Protein AF-0000000080312266 (afdb_homodimer)

Secondary structure (DSSP, 8-state):
-HHHHHHHSTT-HHHHHHHHSTTTHHHHHHHHHHHHHHHHTPPPTTSHHHHHHHHHHHHHHHHHHHHHHHHHHHHHHHHH-SSHHHHHHHHHHHHHH-TTGGGGGGS-HHHHHHHHHHHHHH--HHHHHHHHH-B-TTS-BHHHHHHHHHHHHHHHHHHHHHHHHTGGGGHHHHHHHHHHHHHHHHHHHHHHHHHHTT--SHHHHHHHHHHHHHHHHHHHHT--TT------------/-HHHHHHHSTT-HHHHHHHHSTTTHHHHHHHHHHHHHHHHTPPPTTSHHHHHHHHHHHHHHHHHHHHHHHHHHHHHHHHH-SSHHHHHHHHHHHHHH-TTGGGGGGS-HHHHHHHHHHHHHH--HHHHHHHHH-B-TTS-BHHHHHHHHHHHHHHHHHHHHHHHHTGGGGHHHHHHHHHHHHHHHHHHHHHHHHHHTT--SHHHHHHHHHHHHHHHHHHHHT--TT------------

Solvent-accessible surface area (backbone atoms only — not comparable to full-atom values): 25048 Å² total; per-residue (Å²): 109,67,60,54,48,48,42,66,29,88,86,22,70,29,34,48,55,43,67,66,37,87,82,29,63,60,55,48,52,50,48,51,51,30,48,51,42,38,59,71,25,53,61,62,78,94,33,77,62,30,51,48,41,52,51,49,49,22,36,48,43,50,30,41,31,33,50,48,24,52,48,24,40,47,52,18,47,40,59,63,41,88,42,69,65,55,26,48,53,47,48,50,48,47,42,44,70,32,76,67,49,77,58,56,69,73,50,52,53,63,54,38,18,52,48,33,56,52,28,60,71,57,55,45,74,69,51,44,54,53,26,51,65,39,57,47,89,89,69,47,29,38,40,56,41,48,50,49,31,42,51,26,19,48,49,37,32,53,48,49,52,56,33,58,74,48,49,78,66,23,50,42,47,54,43,32,51,51,21,46,52,46,33,53,51,46,55,51,51,44,46,51,51,30,51,75,71,69,39,77,47,57,78,55,43,39,60,49,54,49,48,52,50,46,53,48,47,56,36,58,59,69,64,64,80,67,77,64,76,71,77,78,74,77,71,77,82,128,109,67,58,53,47,49,41,66,31,87,87,24,70,31,34,49,54,43,67,64,38,88,81,30,64,60,55,49,53,51,49,51,51,30,48,51,41,38,60,70,26,53,60,63,78,95,34,74,61,31,50,48,41,51,50,50,52,22,38,49,45,49,30,41,30,34,50,48,25,53,48,24,40,48,51,19,46,40,59,63,41,90,41,70,66,56,25,51,53,47,47,51,46,47,41,43,71,32,76,68,50,78,56,56,69,74,50,53,51,63,54,38,19,51,46,34,57,53,30,60,71,59,56,46,74,70,52,46,54,53,26,51,64,40,56,47,88,90,68,47,27,37,39,56,41,48,50,48,30,41,50,27,18,48,48,37,33,53,48,48,53,55,31,58,71,49,49,78,64,24,49,43,45,55,41,32,52,50,22,47,52,45,33,53,51,46,53,50,50,43,46,52,49,31,50,76,70,70,40,76,48,56,78,53,43,37,60,48,53,49,47,51,50,47,52,49,46,56,36,58,60,69,64,65,80,68,77,62,76,73,76,80,73,79,72,76,80,126

Organism: NCBI:txid927083

Radius of gyration: 25.83 Å; Cα contacts (8 Å, |Δi|>4): 490; chains: 2; bounding box: 51×96×81 Å

pLDDT: mean 80.02, std 17.1, range [32.22, 98.25]

Structure (mmCIF, N/CA/C/O backbone):
data_AF-0000000080312266-model_v1
#
loop_
_entity.id
_entity.type
_entity.pdbx_description
1 polymer 'Uncharacterized protein'
#
loop_
_atom_site.group_PDB
_atom_site.id
_atom_site.type_symbol
_atom_site.label_atom_id
_atom_site.label_alt_id
_atom_site.label_comp_id
_atom_site.label_asym_id
_atom_site.label_entity_id
_atom_site.label_seq_id
_atom_site.pdbx_PDB_ins_code
_atom_site.Cartn_x
_atom_site.Cartn_y
_atom_site.Cartn_z
_atom_site.occupancy
_atom_site.B_iso_or_equiv
_atom_site.auth_seq_id
_atom_site.auth_comp_id
_atom_site.auth_asym_id
_atom_site.auth_atom_id
_atom_site.pdbx_PDB_model_num
ATOM 1 N N . MET A 1 1 ? -14.375 18.578 12.055 1 47.62 1 MET A N 1
ATOM 2 C CA . MET A 1 1 ? -14.578 18.359 13.484 1 47.62 1 MET A CA 1
ATOM 3 C C . MET A 1 1 ? -16.047 18.062 13.781 1 47.62 1 MET A C 1
ATOM 5 O O . MET A 1 1 ? -16.359 17.219 14.617 1 47.62 1 MET A O 1
ATOM 9 N N . GLU A 1 2 ? -16.766 18.703 12.914 1 47.88 2 GLU A N 1
ATOM 10 C CA . GLU A 1 2 ? -18.203 18.594 13.172 1 47.88 2 GLU A CA 1
ATOM 11 C C . GLU A 1 2 ? -18.703 17.172 12.914 1 47.88 2 GLU A C 1
ATOM 13 O O . GLU A 1 2 ? -19.453 16.625 13.711 1 47.88 2 GLU A O 1
ATOM 18 N N . LEU A 1 3 ? -18.125 16.703 11.938 1 50.78 3 LEU A N 1
ATOM 19 C CA . LEU A 1 3 ? -18.672 15.406 11.539 1 50.78 3 LEU A CA 1
ATOM 20 C C . LEU A 1 3 ? -18.234 14.312 12.508 1 50.78 3 LEU A C 1
ATOM 22 O O . LEU A 1 3 ? -18.984 13.375 12.773 1 50.78 3 LEU A O 1
ATOM 26 N N . THR A 1 4 ? -17.109 14.5 13.133 1 58.81 4 THR A N 1
ATOM 27 C CA . THR A 1 4 ? -16.656 13.531 14.117 1 58.81 4 THR A CA 1
ATOM 28 C C . THR A 1 4 ? -17.484 13.625 15.391 1 58.81 4 THR A C 1
ATOM 30 O O . THR A 1 4 ? -17.766 12.602 16.031 1 58.81 4 THR A O 1
ATOM 33 N N . ALA A 1 5 ? -18 14.781 15.5 1 59.53 5 ALA A N 1
ATOM 34 C CA . ALA A 1 5 ? -18.828 14.992 16.688 1 59.53 5 ALA A CA 1
ATOM 35 C C . ALA A 1 5 ? -20.141 14.234 16.562 1 59.53 5 ALA A C 1
ATOM 37 O O . ALA A 1 5 ? -20.625 13.664 17.547 1 59.53 5 ALA A O 1
ATOM 38 N N . GLU A 1 6 ? -20.531 14.164 15.336 1 61.53 6 GLU A N 1
ATOM 39 C CA . GLU A 1 6 ? -21.797 13.477 15.125 1 61.53 6 GLU A CA 1
ATOM 40 C C . GLU A 1 6 ? -21.641 11.969 15.297 1 61.53 6 GLU A C 1
ATOM 42 O O . GLU A 1 6 ? -22.547 11.297 15.812 1 61.53 6 GLU A O 1
ATOM 47 N N . LEU A 1 7 ? -20.578 11.469 14.875 1 61.91 7 LEU A N 1
ATOM 48 C CA . LEU A 1 7 ? -20.297 10.047 15.031 1 61.91 7 LEU A CA 1
ATOM 49 C C . LEU A 1 7 ? -20.297 9.648 16.5 1 61.91 7 LEU A C 1
ATOM 51 O O . LEU A 1 7 ? -20.734 8.547 16.859 1 61.91 7 LEU A O 1
ATOM 55 N N . LEU A 1 8 ? -19.938 10.656 17.344 1 67.12 8 LEU A N 1
ATOM 56 C CA . LEU A 1 8 ? -19.703 10.266 18.734 1 67.12 8 LEU A CA 1
ATOM 57 C C . LEU A 1 8 ? -20.812 10.797 19.641 1 67.12 8 LEU A C 1
ATOM 59 O O . LEU A 1 8 ? -20.781 10.578 20.859 1 67.12 8 LEU A O 1
ATOM 63 N N . ALA A 1 9 ? -21.703 11.422 18.797 1 70.81 9 ALA A N 1
ATOM 64 C CA . ALA A 1 9 ? -22.812 11.93 19.594 1 70.81 9 ALA A CA 1
ATOM 65 C C . ALA A 1 9 ? -23.594 10.781 20.219 1 70.81 9 ALA A C 1
ATOM 67 O O . ALA A 1 9 ? -23.891 9.789 19.547 1 70.81 9 ALA A O 1
ATOM 68 N N . PRO A 1 10 ? -23.859 11.008 21.5 1 67.5 10 PRO A N 1
ATOM 69 C CA . PRO A 1 10 ? -24.688 9.984 22.141 1 67.5 10 PRO A CA 1
ATOM 70 C C . PRO A 1 10 ? -26.016 9.781 21.422 1 67.5 10 PRO A C 1
ATOM 72 O O . PRO A 1 10 ? -26.719 10.75 21.094 1 67.5 10 PRO A O 1
ATOM 75 N N . GLY A 1 11 ? -26.359 8.523 20.984 1 68.12 11 GLY A N 1
ATOM 76 C CA . GLY A 1 11 ? -27.609 8.195 20.328 1 68.12 11 GLY A CA 1
ATOM 77 C C . GLY A 1 11 ? -27.547 8.281 18.812 1 68.12 11 GLY A C 1
ATOM 78 O O . GLY A 1 11 ? -28.531 8 18.125 1 68.12 11 GLY A O 1
ATOM 79 N N . GLY A 1 12 ? -26.422 8.742 18.375 1 74.25 12 GLY A N 1
ATOM 80 C CA . GLY A 1 12 ? -26.281 8.844 16.938 1 74.25 12 GLY A CA 1
ATOM 81 C C . GLY A 1 12 ? -26.281 7.492 16.234 1 74.25 12 GLY A C 1
ATOM 82 O O . GLY A 1 12 ? -25.953 6.473 16.844 1 74.25 12 GLY A O 1
ATOM 83 N N . LYS A 1 13 ? -26.75 7.508 15.07 1 76.69 13 LYS A N 1
ATOM 84 C CA . LYS A 1 13 ? -26.891 6.277 14.289 1 76.69 13 LYS A CA 1
ATOM 85 C C . LYS A 1 13 ? -25.562 5.539 14.18 1 76.69 13 LYS A C 1
ATOM 87 O O . LYS A 1 13 ? -25.516 4.312 14.32 1 76.69 13 LYS A O 1
ATOM 92 N N . ARG A 1 14 ? -24.547 6.227 14.008 1 77.56 14 ARG A N 1
ATOM 93 C CA . ARG A 1 14 ? -23.25 5.598 13.797 1 77.56 14 ARG A CA 1
ATOM 94 C C . ARG A 1 14 ? -22.703 5.027 15.102 1 77.56 14 ARG A C 1
ATOM 96 O O . ARG A 1 14 ? -22.125 3.941 15.109 1 77.56 14 ARG A O 1
ATOM 103 N N . ARG A 1 15 ? -22.953 5.789 16.125 1 78.62 15 ARG A N 1
ATOM 104 C CA . ARG A 1 15 ? -22.547 5.285 17.422 1 78.62 15 ARG A CA 1
ATOM 105 C C . ARG A 1 15 ? -23.312 4.012 17.781 1 78.62 15 ARG A C 1
ATOM 107 O O . ARG A 1 15 ? -22.719 3.043 18.266 1 78.62 15 ARG A O 1
ATOM 114 N N . LYS A 1 16 ? -24.516 3.984 17.469 1 79.25 16 LYS A N 1
ATOM 115 C CA . LYS A 1 16 ? -25.344 2.814 17.75 1 79.25 16 LYS A CA 1
ATOM 116 C C . LYS A 1 16 ? -24.875 1.603 16.953 1 79.25 16 LYS A C 1
ATOM 118 O O . LYS A 1 16 ? -24.875 0.48 17.453 1 79.25 16 LYS A O 1
ATOM 123 N N . ALA A 1 17 ? -24.531 1.924 15.797 1 80.19 17 ALA A N 1
ATOM 124 C CA . ALA A 1 17 ? -24.031 0.838 14.961 1 80.19 17 ALA A CA 1
ATOM 125 C C . ALA A 1 17 ? -22.766 0.226 15.547 1 80.19 17 ALA A C 1
ATOM 127 O O . ALA A 1 17 ? -22.594 -0.995 15.531 1 80.19 17 ALA A O 1
ATOM 128 N N . LEU A 1 18 ? -21.953 1.016 16.016 1 80.5 18 LEU A N 1
ATOM 129 C CA . LEU A 1 18 ? -20.719 0.518 16.609 1 80.5 18 LEU A CA 1
ATOM 130 C C . LEU A 1 18 ? -21 -0.178 17.938 1 80.5 18 LEU A C 1
ATOM 132 O O . LEU A 1 18 ? -20.406 -1.217 18.234 1 80.5 18 LEU A O 1
ATOM 136 N N . GLU A 1 19 ? -21.969 0.377 18.641 1 81.69 19 GLU A N 1
ATOM 137 C CA . GLU A 1 19 ? -22.328 -0.192 19.938 1 81.69 19 GLU A CA 1
ATOM 138 C C . GLU A 1 19 ? -22.953 -1.578 19.781 1 81.69 19 GLU A C 1
ATOM 140 O O . GLU A 1 19 ? -22.859 -2.408 20.688 1 81.69 19 GLU A O 1
ATOM 145 N N . ALA A 1 20 ? -23.438 -1.798 18.562 1 80.06 20 ALA A N 1
ATOM 146 C CA . ALA A 1 20 ? -24.094 -3.074 18.297 1 80.06 20 ALA A CA 1
ATOM 147 C C . ALA A 1 20 ? -23.078 -4.164 17.984 1 80.06 20 ALA A C 1
ATOM 149 O O . ALA A 1 20 ? -23.391 -5.352 18.016 1 80.06 20 ALA A O 1
ATOM 150 N N . VAL A 1 21 ? -21.984 -3.693 17.672 1 75.31 21 VAL A N 1
ATOM 151 C CA . VAL A 1 21 ? -20.938 -4.672 17.359 1 75.31 21 VAL A CA 1
ATOM 152 C C . VAL A 1 21 ? -20.422 -5.293 18.656 1 75.31 21 VAL A C 1
ATOM 154 O O . VAL A 1 21 ? -20.062 -4.582 19.594 1 75.31 21 VAL A O 1
ATOM 157 N N . ARG A 1 22 ? -20.406 -6.656 18.656 1 75.56 22 ARG A N 1
ATOM 158 C CA . ARG A 1 22 ? -19.938 -7.379 19.828 1 75.56 22 ARG A CA 1
ATOM 159 C C . ARG A 1 22 ? -18.484 -7.023 20.141 1 75.56 22 ARG A C 1
ATOM 161 O O . ARG A 1 22 ? -17.625 -7.09 19.266 1 75.56 22 ARG A O 1
ATOM 168 N N . GLY A 1 23 ? -18.25 -6.551 21.391 1 71.19 23 GLY A N 1
ATOM 169 C CA . GLY A 1 23 ? -16.875 -6.293 21.828 1 71.19 23 GLY A CA 1
ATOM 170 C C . GLY A 1 23 ? -16.359 -4.93 21.406 1 71.19 23 GLY A C 1
ATOM 171 O O . GLY A 1 23 ? -15.18 -4.641 21.562 1 71.19 23 GLY A O 1
ATOM 172 N N . ALA A 1 24 ? -17.312 -4.047 20.906 1 74.88 24 ALA A N 1
ATOM 173 C CA . ALA A 1 24 ? -16.844 -2.771 20.359 1 74.88 24 ALA A CA 1
ATOM 174 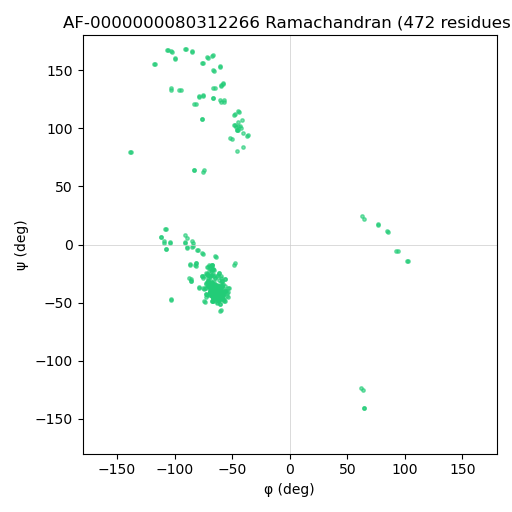C C . ALA A 1 24 ? -16.812 -1.695 21.438 1 74.88 24 ALA A C 1
ATOM 176 O O . ALA A 1 24 ? -16.516 -0.532 21.141 1 74.88 24 ALA A O 1
ATOM 177 N N . GLU A 1 25 ? -17.031 -2.062 22.672 1 77.56 25 GLU A N 1
ATOM 178 C CA . GLU A 1 25 ? -16.984 -1.093 23.766 1 77.56 25 GLU A CA 1
ATOM 179 C C . GLU A 1 25 ? -15.602 -0.47 23.891 1 77.56 25 GLU A C 1
ATOM 181 O O . GLU A 1 25 ? -15.477 0.742 24.078 1 77.56 25 GLU A O 1
ATOM 186 N N . GLY A 1 26 ? -14.609 -1.335 23.812 1 73.12 26 GLY A N 1
ATOM 187 C CA . GLY A 1 26 ? -13.25 -0.841 23.859 1 73.12 26 GLY A CA 1
ATOM 188 C C . GLY A 1 26 ? -12.914 0.126 22.75 1 73.12 26 GLY A C 1
ATOM 189 O O . GLY A 1 26 ? -12.586 1.288 23 1 73.12 26 GLY A O 1
ATOM 190 N N . PRO A 1 27 ? -13.117 -0.376 21.484 1 75 27 PRO A N 1
ATOM 191 C CA . PRO A 1 27 ? -12.891 0.511 20.344 1 75 27 PRO A CA 1
ATOM 192 C C . PRO A 1 27 ? -13.664 1.822 20.453 1 75 27 PRO A C 1
ATOM 194 O O . PRO A 1 27 ? -13.133 2.887 20.125 1 75 27 PRO A O 1
ATOM 197 N N . LEU A 1 28 ? -14.828 1.837 20.938 1 77.12 28 LEU A N 1
ATOM 198 C CA . LEU A 1 28 ? -15.641 3.039 21.094 1 77.12 28 LEU A CA 1
ATOM 199 C C . LEU A 1 28 ? -15.023 3.967 22.141 1 77.12 28 LEU A C 1
ATOM 201 O O . LEU A 1 28 ? -14.945 5.18 21.922 1 77.12 28 LEU A O 1
ATOM 205 N N . GLY A 1 29 ? -14.68 3.467 23.234 1 78.94 29 GLY A N 1
ATOM 206 C CA . GLY A 1 29 ? -14.023 4.27 24.25 1 78.94 29 GLY A CA 1
ATOM 207 C C . GLY A 1 29 ? -12.758 4.938 23.766 1 78.94 29 GLY A C 1
ATOM 208 O O . GLY A 1 29 ? -12.492 6.098 24.094 1 78.94 29 GLY A O 1
ATOM 209 N N . GLN A 1 30 ? -12 4.184 22.969 1 78 30 GLN A N 1
ATOM 210 C CA . GLN A 1 30 ? -10.789 4.754 22.406 1 78 30 GLN A CA 1
ATOM 211 C C . GLN A 1 30 ? -11.109 5.91 21.453 1 78 30 GLN A C 1
ATOM 213 O O . GLN A 1 30 ? -10.43 6.938 21.469 1 78 30 GLN A O 1
ATOM 218 N N . LEU A 1 31 ? -12.133 5.75 20.688 1 81.38 31 LEU A N 1
ATOM 219 C CA . LEU A 1 31 ? -12.547 6.781 19.734 1 81.38 31 LEU A CA 1
ATOM 220 C C . LEU A 1 31 ? -12.977 8.047 20.469 1 81.38 31 LEU A C 1
ATOM 222 O O . LEU A 1 31 ? -12.594 9.156 20.078 1 81.38 31 LEU A O 1
ATOM 226 N N . GLU A 1 32 ? -13.711 7.852 21.562 1 82 32 GLU A N 1
ATOM 227 C CA . GLU A 1 32 ? -14.18 8.984 22.344 1 82 32 GLU A CA 1
ATOM 228 C C . GLU A 1 32 ? -13.023 9.734 22.984 1 82 32 GLU A C 1
ATOM 230 O O . GLU A 1 32 ? -12.969 10.969 22.938 1 82 32 GLU A O 1
ATOM 235 N N . ARG A 1 33 ? -12.133 8.992 23.484 1 83.06 33 ARG A N 1
ATOM 236 C CA . ARG A 1 33 ? -10.984 9.617 24.125 1 83.06 33 ARG A CA 1
ATOM 237 C C . ARG A 1 33 ? -10.133 10.367 23.109 1 83.06 33 ARG A C 1
ATOM 239 O O . ARG A 1 33 ? -9.664 11.477 23.375 1 83.06 33 ARG A O 1
ATOM 246 N N . ALA A 1 34 ? -9.922 9.727 22 1 82.62 34 ALA A N 1
ATOM 247 C CA . ALA A 1 34 ? -9.133 10.383 20.953 1 82.62 34 ALA A CA 1
ATOM 248 C C . ALA A 1 34 ? -9.82 11.656 20.484 1 82.62 34 ALA A C 1
ATOM 250 O O . ALA A 1 34 ? -9.156 12.664 20.219 1 82.62 34 ALA A O 1
ATOM 251 N N . TYR A 1 35 ? -11.094 11.625 20.422 1 82 35 TYR A N 1
ATOM 252 C CA . TYR A 1 35 ? -11.859 12.797 19.984 1 82 35 TYR A CA 1
ATOM 253 C C . TYR A 1 35 ? -11.742 13.922 21 1 82 35 TYR A C 1
ATOM 255 O O . TYR A 1 35 ? -11.484 15.07 20.641 1 82 35 TYR A O 1
ATOM 263 N N . ASP A 1 36 ? -11.953 13.57 22.234 1 83.38 36 ASP A N 1
ATOM 264 C CA . ASP A 1 36 ? -11.828 14.555 23.297 1 83.38 36 ASP A CA 1
ATOM 265 C C . ASP A 1 36 ? -10.445 15.188 23.312 1 83.38 36 ASP A C 1
ATOM 267 O O . ASP A 1 36 ? -10.305 16.391 23.516 1 83.38 36 ASP A O 1
ATOM 271 N N . GLY A 1 37 ? -9.523 14.328 23.109 1 83.62 37 GLY A N 1
ATOM 272 C CA . GLY A 1 37 ? -8.164 14.836 23 1 83.62 37 GLY A CA 1
ATOM 273 C C . GLY A 1 37 ? -7.973 15.82 21.875 1 83.62 37 GLY A C 1
ATOM 274 O O . GLY A 1 37 ? -7.293 16.844 22.031 1 83.62 37 GLY A O 1
ATOM 275 N N . MET A 1 38 ? -8.578 15.547 20.734 1 82.25 38 MET A N 1
ATOM 276 C CA . MET A 1 38 ? -8.508 16.438 19.578 1 82.25 38 MET A CA 1
ATOM 277 C C . MET A 1 38 ? -9.164 17.781 19.891 1 82.25 38 MET A C 1
ATOM 279 O O . MET A 1 38 ? -8.617 18.828 19.562 1 82.25 38 MET A O 1
ATOM 283 N N . ILE A 1 39 ? -10.25 17.75 20.531 1 80.94 39 ILE A N 1
ATOM 284 C CA . ILE A 1 39 ? -10.969 18.969 20.875 1 80.94 39 ILE A CA 1
ATOM 285 C C . ILE A 1 39 ? -10.164 19.781 21.875 1 80.94 39 ILE A C 1
ATOM 287 O O . ILE A 1 39 ? -10.016 21 21.719 1 80.94 39 ILE A O 1
ATOM 291 N N . ALA A 1 40 ? -9.641 19.109 22.844 1 84 40 ALA A N 1
ATOM 292 C CA . ALA A 1 40 ? -8.906 19.781 23.906 1 84 40 ALA A CA 1
ATOM 293 C C . ALA A 1 40 ? -7.625 20.406 23.375 1 84 40 ALA A C 1
ATOM 295 O O . ALA A 1 40 ? -7.133 21.391 23.938 1 84 40 ALA A O 1
ATOM 296 N N . ALA A 1 41 ? -7.156 19.859 22.344 1 84.44 41 ALA A N 1
ATOM 297 C CA . ALA A 1 41 ? -5.859 20.297 21.828 1 84.44 41 ALA A CA 1
ATOM 298 C C . ALA A 1 41 ? -6.023 21.422 20.812 1 84.44 41 ALA A C 1
ATOM 300 O O . ALA A 1 41 ? -5.035 21.969 20.328 1 84.44 41 ALA A O 1
ATOM 301 N N . GLN A 1 42 ? -7.207 21.828 20.578 1 81.12 42 GLN A N 1
ATOM 302 C CA . GLN A 1 42 ? -7.445 22.859 19.562 1 81.12 42 GLN A CA 1
ATOM 303 C C . GLN A 1 42 ? -7.117 24.234 20.109 1 81.12 42 GLN A C 1
ATOM 305 O O . GLN A 1 42 ? -7.598 24.625 21.172 1 81.12 42 GLN A O 1
ATOM 310 N N . PRO A 1 43 ? -6.309 24.906 19.344 1 81.12 43 PRO A N 1
ATOM 311 C CA . PRO A 1 43 ? -6.082 26.281 19.781 1 81.12 43 PRO A CA 1
ATOM 312 C C . PRO A 1 43 ? -7.301 27.172 19.562 1 81.12 43 PRO A C 1
ATOM 314 O O . PRO A 1 43 ? -8.18 26.859 18.766 1 81.12 43 PRO A O 1
ATOM 317 N N . PRO A 1 44 ? -7.309 28.375 20.328 1 79.88 44 PRO A N 1
ATOM 318 C CA . PRO A 1 44 ? -8.383 29.328 20.062 1 79.88 44 PRO A CA 1
ATOM 319 C C . PRO A 1 44 ? -8.391 29.828 18.625 1 79.88 44 PRO A C 1
ATOM 321 O O . PRO A 1 44 ? -7.328 30.078 18.047 1 79.88 44 PRO A O 1
ATOM 324 N N . PRO A 1 45 ? -9.555 29.891 18.125 1 80.5 45 PRO A N 1
ATOM 325 C CA . PRO A 1 45 ? -9.656 30.281 16.719 1 80.5 45 PRO A CA 1
ATOM 326 C C . PRO A 1 45 ? -9.094 31.672 16.453 1 80.5 45 PRO A C 1
ATOM 328 O O . PRO A 1 45 ? -9.078 32.531 17.359 1 80.5 45 PRO A O 1
ATOM 331 N N . ASN A 1 46 ? -8.648 31.906 15.25 1 80.56 46 ASN A N 1
ATOM 332 C CA . ASN A 1 46 ? -8.219 33.219 14.75 1 80.56 46 ASN A CA 1
ATOM 333 C C . ASN A 1 46 ? -7 33.719 15.508 1 80.56 46 ASN A C 1
ATOM 335 O O . ASN A 1 46 ? -6.879 34.938 15.75 1 80.56 46 ASN A O 1
ATOM 339 N N . THR A 1 47 ? -6.199 32.938 16.156 1 83.88 47 THR A N 1
ATOM 340 C CA . THR A 1 47 ? -4.926 33.281 16.797 1 83.88 47 THR A CA 1
ATOM 341 C C . THR A 1 47 ? -3.758 32.875 15.898 1 83.88 47 THR A C 1
ATOM 343 O O . THR A 1 47 ? -3.934 32.125 14.938 1 83.88 47 THR A O 1
ATOM 346 N N . ALA A 1 48 ? -2.678 33.5 16.203 1 82.19 48 ALA A N 1
ATOM 347 C CA . ALA A 1 48 ? -1.451 33.125 15.5 1 82.19 48 ALA A CA 1
ATOM 348 C C . ALA A 1 48 ? -1.153 31.641 15.664 1 82.19 48 ALA A C 1
ATOM 350 O O . ALA A 1 48 ? -0.668 30.984 14.734 1 82.19 48 ALA A O 1
ATOM 351 N N . LEU A 1 49 ? -1.582 31.156 16.766 1 85 49 LEU A N 1
ATOM 352 C CA . LEU A 1 49 ? -1.374 29.734 17.062 1 85 49 LEU A CA 1
ATOM 353 C C . LEU A 1 49 ? -2.275 28.859 16.188 1 85 49 LEU A C 1
ATOM 355 O O . LEU A 1 49 ? -1.828 27.859 15.641 1 85 49 LEU A O 1
ATOM 359 N N . ALA A 1 50 ? -3.475 29.266 16.078 1 84.69 50 ALA A N 1
ATOM 360 C CA . ALA A 1 50 ? -4.426 28.516 15.258 1 84.69 50 ALA A CA 1
ATOM 361 C C . ALA A 1 50 ? -3.98 28.484 13.805 1 84.69 50 ALA A C 1
ATOM 363 O O . ALA A 1 50 ? -4.109 27.469 13.125 1 84.69 50 ALA A O 1
ATOM 364 N N . LYS A 1 51 ? -3.428 29.609 13.406 1 85.94 51 LYS A N 1
ATOM 365 C CA . LYS A 1 51 ? -2.938 29.688 12.031 1 85.94 51 LYS A CA 1
ATOM 366 C C . LYS A 1 51 ? -1.742 28.766 11.82 1 85.94 51 LYS A C 1
ATOM 368 O O . LYS A 1 51 ? -1.651 28.078 10.797 1 85.94 51 LYS A O 1
ATOM 373 N N . LEU A 1 52 ? -0.909 28.75 12.805 1 88.38 52 LEU A N 1
ATOM 374 C CA . LEU A 1 52 ? 0.26 27.891 12.703 1 88.38 52 LEU A CA 1
ATOM 375 C C . LEU A 1 52 ? -0.15 26.422 12.711 1 88.38 52 LEU A C 1
ATOM 377 O O . LEU A 1 52 ? 0.385 25.609 11.938 1 88.38 52 LEU A O 1
ATOM 381 N N . VAL A 1 53 ? -1.085 26.109 13.523 1 85 53 VAL A N 1
ATOM 382 C CA . VAL A 1 53 ? -1.588 24.75 13.594 1 85 53 VAL A CA 1
ATOM 383 C C . VAL A 1 53 ? -2.188 24.344 12.242 1 85 53 VAL A C 1
ATOM 385 O O . VAL A 1 53 ? -1.915 23.25 11.734 1 85 53 VAL A O 1
ATOM 388 N N . THR A 1 54 ? -2.943 25.219 11.711 1 84.06 54 THR A N 1
ATOM 389 C CA . THR A 1 54 ? -3.564 24.953 10.414 1 84.06 54 THR A CA 1
ATOM 390 C C . THR A 1 54 ? -2.506 24.766 9.336 1 84.06 54 THR A C 1
ATOM 392 O O . THR A 1 54 ? -2.588 23.844 8.523 1 84.06 54 THR A O 1
ATOM 395 N N . GLU A 1 55 ? -1.542 25.609 9.359 1 86.88 55 GLU A N 1
ATOM 396 C CA . GLU A 1 55 ? -0.455 25.547 8.391 1 86.88 55 GLU A CA 1
ATOM 397 C C . GLU A 1 55 ? 0.319 24.234 8.516 1 86.88 55 GLU A C 1
ATOM 399 O O . GLU A 1 55 ? 0.547 23.547 7.523 1 86.88 55 GLU A O 1
ATOM 404 N N . MET A 1 56 ? 0.6 23.891 9.719 1 87.56 56 MET A N 1
ATOM 405 C CA . MET A 1 56 ? 1.387 22.688 9.969 1 87.56 56 MET A CA 1
ATOM 406 C C . MET A 1 56 ? 0.599 21.438 9.594 1 87.56 56 MET A C 1
ATOM 408 O O . MET A 1 56 ? 1.16 20.484 9.055 1 87.56 56 MET A O 1
ATOM 412 N N . THR A 1 57 ? -0.646 21.469 9.859 1 84.62 57 THR A N 1
ATOM 413 C CA . THR A 1 57 ? -1.512 20.344 9.516 1 84.62 57 THR A CA 1
ATOM 414 C C . THR A 1 57 ? -1.552 20.141 8 1 84.62 57 THR A C 1
ATOM 416 O O . THR A 1 57 ? -1.469 19 7.52 1 84.62 57 THR A O 1
ATOM 419 N N . SER A 1 58 ? -1.641 21.203 7.328 1 86.69 58 SER A N 1
ATOM 420 C CA . SER A 1 58 ? -1.679 21.141 5.871 1 86.69 58 SER A CA 1
ATOM 421 C C . SER A 1 58 ? -0.354 20.641 5.305 1 86.69 58 SER A C 1
ATOM 423 O O . SER A 1 58 ? -0.337 19.828 4.383 1 86.69 58 SER A O 1
ATOM 425 N N . LEU A 1 59 ? 0.692 21.094 5.855 1 89.69 59 LEU A N 1
ATOM 426 C CA . LEU A 1 59 ? 2.02 20.672 5.418 1 89.69 59 LEU A CA 1
ATOM 427 C C . LEU A 1 59 ? 2.234 19.188 5.688 1 89.69 59 LEU A C 1
ATOM 429 O O . LEU A 1 59 ? 2.771 18.469 4.844 1 89.69 59 LEU A O 1
ATOM 433 N N . ASP A 1 60 ? 1.785 18.781 6.789 1 89.56 60 ASP A N 1
ATOM 434 C CA . ASP A 1 60 ? 1.892 17.391 7.172 1 89.56 60 ASP A CA 1
ATOM 435 C C . ASP A 1 60 ? 1.095 16.5 6.223 1 89.56 60 ASP A C 1
ATOM 437 O O . ASP A 1 60 ? 1.6 15.469 5.75 1 89.56 60 ASP A O 1
ATOM 441 N N . ALA A 1 61 ? -0.087 16.891 5.934 1 86.56 61 ALA A N 1
ATOM 442 C CA . ALA A 1 61 ? -0.929 16.125 5.012 1 86.56 61 ALA A CA 1
ATOM 443 C C . ALA A 1 61 ? -0.277 16.016 3.635 1 86.56 61 ALA A C 1
ATOM 445 O O . ALA A 1 61 ? -0.323 14.961 3 1 86.56 61 ALA A O 1
ATOM 446 N N . ARG A 1 62 ? 0.295 17.078 3.213 1 90.94 62 ARG A N 1
ATOM 447 C CA . ARG A 1 62 ? 0.971 17.094 1.92 1 90.94 62 ARG A CA 1
ATOM 448 C C . ARG A 1 62 ? 2.197 16.188 1.935 1 90.94 62 ARG A C 1
ATOM 450 O O . ARG A 1 62 ? 2.43 15.43 0.989 1 90.94 62 ARG A O 1
ATOM 457 N N . HIS A 1 63 ? 2.896 16.344 2.949 1 94.31 63 HIS A N 1
ATOM 458 C CA . HIS A 1 63 ? 4.062 15.477 3.123 1 94.31 63 HIS A CA 1
ATOM 459 C C . HIS A 1 63 ? 3.67 14.008 3.086 1 94.31 63 HIS A C 1
ATOM 461 O O . HIS A 1 63 ? 4.227 13.234 2.303 1 94.31 63 HIS A O 1
ATOM 467 N N . ASP A 1 64 ? 2.672 13.68 3.826 1 91.12 64 ASP A N 1
ATOM 468 C CA . ASP A 1 64 ? 2.201 12.297 3.922 1 91.12 64 ASP A CA 1
ATOM 469 C C . ASP A 1 64 ? 1.701 11.797 2.57 1 91.12 64 ASP A C 1
ATOM 471 O O . ASP A 1 64 ? 1.97 10.656 2.188 1 91.12 64 ASP A O 1
ATOM 475 N N . ALA A 1 65 ? 0.976 12.656 1.891 1 91.88 65 ALA A N 1
ATOM 476 C CA . ALA A 1 65 ? 0.435 12.281 0.586 1 91.88 65 ALA A CA 1
ATOM 477 C C . ALA A 1 65 ? 1.556 11.992 -0.408 1 91.88 65 ALA A C 1
ATOM 479 O O . ALA A 1 65 ? 1.489 11.016 -1.156 1 91.88 65 ALA A O 1
ATOM 480 N N . CYS A 1 66 ? 2.553 12.789 -0.358 1 96 66 CYS A N 1
ATOM 481 C CA . CYS A 1 66 ? 3.682 12.594 -1.261 1 96 66 CYS A CA 1
ATOM 482 C C . CYS A 1 66 ? 4.41 11.289 -0.939 1 96 66 CYS A C 1
ATOM 484 O O . CYS A 1 66 ? 4.777 10.539 -1.845 1 96 66 CYS A O 1
ATOM 486 N N . VAL A 1 67 ? 4.555 11.062 0.294 1 95.81 67 VAL A N 1
ATOM 487 C CA . VAL A 1 67 ? 5.211 9.828 0.714 1 95.81 67 VAL A CA 1
ATOM 488 C C . VAL A 1 67 ? 4.422 8.617 0.203 1 95.81 67 VAL A C 1
ATOM 490 O O . VAL A 1 67 ? 4.973 7.75 -0.475 1 95.81 67 VAL A O 1
ATOM 493 N N . ARG A 1 68 ? 3.195 8.602 0.448 1 93.75 68 ARG A N 1
ATOM 494 C CA . ARG A 1 68 ? 2.355 7.461 0.094 1 93.75 68 ARG A CA 1
ATOM 495 C C . ARG A 1 68 ? 2.281 7.285 -1.419 1 93.75 68 ARG A C 1
ATOM 497 O O . ARG A 1 68 ? 2.412 6.168 -1.927 1 93.75 68 ARG A O 1
ATOM 504 N N . ALA A 1 69 ? 2.129 8.367 -2.105 1 96.31 69 ALA A N 1
ATOM 505 C CA . ALA A 1 69 ? 2.018 8.289 -3.561 1 96.31 69 ALA A CA 1
ATOM 506 C C . ALA A 1 69 ? 3.283 7.703 -4.18 1 96.31 69 ALA A C 1
ATOM 508 O O . ALA A 1 69 ? 3.209 6.816 -5.031 1 96.31 69 ALA A O 1
ATOM 509 N N . LEU A 1 70 ? 4.363 8.195 -3.717 1 97.75 70 LEU A N 1
ATOM 510 C CA . LEU A 1 70 ? 5.629 7.73 -4.277 1 97.75 70 LEU A CA 1
ATOM 511 C C . LEU A 1 70 ? 5.902 6.285 -3.877 1 97.75 70 LEU A C 1
ATOM 513 O O . LEU A 1 70 ? 6.375 5.488 -4.691 1 97.75 70 LEU A O 1
ATOM 517 N N . LEU A 1 71 ? 5.586 5.977 -2.654 1 95.88 71 LEU A N 1
ATOM 518 C CA . LEU A 1 71 ? 5.777 4.602 -2.197 1 95.88 71 LEU A CA 1
ATOM 519 C C . LEU A 1 71 ? 4.898 3.639 -2.986 1 95.88 71 LEU A C 1
ATOM 521 O O . LEU A 1 71 ? 5.383 2.633 -3.508 1 95.88 71 LEU A O 1
ATOM 525 N N . TYR A 1 72 ? 3.635 3.99 -3.074 1 94.88 72 TYR A N 1
ATOM 526 C CA . TYR A 1 72 ? 2.709 3.141 -3.814 1 94.88 72 TYR A CA 1
ATOM 527 C C . TYR A 1 72 ? 3.146 2.998 -5.27 1 94.88 72 TYR A C 1
ATOM 529 O O . TYR A 1 72 ? 3.143 1.895 -5.816 1 94.88 72 TYR A O 1
ATOM 537 N N . ARG A 1 73 ? 3.529 4.051 -5.855 1 97.19 73 ARG A N 1
ATOM 538 C CA . ARG A 1 73 ? 3.951 4.051 -7.25 1 97.19 73 ARG A CA 1
ATOM 539 C C . ARG A 1 73 ? 5.164 3.148 -7.457 1 97.19 73 ARG A C 1
ATOM 541 O O . ARG A 1 73 ? 5.172 2.311 -8.359 1 97.19 73 ARG A O 1
ATOM 548 N N . LEU A 1 74 ? 6.082 3.328 -6.613 1 97.19 74 LEU A N 1
ATOM 549 C CA . LEU A 1 74 ? 7.309 2.551 -6.746 1 97.19 74 LEU A CA 1
ATOM 550 C C . LEU A 1 74 ? 7.059 1.079 -6.438 1 97.19 74 LEU A C 1
ATOM 552 O O . LEU A 1 74 ? 7.559 0.198 -7.141 1 97.19 74 LEU A O 1
ATOM 556 N N . ASP A 1 75 ? 6.277 0.839 -5.434 1 93.19 75 ASP A N 1
ATOM 557 C CA . ASP A 1 75 ? 5.949 -0.545 -5.109 1 93.19 75 ASP A CA 1
ATOM 558 C C . ASP A 1 75 ? 5.219 -1.223 -6.266 1 93.19 75 ASP A C 1
ATOM 560 O O . ASP A 1 75 ? 5.5 -2.377 -6.594 1 93.19 75 ASP A O 1
ATOM 564 N N . GLY A 1 76 ? 4.324 -0.47 -6.875 1 93.56 76 GLY A N 1
ATOM 565 C CA . GLY A 1 76 ? 3.637 -0.998 -8.039 1 93.56 76 GLY A CA 1
ATOM 566 C C . GLY A 1 76 ? 4.574 -1.312 -9.195 1 93.56 76 GLY A C 1
ATOM 567 O O . GLY A 1 76 ? 4.438 -2.348 -9.844 1 93.56 76 GLY A O 1
ATOM 568 N N . GLU A 1 77 ? 5.539 -0.457 -9.406 1 95.56 77 GLU A N 1
ATOM 569 C CA . GLU A 1 77 ? 6.527 -0.668 -10.461 1 95.56 77 GLU A CA 1
ATOM 570 C C . GLU A 1 77 ? 7.387 -1.896 -10.172 1 95.56 77 GLU A C 1
ATOM 572 O O . GLU A 1 77 ? 7.68 -2.68 -11.078 1 95.56 77 GLU A O 1
ATOM 577 N N . ILE A 1 78 ? 7.758 -2.051 -8.969 1 92.81 78 ILE A N 1
ATOM 578 C CA . ILE A 1 78 ? 8.664 -3.121 -8.562 1 92.81 78 ILE A CA 1
ATOM 579 C C . ILE A 1 78 ? 7.992 -4.477 -8.773 1 92.81 78 ILE A C 1
ATOM 581 O O . ILE A 1 78 ? 8.609 -5.41 -9.289 1 92.81 78 ILE A O 1
ATOM 585 N N . VAL A 1 79 ? 6.719 -4.496 -8.43 1 90.25 79 VAL A N 1
ATOM 586 C CA . VAL A 1 79 ? 6.012 -5.773 -8.445 1 90.25 79 VAL A CA 1
ATOM 587 C C . VAL A 1 79 ? 5.855 -6.262 -9.883 1 90.25 79 VAL A C 1
ATOM 589 O O . VAL A 1 79 ? 5.875 -7.465 -10.148 1 90.25 79 VAL A O 1
ATOM 592 N N . ILE A 1 80 ? 5.844 -5.34 -10.875 1 91.31 80 ILE A N 1
ATOM 593 C CA . ILE A 1 80 ? 5.551 -5.773 -12.234 1 91.31 80 ILE A CA 1
ATOM 594 C C . ILE A 1 80 ? 6.801 -5.648 -13.102 1 91.31 80 ILE A C 1
ATOM 596 O O . ILE A 1 80 ? 6.746 -5.824 -14.32 1 91.31 80 ILE A O 1
ATOM 600 N N . ALA A 1 81 ? 7.898 -5.316 -12.469 1 90.38 81 ALA A N 1
ATOM 601 C CA . ALA A 1 81 ? 9.133 -5.172 -13.234 1 90.38 81 ALA A CA 1
ATOM 602 C C . ALA A 1 81 ? 9.477 -6.465 -13.969 1 90.38 81 ALA A C 1
ATOM 604 O O . ALA A 1 81 ? 9.422 -7.551 -13.383 1 90.38 81 ALA A O 1
ATOM 605 N N . GLU A 1 82 ? 9.922 -6.324 -15.195 1 83.31 82 GLU A N 1
ATOM 606 C CA . GLU A 1 82 ? 10.133 -7.492 -16.047 1 83.31 82 GLU A CA 1
ATOM 607 C C . GLU A 1 82 ? 11.531 -8.07 -15.844 1 83.31 82 GLU A C 1
ATOM 609 O O . GLU A 1 82 ? 11.773 -9.25 -16.125 1 83.31 82 GLU A O 1
ATOM 614 N N . THR A 1 83 ? 12.453 -7.172 -15.469 1 86.38 83 THR A N 1
ATOM 615 C CA . THR A 1 83 ? 13.828 -7.637 -15.305 1 86.38 83 THR A CA 1
ATOM 616 C C . THR A 1 83 ? 14.281 -7.461 -13.859 1 86.38 83 THR A C 1
ATOM 618 O O . THR A 1 83 ? 13.797 -6.57 -13.148 1 86.38 83 THR A O 1
ATOM 621 N N . ASP A 1 84 ? 15.227 -8.273 -13.516 1 82.69 84 ASP A N 1
ATOM 622 C CA . ASP A 1 84 ? 15.812 -8.164 -12.18 1 82.69 84 ASP A CA 1
ATOM 623 C C . ASP A 1 84 ? 16.531 -6.836 -12.008 1 82.69 84 ASP A C 1
ATOM 625 O O . ASP A 1 84 ? 16.5 -6.238 -10.93 1 82.69 84 ASP A O 1
ATOM 629 N N . GLU A 1 85 ? 17.078 -6.457 -13.055 1 85.25 85 GLU A N 1
ATOM 630 C CA . GLU A 1 85 ? 17.797 -5.188 -13.008 1 85.25 85 GLU A CA 1
ATOM 631 C C . GLU A 1 85 ? 16.859 -4.027 -12.711 1 85.25 85 GLU A C 1
ATOM 633 O O . GLU A 1 85 ? 17.156 -3.17 -11.875 1 85.25 85 GLU A O 1
ATOM 638 N N . ALA A 1 86 ? 15.766 -4.02 -13.375 1 90.75 86 ALA A N 1
ATOM 639 C CA . ALA A 1 86 ? 14.773 -2.975 -13.141 1 90.75 86 ALA A CA 1
ATOM 640 C C . ALA A 1 86 ? 14.219 -3.049 -11.719 1 90.75 86 ALA A C 1
ATOM 642 O O . ALA A 1 86 ? 14.086 -2.025 -11.047 1 90.75 86 ALA A O 1
ATOM 643 N N . ARG A 1 87 ? 13.992 -4.219 -11.25 1 90.19 87 ARG A N 1
ATOM 644 C CA . ARG A 1 87 ? 13.469 -4.434 -9.906 1 90.19 87 ARG A CA 1
ATOM 645 C C . ARG A 1 87 ? 14.43 -3.912 -8.852 1 90.19 87 ARG A C 1
ATOM 647 O O . ARG A 1 87 ? 14.031 -3.186 -7.938 1 90.19 87 ARG A O 1
ATOM 654 N N . VAL A 1 88 ? 15.625 -4.262 -9.023 1 87.69 88 VAL A N 1
ATOM 655 C CA . VAL A 1 88 ? 16.656 -3.869 -8.055 1 87.69 88 VAL A CA 1
ATOM 656 C C . VAL A 1 88 ? 16.828 -2.354 -8.086 1 87.69 88 VAL A C 1
ATOM 658 O O . VAL A 1 88 ? 16.875 -1.707 -7.035 1 87.69 88 VAL A O 1
ATOM 661 N N . SER A 1 89 ? 16.891 -1.833 -9.266 1 92.75 89 SER A N 1
ATOM 662 C CA . SER A 1 89 ? 17.078 -0.393 -9.406 1 92.75 89 SER A CA 1
ATOM 663 C C . SER A 1 89 ? 15.922 0.381 -8.773 1 92.75 89 SER A C 1
ATOM 665 O O . SER A 1 89 ? 16.141 1.359 -8.062 1 92.75 89 SER A O 1
ATOM 667 N N . LEU A 1 90 ? 14.766 -0.062 -8.984 1 95.19 90 LEU A N 1
ATOM 668 C CA . LEU A 1 90 ? 13.586 0.59 -8.422 1 95.19 90 LEU A CA 1
ATOM 669 C C . LEU A 1 90 ? 13.539 0.412 -6.906 1 95.19 90 LEU A C 1
ATOM 671 O O . LEU A 1 90 ? 13.141 1.325 -6.184 1 95.19 90 LEU A O 1
ATOM 675 N N . GLY A 1 91 ? 13.945 -0.723 -6.441 1 93.81 91 GLY A N 1
ATOM 676 C CA . GLY A 1 91 ? 14.055 -0.947 -5.012 1 93.81 91 GLY A CA 1
ATOM 677 C C . GLY A 1 91 ? 15.055 -0.023 -4.336 1 93.81 91 GLY A C 1
ATOM 678 O O . GLY A 1 91 ? 14.781 0.516 -3.262 1 93.81 91 GLY A O 1
ATOM 679 N N . LEU A 1 92 ? 16.141 0.132 -4.996 1 91.69 92 LEU A N 1
ATOM 680 C CA . LEU A 1 92 ? 17.156 1.037 -4.473 1 91.69 92 LEU A CA 1
ATOM 681 C C . LEU A 1 92 ? 16.625 2.467 -4.414 1 91.69 92 LEU A C 1
ATOM 683 O O . LEU A 1 92 ? 16.891 3.191 -3.449 1 91.69 92 LEU A O 1
ATOM 687 N N . LEU A 1 93 ? 15.922 2.848 -5.41 1 96.88 93 LEU A N 1
ATOM 688 C CA . LEU A 1 93 ? 15.305 4.168 -5.414 1 96.88 93 LEU A CA 1
ATOM 689 C C . LEU A 1 93 ? 14.32 4.312 -4.262 1 96.88 93 LEU A C 1
ATOM 691 O O . LEU A 1 93 ? 14.359 5.297 -3.523 1 96.88 93 LEU A O 1
ATOM 695 N N . ARG A 1 94 ? 13.484 3.361 -4.078 1 96.62 94 ARG A N 1
ATOM 696 C CA . ARG A 1 94 ? 12.508 3.373 -2.992 1 96.62 94 ARG A CA 1
ATOM 697 C C . ARG A 1 94 ? 13.195 3.496 -1.639 1 96.62 94 ARG A C 1
ATOM 699 O O . ARG A 1 94 ? 12.805 4.312 -0.806 1 96.62 94 ARG A O 1
ATOM 706 N N . ASP A 1 95 ? 14.258 2.758 -1.46 1 92.38 95 ASP A N 1
ATOM 707 C CA . ASP A 1 95 ? 14.961 2.719 -0.182 1 92.38 95 ASP A CA 1
ATOM 708 C C . ASP A 1 95 ? 15.727 4.016 0.063 1 92.38 95 ASP A C 1
ATOM 710 O O . ASP A 1 95 ? 15.898 4.438 1.209 1 92.38 95 ASP A O 1
ATOM 714 N N . ALA A 1 96 ? 16.188 4.547 -0.998 1 95.38 96 ALA A N 1
ATOM 715 C CA . ALA A 1 96 ? 16.844 5.84 -0.87 1 95.38 96 ALA A CA 1
ATOM 716 C C . ALA A 1 96 ? 15.859 6.922 -0.447 1 95.38 96 ALA A C 1
ATOM 718 O O . ALA A 1 96 ? 16.188 7.793 0.362 1 95.38 96 ALA A O 1
ATOM 719 N N . LEU A 1 97 ? 14.688 6.863 -1.002 1 97.44 97 LEU A N 1
ATOM 720 C CA . LEU A 1 97 ? 13.664 7.852 -0.684 1 97.44 97 LEU A CA 1
ATOM 721 C C . LEU A 1 97 ? 13.102 7.617 0.713 1 97.44 97 LEU A C 1
ATOM 723 O O . LEU A 1 97 ? 12.883 8.57 1.466 1 97.44 97 LEU A O 1
ATOM 727 N N . PHE A 1 98 ? 12.875 6.344 1.012 1 95.44 98 PHE A N 1
ATOM 728 C CA . PHE A 1 98 ? 12.148 6.012 2.236 1 95.44 98 PHE A CA 1
ATOM 729 C C . PHE A 1 98 ? 12.789 4.809 2.928 1 95.44 98 PHE A C 1
ATOM 731 O O . PHE A 1 98 ? 12.211 3.719 2.941 1 95.44 98 PHE A O 1
ATOM 738 N N . PRO A 1 99 ? 13.859 5.031 3.635 1 90.38 99 PRO A N 1
ATOM 739 C CA . PRO A 1 99 ? 14.555 3.92 4.285 1 90.38 99 PRO A CA 1
ATOM 740 C C . PRO A 1 99 ? 13.695 3.213 5.328 1 90.38 99 PRO A C 1
ATOM 742 O O . PRO A 1 99 ? 13.883 2.02 5.582 1 90.38 99 PRO A O 1
ATOM 745 N N . THR A 1 100 ? 12.75 3.926 5.887 1 85.56 100 THR A N 1
ATOM 746 C CA . THR A 1 100 ? 11.898 3.336 6.914 1 85.56 100 THR A CA 1
ATOM 747 C C . THR A 1 100 ? 10.484 3.098 6.379 1 85.56 100 THR A C 1
ATOM 749 O O . THR A 1 100 ? 9.555 2.881 7.148 1 85.56 100 THR A O 1
ATOM 752 N N . GLY A 1 101 ? 10.367 3.195 5.121 1 89.19 101 GLY A N 1
ATOM 753 C CA . GLY A 1 101 ? 9.07 2.998 4.504 1 89.19 101 GLY A CA 1
ATOM 754 C C . GLY A 1 101 ? 8.047 4.043 4.91 1 89.19 101 GLY A C 1
ATOM 755 O O . GLY A 1 101 ? 8.383 5.219 5.066 1 89.19 101 GLY A O 1
ATOM 756 N N . ALA A 1 102 ? 6.805 3.549 5.098 1 82.94 102 ALA A N 1
ATOM 757 C CA . ALA A 1 102 ? 5.695 4.453 5.375 1 82.94 102 ALA A CA 1
ATOM 758 C C . ALA A 1 102 ? 5.746 4.961 6.816 1 82.94 102 ALA A C 1
ATOM 760 O O . ALA A 1 102 ? 5.051 5.914 7.168 1 82.94 102 ALA A O 1
ATOM 761 N N . ALA A 1 103 ? 6.609 4.453 7.641 1 81 103 ALA A N 1
ATOM 762 C CA . ALA A 1 103 ? 6.668 4.824 9.055 1 81 103 ALA A CA 1
ATOM 763 C C . ALA A 1 103 ? 7.113 6.273 9.219 1 81 103 ALA A C 1
ATOM 765 O O . ALA A 1 103 ? 6.906 6.875 10.273 1 81 103 ALA A O 1
ATOM 766 N N . ILE A 1 104 ? 7.699 6.805 8.172 1 87.81 104 ILE A N 1
ATOM 767 C CA . ILE A 1 104 ? 8.203 8.172 8.211 1 87.81 104 ILE A CA 1
ATOM 768 C C . ILE A 1 104 ? 7.051 9.141 8.469 1 87.81 104 ILE A C 1
ATOM 770 O O . ILE A 1 104 ? 7.238 10.195 9.078 1 87.81 104 ILE A O 1
ATOM 774 N N . VAL A 1 105 ? 5.793 8.727 8.109 1 86.31 105 VAL A N 1
ATOM 775 C CA . VAL A 1 105 ? 4.676 9.664 8.211 1 86.31 105 VAL A CA 1
ATOM 776 C C . VAL A 1 105 ? 4.188 9.727 9.664 1 86.31 105 VAL A C 1
ATOM 778 O O . VAL A 1 105 ? 3.383 10.594 10.016 1 86.31 105 VAL A O 1
ATOM 781 N N . GLN A 1 106 ? 4.758 8.914 10.5 1 78.5 106 GLN A N 1
ATOM 782 C CA . GLN A 1 106 ? 4.367 8.875 11.906 1 78.5 106 GLN A CA 1
ATOM 783 C C . GLN A 1 106 ? 5.402 9.578 12.789 1 78.5 106 GLN A C 1
ATOM 785 O O . GLN A 1 106 ? 5.238 9.656 14.008 1 78.5 106 GLN A O 1
ATOM 790 N N . ARG A 1 107 ? 6.41 10.094 12.188 1 83.5 107 ARG A N 1
ATOM 791 C CA . ARG A 1 107 ? 7.484 10.734 12.938 1 83.5 107 ARG A CA 1
ATOM 792 C C . ARG A 1 107 ? 7.145 12.188 13.25 1 83.5 107 ARG A C 1
ATOM 794 O O . ARG A 1 107 ? 6.176 12.734 12.719 1 83.5 107 ARG A O 1
ATOM 801 N N . SER A 1 108 ? 7.953 12.734 14.172 1 86 108 SER A N 1
ATOM 802 C CA . SER A 1 108 ? 7.766 14.141 14.492 1 86 108 SER A CA 1
ATOM 803 C C . SER A 1 108 ? 8.141 15.039 13.32 1 86 108 SER A C 1
ATOM 805 O O . SER A 1 108 ? 8.906 14.625 12.445 1 86 108 SER A O 1
ATOM 807 N N . TYR A 1 109 ? 7.672 16.266 13.383 1 89.94 109 TYR A N 1
ATOM 808 C CA . TYR A 1 109 ? 7.961 17.219 12.312 1 89.94 109 TYR A CA 1
ATOM 809 C C . TYR A 1 109 ? 9.453 17.484 12.203 1 89.94 109 TYR A C 1
ATOM 811 O O . TYR A 1 109 ? 9.992 17.656 11.109 1 89.94 109 TYR A O 1
ATOM 819 N N . VAL A 1 110 ? 10.102 17.516 13.383 1 90.62 110 VAL A N 1
ATOM 820 C CA . VAL A 1 110 ? 11.539 17.734 13.406 1 90.62 110 VAL A CA 1
ATOM 821 C C . VAL A 1 110 ? 12.25 16.562 12.719 1 90.62 110 VAL A C 1
ATOM 823 O O . VAL A 1 110 ? 13.164 16.766 11.914 1 90.62 110 VAL A O 1
ATOM 826 N N . GLU A 1 111 ? 11.82 15.398 12.969 1 91.44 111 GLU A N 1
ATOM 827 C CA . GLU A 1 111 ? 12.406 14.211 12.367 1 91.44 111 GLU A CA 1
ATOM 828 C C . GLU A 1 111 ? 12.125 14.148 10.867 1 91.44 111 GLU A C 1
ATOM 830 O O . GLU A 1 111 ? 12.984 13.758 10.078 1 91.44 111 GLU A O 1
ATOM 835 N N . GLU A 1 112 ? 10.914 14.492 10.523 1 94.12 112 GLU A N 1
ATOM 836 C CA . GLU A 1 112 ? 10.562 14.516 9.102 1 94.12 112 GLU A CA 1
ATOM 837 C C . GLU A 1 112 ? 11.422 15.531 8.344 1 94.12 112 GLU A C 1
ATOM 839 O O . GLU A 1 112 ? 11.898 15.242 7.242 1 94.12 112 GLU A O 1
ATOM 844 N N . ALA A 1 113 ? 11.617 16.703 8.953 1 95.19 113 ALA A N 1
ATOM 845 C CA . ALA A 1 113 ? 12.484 17.703 8.359 1 95.19 113 ALA A CA 1
ATOM 846 C C . ALA A 1 113 ? 13.914 17.188 8.227 1 95.19 113 ALA A C 1
ATOM 848 O O . ALA A 1 113 ? 14.555 17.391 7.191 1 95.19 113 ALA A O 1
ATOM 849 N N . GLY A 1 114 ? 14.391 16.609 9.258 1 96 114 GLY A N 1
ATOM 850 C CA . GLY A 1 114 ? 15.719 16.031 9.219 1 96 114 GLY A CA 1
ATOM 851 C C . GLY A 1 114 ? 15.875 14.969 8.141 1 96 114 GLY A C 1
ATOM 852 O O . GLY A 1 114 ? 16.875 14.945 7.418 1 96 114 GLY A O 1
ATOM 853 N N . GLU A 1 115 ? 14.859 14.141 8.047 1 95.81 115 GLU A N 1
ATOM 854 C CA . GLU A 1 115 ? 14.875 13.117 7.008 1 95.81 115 GLU A CA 1
ATOM 855 C C . GLU A 1 115 ? 14.867 13.75 5.617 1 95.81 115 GLU A C 1
ATOM 857 O O . GLU A 1 115 ? 15.477 13.219 4.688 1 95.81 115 GLU A O 1
ATOM 862 N N . GLY A 1 116 ? 14.102 14.836 5.48 1 96.88 116 GLY A N 1
ATOM 863 C CA . GLY A 1 116 ? 14.125 15.547 4.215 1 96.88 116 GLY A CA 1
ATOM 864 C C . GLY A 1 116 ? 15.523 15.938 3.777 1 96.88 116 GLY A C 1
ATOM 865 O O . GLY A 1 116 ? 15.883 15.773 2.609 1 96.88 116 GLY A O 1
ATOM 866 N N . LYS A 1 117 ? 16.344 16.391 4.691 1 95.88 117 LYS A N 1
ATOM 867 C CA . LYS A 1 117 ? 17.719 16.781 4.391 1 95.88 117 LYS A CA 1
ATOM 868 C C . LYS A 1 117 ? 18.562 15.57 4.004 1 95.88 117 LYS A C 1
ATOM 870 O O . LYS A 1 117 ? 19.312 15.617 3.027 1 95.88 117 LYS A O 1
ATOM 875 N N . LEU A 1 118 ? 18.406 14.523 4.754 1 96.56 118 LEU A N 1
ATOM 876 C CA . LEU A 1 118 ? 19.156 13.305 4.484 1 96.56 118 LEU A CA 1
ATOM 877 C C . LEU A 1 118 ? 18.781 12.711 3.135 1 96.56 118 LEU A C 1
ATOM 879 O O . LEU A 1 118 ? 19.641 12.258 2.383 1 96.56 118 LEU A O 1
ATOM 883 N N . ARG A 1 119 ? 17.531 12.727 2.865 1 97.12 119 ARG A N 1
ATOM 884 C CA . ARG A 1 119 ? 17.016 12.195 1.606 1 97.12 119 ARG A CA 1
ATOM 885 C C . ARG A 1 119 ? 17.594 12.961 0.417 1 97.12 119 ARG A C 1
ATOM 887 O O . ARG A 1 119 ? 17.938 12.359 -0.604 1 97.12 119 ARG A O 1
ATOM 894 N N . GLU A 1 120 ? 17.656 14.227 0.534 1 95.31 120 GLU A N 1
ATOM 895 C CA . GLU A 1 120 ? 18.234 15.039 -0.531 1 95.31 120 GLU A CA 1
ATOM 896 C C . GLU A 1 120 ? 19.672 14.633 -0.828 1 95.31 120 GLU A C 1
ATOM 898 O O . GLU A 1 120 ? 20.094 14.633 -1.984 1 95.31 120 GLU A O 1
ATOM 903 N N . ALA A 1 121 ? 20.328 14.25 0.185 1 94.88 121 ALA A N 1
ATOM 904 C CA . ALA A 1 121 ? 21.719 13.852 0.036 1 94.88 121 ALA A CA 1
ATOM 905 C C . ALA A 1 121 ? 21.844 12.461 -0.582 1 94.88 121 ALA A C 1
ATOM 907 O O . ALA A 1 121 ? 22.812 12.156 -1.271 1 94.88 121 ALA A O 1
ATOM 908 N N . ARG A 1 122 ? 20.875 11.633 -0.414 1 96.31 122 ARG A N 1
ATOM 909 C CA . ARG A 1 122 ? 20.906 10.242 -0.859 1 96.31 122 ARG A CA 1
ATOM 910 C C . ARG A 1 122 ? 20.469 10.125 -2.316 1 96.31 122 ARG A C 1
ATOM 912 O O . ARG A 1 122 ? 20.922 9.227 -3.033 1 96.31 122 ARG A O 1
ATOM 919 N N . VAL A 1 123 ? 19.609 10.984 -2.744 1 97.44 123 VAL A N 1
ATOM 920 C CA . VAL A 1 123 ? 18.984 10.836 -4.055 1 97.44 123 VAL A CA 1
ATOM 921 C C . VAL A 1 123 ? 19.906 11.391 -5.137 1 97.44 123 VAL A C 1
ATOM 923 O O . VAL A 1 123 ? 20.266 12.57 -5.113 1 97.44 123 VAL A O 1
ATOM 926 N N . THR A 1 124 ? 20.266 10.562 -6.059 1 96.75 124 THR A N 1
ATOM 927 C CA . THR A 1 124 ? 21.219 10.898 -7.113 1 96.75 124 THR A CA 1
ATOM 928 C C . THR A 1 124 ? 20.484 11.453 -8.336 1 96.75 124 THR A C 1
ATOM 930 O O . THR A 1 124 ? 19.266 11.312 -8.461 1 96.75 124 THR A O 1
ATOM 933 N N . PRO A 1 125 ? 21.297 12.039 -9.289 1 96.5 125 PRO A N 1
ATOM 934 C CA . PRO A 1 125 ? 20.688 12.523 -10.531 1 96.5 125 PRO A CA 1
ATOM 935 C C . PRO A 1 125 ? 20.016 11.406 -11.336 1 96.5 125 PRO A C 1
ATOM 937 O O . PRO A 1 125 ? 18.984 11.625 -11.961 1 96.5 125 PRO A O 1
ATOM 940 N N . ALA A 1 126 ? 20.594 10.25 -11.305 1 96.44 126 ALA A N 1
ATOM 941 C CA . ALA A 1 126 ? 20 9.109 -12.008 1 96.44 126 ALA A CA 1
ATOM 942 C C . ALA A 1 126 ? 18.656 8.734 -11.414 1 96.44 126 ALA A C 1
ATOM 944 O O . ALA A 1 126 ? 17.703 8.445 -12.156 1 96.44 126 ALA A O 1
ATOM 945 N N . MET A 1 127 ? 18.578 8.789 -10.133 1 97.19 127 MET A N 1
ATOM 946 C CA . MET A 1 127 ? 17.328 8.5 -9.445 1 97.19 127 MET A CA 1
ATOM 947 C C . MET A 1 127 ? 16.266 9.547 -9.781 1 97.19 127 MET A C 1
ATOM 949 O O . MET A 1 127 ? 15.109 9.211 -10 1 97.19 127 MET A O 1
ATOM 953 N N . ARG A 1 128 ? 16.703 10.781 -9.898 1 97.81 128 ARG A N 1
ATOM 954 C CA . ARG A 1 128 ? 15.781 11.859 -10.25 1 97.81 128 ARG A CA 1
ATOM 955 C C . ARG A 1 128 ? 15.242 11.688 -11.664 1 97.81 128 ARG A C 1
ATOM 957 O O . ARG A 1 128 ? 14.078 11.992 -11.938 1 97.81 128 ARG A O 1
ATOM 964 N N . ARG A 1 129 ? 16.047 11.164 -12.547 1 97.44 129 ARG A N 1
ATOM 965 C CA . ARG A 1 129 ? 15.594 10.898 -13.906 1 97.44 129 ARG A CA 1
ATOM 966 C C . ARG A 1 129 ? 14.523 9.805 -13.922 1 97.44 129 ARG A C 1
ATOM 968 O O . ARG A 1 129 ? 13.57 9.883 -14.695 1 97.44 129 ARG A O 1
ATOM 975 N N . THR A 1 130 ? 14.727 8.828 -13.078 1 97.5 130 THR A N 1
ATOM 976 C CA . THR A 1 130 ? 13.711 7.789 -12.969 1 97.5 130 THR A CA 1
ATOM 977 C C . THR A 1 130 ? 12.406 8.359 -12.422 1 97.5 130 THR A C 1
ATOM 979 O O . THR A 1 130 ? 11.328 8.062 -12.938 1 97.5 130 THR A O 1
ATOM 982 N N . LEU A 1 131 ? 12.523 9.195 -11.43 1 98.19 131 LEU A N 1
ATOM 983 C CA . LEU A 1 131 ? 11.336 9.836 -10.859 1 98.19 131 LEU A CA 1
ATOM 984 C C . LEU A 1 131 ? 10.602 10.648 -11.922 1 98.19 131 LEU A C 1
ATOM 986 O O . LEU A 1 131 ? 9.367 10.656 -11.953 1 98.19 131 LEU A O 1
ATOM 990 N N . ALA A 1 132 ? 11.336 11.266 -12.781 1 98 132 ALA A N 1
ATOM 991 C CA . ALA A 1 132 ? 10.734 12.109 -13.812 1 98 132 ALA A CA 1
ATOM 992 C C . ALA A 1 132 ? 9.922 11.273 -14.797 1 98 132 ALA A C 1
ATOM 994 O O . ALA A 1 132 ? 9.008 11.789 -15.453 1 98 132 ALA A O 1
ATOM 995 N N . LYS A 1 133 ? 10.195 10.023 -14.859 1 97.06 133 LYS A N 1
ATOM 996 C CA . LYS A 1 133 ? 9.5 9.141 -15.789 1 97.06 133 LYS A CA 1
ATOM 997 C C . LYS A 1 133 ? 8.203 8.617 -15.172 1 97.06 133 LYS A C 1
ATOM 999 O O . LYS A 1 133 ? 7.348 8.07 -15.883 1 97.06 133 LYS A O 1
ATOM 1004 N N . LEU A 1 134 ? 8.078 8.711 -13.883 1 97.44 134 LEU A N 1
ATOM 1005 C CA . LEU A 1 134 ? 6.844 8.297 -13.219 1 97.44 134 LEU A CA 1
ATOM 1006 C C . LEU A 1 134 ? 5.746 9.336 -13.414 1 97.44 134 LEU A C 1
ATOM 1008 O O . LEU A 1 134 ? 5.754 10.383 -12.758 1 97.44 134 LEU A O 1
ATOM 1012 N N . LYS A 1 135 ? 4.766 9.016 -14.234 1 95.88 135 LYS A N 1
ATOM 1013 C CA . LYS A 1 135 ? 3.701 9.969 -14.531 1 95.88 135 LYS A CA 1
ATOM 1014 C C . LYS A 1 135 ? 2.422 9.625 -13.773 1 95.88 135 LYS A C 1
ATOM 1016 O O . LYS A 1 135 ? 2.016 8.461 -13.727 1 95.88 135 LYS A O 1
ATOM 1021 N N . PHE A 1 136 ? 1.858 10.617 -13.211 1 95.88 136 PHE A N 1
ATOM 1022 C CA . PHE A 1 136 ? 0.571 10.484 -12.539 1 95.88 136 PHE A CA 1
ATOM 1023 C C . PHE A 1 136 ? -0.551 11.047 -13.398 1 95.88 136 PHE A C 1
ATOM 1025 O O . PHE A 1 136 ? -0.293 11.742 -14.391 1 95.88 136 PHE A O 1
ATOM 1032 N N . LEU A 1 137 ? -1.734 10.773 -13.086 1 94.25 137 LEU A N 1
ATOM 1033 C CA . LEU A 1 137 ? -2.879 11.117 -13.922 1 94.25 137 LEU A CA 1
ATOM 1034 C C . LEU A 1 137 ? -3.141 12.617 -13.891 1 94.25 137 LEU A C 1
ATOM 1036 O O . LEU A 1 137 ? -3.68 13.172 -14.852 1 94.25 137 LEU A O 1
ATOM 1040 N N . ASP A 1 138 ? -2.723 13.211 -12.836 1 91.38 138 ASP A N 1
ATOM 1041 C CA . ASP A 1 138 ? -2.986 14.641 -12.734 1 91.38 138 ASP A CA 1
ATOM 1042 C C . ASP A 1 138 ? -1.916 15.445 -13.469 1 91.38 138 ASP A C 1
ATOM 1044 O O . ASP A 1 138 ? -1.937 16.688 -13.445 1 91.38 138 ASP A O 1
ATOM 1048 N N . GLY A 1 139 ? -0.982 14.773 -14.078 1 92.38 139 GLY A N 1
ATOM 1049 C CA . GLY A 1 139 ? 0.018 15.43 -14.906 1 92.38 139 GLY A CA 1
ATOM 1050 C C . GLY A 1 139 ? 1.361 15.57 -14.219 1 92.38 139 GLY A C 1
ATOM 1051 O O . GLY A 1 139 ? 2.375 15.828 -14.867 1 92.38 139 GLY A O 1
ATOM 1052 N N . ARG A 1 140 ? 1.425 15.383 -12.977 1 95.31 140 ARG A N 1
ATOM 1053 C CA . ARG A 1 140 ? 2.682 15.5 -12.25 1 95.31 140 ARG A CA 1
ATOM 1054 C C . ARG A 1 140 ? 3.568 14.281 -12.477 1 95.31 140 ARG A C 1
ATOM 1056 O O . ARG A 1 140 ? 3.074 13.211 -12.836 1 95.31 140 ARG A O 1
ATOM 1063 N N . THR A 1 141 ? 4.816 14.586 -12.273 1 97.56 141 THR A N 1
ATOM 1064 C CA . THR A 1 141 ? 5.789 13.5 -12.312 1 97.56 141 THR A CA 1
ATOM 1065 C C . THR A 1 141 ? 6.27 13.148 -10.906 1 97.56 141 THR A C 1
ATOM 1067 O O . THR A 1 141 ? 6.027 13.898 -9.953 1 97.56 141 THR A O 1
ATOM 1070 N N . GLY A 1 142 ? 6.934 12.016 -10.836 1 98.12 142 GLY A N 1
ATOM 1071 C CA . GLY A 1 142 ? 7.566 11.664 -9.57 1 98.12 142 GLY A CA 1
ATOM 1072 C C . GLY A 1 142 ? 8.57 12.695 -9.102 1 98.12 142 GLY A C 1
ATOM 1073 O O . GLY A 1 142 ? 8.703 12.938 -7.902 1 98.12 142 GLY A O 1
ATOM 1074 N N . GLU A 1 143 ? 9.188 13.336 -10.031 1 98.25 143 GLU A N 1
ATOM 1075 C CA . GLU A 1 143 ? 10.156 14.367 -9.688 1 98.25 143 GLU A CA 1
ATOM 1076 C C . GLU A 1 143 ? 9.477 15.578 -9.062 1 98.25 143 GLU A C 1
ATOM 1078 O O . GLU A 1 143 ? 9.992 16.172 -8.117 1 98.25 143 GLU A O 1
ATOM 1083 N N . GLU A 1 144 ? 8.375 15.906 -9.586 1 97.81 144 GLU A N 1
ATOM 1084 C CA . GLU A 1 144 ? 7.617 17.031 -9.031 1 97.81 144 GLU A CA 1
ATOM 1085 C C . GLU A 1 144 ? 7.082 16.688 -7.641 1 97.81 144 GLU A C 1
ATOM 1087 O O . GLU A 1 144 ? 7.102 17.547 -6.742 1 97.81 144 GLU A O 1
ATOM 1092 N N . LEU A 1 145 ? 6.676 15.438 -7.43 1 97.81 145 LEU A N 1
ATOM 1093 C CA . LEU A 1 145 ? 6.227 15.016 -6.109 1 97.81 145 LEU A CA 1
ATOM 1094 C C . LEU A 1 145 ? 7.391 14.977 -5.125 1 97.81 145 LEU A C 1
ATOM 1096 O O . LEU A 1 145 ? 7.227 15.305 -3.949 1 97.81 145 LEU A O 1
ATOM 1100 N N . PHE A 1 146 ? 8.5 14.586 -5.648 1 98.19 146 PHE A N 1
ATOM 1101 C CA . PHE A 1 146 ? 9.703 14.602 -4.82 1 98.19 146 PHE A CA 1
ATOM 1102 C C . PHE A 1 146 ? 10.031 16.016 -4.367 1 98.19 146 PHE A C 1
ATOM 1104 O O . PHE A 1 146 ? 10.352 16.25 -3.199 1 98.19 146 PHE A O 1
ATOM 1111 N N . ALA A 1 147 ? 9.922 16.938 -5.262 1 98.06 147 ALA A N 1
ATOM 1112 C CA . ALA A 1 147 ? 10.18 18.328 -4.93 1 98.06 147 ALA A CA 1
ATOM 1113 C C . ALA A 1 147 ? 9.195 18.844 -3.881 1 98.06 147 ALA A C 1
ATOM 1115 O O . ALA A 1 147 ? 9.578 19.531 -2.941 1 98.06 147 ALA A O 1
ATOM 1116 N N . LEU A 1 148 ? 8 18.469 -4.062 1 97.06 148 LEU A N 1
ATOM 1117 C CA . LEU A 1 148 ? 6.969 18.859 -3.111 1 97.06 148 LEU A CA 1
ATOM 1118 C C . LEU A 1 148 ? 7.215 18.219 -1.748 1 97.06 148 LEU A C 1
ATOM 1120 O O . LEU A 1 148 ? 7.035 18.859 -0.713 1 97.06 148 LEU A O 1
ATOM 1124 N N . LEU A 1 149 ? 7.617 16.984 -1.78 1 97.69 149 LEU A N 1
ATOM 1125 C CA . LEU A 1 149 ? 7.965 16.266 -0.559 1 97.69 149 LEU A CA 1
ATOM 1126 C C . LEU A 1 149 ? 9.07 17 0.2 1 97.69 149 LEU A C 1
ATOM 1128 O O . LEU A 1 149 ? 8.953 17.234 1.402 1 97.69 149 LEU A O 1
ATOM 1132 N N . GLN A 1 150 ? 10.062 17.391 -0.508 1 97.81 150 GLN A N 1
ATOM 1133 C CA . GLN A 1 150 ? 11.211 18.062 0.093 1 97.81 150 GLN A CA 1
ATOM 1134 C C . GLN A 1 150 ? 10.82 19.438 0.621 1 97.81 150 GLN A C 1
ATOM 1136 O O . GLN A 1 150 ? 11.219 19.828 1.721 1 97.81 150 GLN A O 1
ATOM 1141 N N . SER A 1 151 ? 10.078 20.109 -0.184 1 97.75 151 SER A N 1
ATOM 1142 C CA . SER A 1 151 ? 9.648 21.438 0.24 1 97.75 151 SER A CA 1
ATOM 1143 C C . SER A 1 151 ? 8.766 21.359 1.479 1 97.75 151 SER A C 1
ATOM 1145 O O . SER A 1 151 ? 8.875 22.203 2.381 1 97.75 151 SER A O 1
ATOM 1147 N N . SER A 1 152 ? 7.926 20.375 1.509 1 96.56 152 SER A N 1
ATOM 1148 C CA . SER A 1 152 ? 7.055 20.203 2.666 1 96.56 152 SER A CA 1
ATOM 1149 C C . SER A 1 152 ? 7.852 19.828 3.91 1 96.56 152 SER A C 1
ATOM 1151 O O . SER A 1 152 ? 7.582 20.344 5 1 96.56 152 SER A O 1
ATOM 1153 N N . ALA A 1 153 ? 8.789 18.984 3.756 1 97.06 153 ALA A N 1
ATOM 1154 C CA . ALA A 1 153 ? 9.648 18.609 4.875 1 97.06 153 ALA A CA 1
ATOM 1155 C C . ALA A 1 153 ? 10.391 19.812 5.434 1 97.06 153 ALA A C 1
ATOM 1157 O O . ALA A 1 153 ? 10.438 20.016 6.652 1 97.06 153 ALA A O 1
ATOM 1158 N N . ARG A 1 154 ? 10.906 20.594 4.578 1 96.88 154 ARG A N 1
ATOM 1159 C CA . ARG A 1 154 ? 11.609 21.797 4.988 1 96.88 154 ARG A CA 1
ATOM 1160 C C . ARG A 1 154 ? 10.672 22.766 5.703 1 96.88 154 ARG A C 1
ATOM 1162 O O . ARG A 1 154 ? 11.016 23.312 6.75 1 96.88 154 ARG A O 1
ATOM 1169 N N . ALA A 1 155 ? 9.531 22.938 5.109 1 96.81 155 ALA A N 1
ATOM 1170 C CA . ALA A 1 155 ? 8.555 23.859 5.68 1 96.81 155 ALA A CA 1
ATOM 1171 C C . ALA A 1 155 ? 8.094 23.391 7.059 1 96.81 155 ALA A C 1
ATOM 1173 O O . ALA A 1 155 ? 7.848 24.219 7.945 1 96.81 155 ALA A O 1
ATOM 1174 N N . LEU A 1 156 ? 7.996 22.109 7.227 1 94.56 156 LEU A N 1
ATOM 1175 C CA . LEU A 1 156 ? 7.664 21.562 8.539 1 94.56 156 LEU A CA 1
ATOM 1176 C C . LEU A 1 156 ? 8.742 21.906 9.562 1 94.56 156 LEU A C 1
ATOM 1178 O O . LEU A 1 156 ? 8.438 22.281 10.695 1 94.56 156 LEU A O 1
ATOM 1182 N N . GLY A 1 157 ? 9.961 21.781 9.125 1 94.75 157 GLY A N 1
ATOM 1183 C CA . GLY A 1 157 ? 11.055 22.188 9.984 1 94.75 157 GLY A CA 1
ATOM 1184 C C . GLY A 1 157 ? 11 23.641 10.375 1 94.75 157 GLY A C 1
ATOM 1185 O O . GLY A 1 157 ? 11.219 23.984 11.539 1 94.75 157 GLY A O 1
ATOM 1186 N N . GLU A 1 158 ? 10.742 24.469 9.438 1 95.19 158 GLU A N 1
ATOM 1187 C CA . GLU A 1 158 ? 10.609 25.906 9.695 1 95.19 158 GLU A CA 1
ATOM 1188 C C . GLU A 1 158 ? 9.445 26.188 10.641 1 95.19 158 GLU A C 1
ATOM 1190 O O . GLU A 1 158 ? 9.539 27.062 11.508 1 95.19 158 GLU A O 1
ATOM 1195 N N . GLY A 1 159 ? 8.352 25.438 10.352 1 93 159 GLY A N 1
ATOM 1196 C CA . GLY A 1 159 ? 7.211 25.562 11.242 1 93 159 GLY A CA 1
ATOM 1197 C C . GLY A 1 159 ? 7.535 25.203 12.68 1 93 159 GLY A C 1
ATOM 1198 O O . GLY A 1 159 ? 7.043 25.828 13.617 1 93 159 GLY A O 1
ATOM 1199 N N . GLU A 1 160 ? 8.367 24.219 12.875 1 91.69 160 GLU A N 1
ATOM 1200 C CA . GLU A 1 160 ? 8.797 23.797 14.211 1 91.69 160 GLU A CA 1
ATOM 1201 C C . GLU A 1 160 ? 9.617 24.891 14.891 1 91.69 160 GLU A C 1
ATOM 1203 O O . GLU A 1 160 ? 9.508 25.078 16.109 1 91.69 160 GLU A O 1
ATOM 1208 N N . VAL A 1 161 ? 10.406 25.547 14.117 1 91.44 161 VAL A N 1
ATOM 1209 C CA . VAL A 1 161 ? 11.188 26.656 14.656 1 91.44 161 VAL A CA 1
ATOM 1210 C C . VAL A 1 161 ? 10.25 27.766 15.125 1 91.44 161 VAL A C 1
ATOM 1212 O O . VAL A 1 161 ? 10.414 28.312 16.219 1 91.44 161 VAL A O 1
ATOM 1215 N N . LYS A 1 162 ? 9.281 28.078 14.289 1 91.38 162 LYS A N 1
ATOM 1216 C CA . LYS A 1 162 ? 8.281 29.078 14.656 1 91.38 162 LYS A CA 1
ATOM 1217 C C . LYS A 1 162 ? 7.539 28.688 15.93 1 91.38 162 LYS A C 1
ATOM 1219 O O . LYS A 1 162 ? 7.316 29.516 16.812 1 91.38 162 LYS A O 1
ATOM 1224 N N . ARG A 1 163 ? 7.145 27.406 15.961 1 89.75 163 ARG A N 1
ATOM 1225 C CA . ARG A 1 163 ? 6.449 26.891 17.125 1 89.75 163 ARG A CA 1
ATOM 1226 C C . ARG A 1 163 ? 7.293 27.062 18.391 1 89.75 163 ARG A C 1
ATOM 1228 O O . ARG A 1 163 ? 6.789 27.484 19.422 1 89.75 163 ARG A O 1
ATOM 1235 N N . ALA A 1 164 ? 8.516 26.688 18.312 1 88 164 ALA A N 1
ATOM 1236 C CA . ALA A 1 164 ? 9.422 26.766 19.453 1 88 164 ALA A CA 1
ATOM 1237 C C . ALA A 1 164 ? 9.562 28.203 19.938 1 88 164 ALA A C 1
ATOM 1239 O O . ALA A 1 164 ? 9.68 28.453 21.141 1 88 164 ALA A O 1
ATOM 1240 N N . ALA A 1 165 ? 9.477 29.141 19.062 1 89.06 165 ALA A N 1
ATOM 1241 C CA . ALA A 1 165 ? 9.625 30.547 19.391 1 89.06 165 ALA A CA 1
ATOM 1242 C C . ALA A 1 165 ? 8.422 31.062 20.188 1 89.06 165 ALA A C 1
ATOM 1244 O O . ALA A 1 165 ? 8.508 32.062 20.875 1 89.06 165 ALA A O 1
ATOM 1245 N N . LEU A 1 166 ? 7.344 30.328 20.094 1 86.5 166 LEU A N 1
ATOM 1246 C CA . LEU A 1 166 ? 6.125 30.734 20.797 1 86.5 166 LEU A CA 1
ATOM 1247 C C . LEU A 1 166 ? 6.137 30.25 22.234 1 86.5 166 LEU A C 1
ATOM 1249 O O . LEU A 1 166 ? 5.203 30.516 23 1 86.5 166 LEU A O 1
ATOM 1253 N N . GLY A 1 167 ? 7.156 29.531 22.656 1 82.75 167 GLY A N 1
ATOM 1254 C CA . GLY A 1 167 ? 7.316 29.094 24.031 1 82.75 167 GLY A CA 1
ATOM 1255 C C . GLY A 1 167 ? 6.211 28.156 24.484 1 82.75 167 GLY A C 1
ATOM 1256 O O . GLY A 1 167 ? 5.902 27.172 23.812 1 82.75 167 GLY A O 1
ATOM 1257 N N . ALA A 1 168 ? 5.551 28.484 25.547 1 80.69 168 ALA A N 1
ATOM 1258 C CA . ALA A 1 168 ? 4.531 27.641 26.172 1 80.69 168 ALA A CA 1
ATOM 1259 C C . ALA A 1 168 ? 3.322 27.484 25.25 1 80.69 168 ALA A C 1
ATOM 1261 O O . ALA A 1 168 ? 2.723 26.422 25.172 1 80.69 168 ALA A O 1
ATOM 1262 N N . GLU A 1 169 ? 3.096 28.547 24.5 1 80.31 169 GLU A N 1
ATOM 1263 C CA . GLU A 1 169 ? 1.948 28.516 23.609 1 80.31 169 GLU A CA 1
ATOM 1264 C C . GLU A 1 169 ? 2.191 27.547 22.453 1 80.31 169 GLU A C 1
ATOM 1266 O O . GLU A 1 169 ? 1.26 26.891 21.969 1 80.31 169 GLU A O 1
ATOM 1271 N N . GLY A 1 170 ? 3.447 27.438 22.156 1 82.38 170 GLY A N 1
ATOM 1272 C CA . GLY A 1 170 ? 3.822 26.562 21.047 1 82.38 170 GLY A CA 1
ATOM 1273 C C . GLY A 1 170 ? 3.609 25.094 21.344 1 82.38 170 GLY A C 1
ATOM 1274 O O . GLY A 1 170 ? 3.514 24.281 20.422 1 82.38 170 GLY A O 1
ATOM 1275 N N . GLN A 1 171 ? 3.51 24.844 22.578 1 82.56 171 GLN A N 1
ATOM 1276 C CA . GLN A 1 171 ? 3.311 23.453 22.969 1 82.56 171 GLN A CA 1
ATOM 1277 C C . GLN A 1 171 ? 1.939 22.953 22.531 1 82.56 171 GLN A C 1
ATOM 1279 O O . GLN A 1 171 ? 1.757 21.75 22.312 1 82.56 171 GLN A O 1
ATOM 1284 N N . LEU A 1 172 ? 1.052 23.891 22.312 1 79.81 172 LEU A N 1
ATOM 1285 C CA . LEU A 1 172 ? -0.284 23.516 21.859 1 79.81 172 LEU A CA 1
ATOM 1286 C C . LEU A 1 172 ? -0.252 22.984 20.438 1 79.81 172 LEU A C 1
ATOM 1288 O O . LEU A 1 172 ? -1.057 22.125 20.062 1 79.81 172 LEU A O 1
ATOM 1292 N N . VAL A 1 173 ? 0.702 23.422 19.734 1 78.81 173 VAL A N 1
ATOM 1293 C CA . VAL A 1 173 ? 0.857 22.938 18.375 1 78.81 173 VAL A CA 1
ATOM 1294 C C . VAL A 1 173 ? 1.221 21.453 18.391 1 78.81 173 VAL A C 1
ATOM 1296 O O . VAL A 1 173 ? 0.624 20.656 17.672 1 78.81 173 VAL A O 1
ATOM 1299 N N . LEU A 1 174 ? 2.096 21.156 19.234 1 80.38 174 LEU A N 1
ATOM 1300 C CA . LEU A 1 174 ? 2.521 19.766 19.359 1 80.38 174 LEU A CA 1
ATOM 1301 C C . LEU A 1 174 ? 1.372 18.891 19.859 1 80.38 174 LEU A C 1
ATOM 1303 O O . LEU A 1 174 ? 1.173 17.781 19.344 1 80.38 174 LEU A O 1
ATOM 1307 N N . LYS A 1 175 ? 0.711 19.484 20.719 1 81.31 175 LYS A N 1
ATOM 1308 C CA . LYS A 1 175 ? -0.407 18.734 21.281 1 81.31 175 LYS A CA 1
ATOM 1309 C C . LYS A 1 175 ? -1.485 18.484 20.234 1 81.31 175 LYS A C 1
ATOM 1311 O O . LYS A 1 175 ? -2.059 17.391 20.156 1 81.31 175 LYS A O 1
ATOM 1316 N N . SER A 1 176 ? -1.682 19.469 19.5 1 82.12 176 SER A N 1
ATOM 1317 C CA . SER A 1 176 ? -2.676 19.344 18.438 1 82.12 176 SER A CA 1
ATOM 1318 C C . SER A 1 176 ? -2.254 18.297 17.406 1 82.12 176 SER A C 1
ATOM 1320 O O . SER A 1 176 ? -3.066 17.469 16.984 1 82.12 176 SER A O 1
ATOM 1322 N N . GLY A 1 177 ? -1.013 18.281 17.094 1 78.25 177 GLY A N 1
ATOM 1323 C CA . GLY A 1 177 ? -0.496 17.281 16.172 1 78.25 177 GLY A CA 1
ATOM 1324 C C . GLY A 1 177 ? -0.56 15.875 16.734 1 78.25 177 GLY A C 1
ATOM 1325 O O . GLY A 1 177 ? -0.969 14.945 16.031 1 78.25 177 GLY A O 1
ATOM 1326 N N . ALA A 1 178 ? -0.2 15.789 17.906 1 79.94 178 ALA A N 1
ATOM 1327 C CA . ALA A 1 178 ? -0.223 14.484 18.578 1 79.94 178 ALA A CA 1
ATOM 1328 C C . ALA A 1 178 ? -1.647 13.945 18.672 1 79.94 178 ALA A C 1
ATOM 1330 O O . ALA A 1 178 ? -1.885 12.758 18.469 1 79.94 178 ALA A O 1
ATOM 1331 N N . ALA A 1 179 ? -2.51 14.836 18.984 1 82.62 179 ALA A N 1
ATOM 1332 C CA . ALA A 1 179 ? -3.914 14.445 19.094 1 82.62 179 ALA A CA 1
ATOM 1333 C C . ALA A 1 179 ? -4.465 13.984 17.75 1 82.62 179 ALA A C 1
ATOM 1335 O O . ALA A 1 179 ? -5.199 13 17.672 1 82.62 179 ALA A O 1
ATOM 1336 N N . ARG A 1 180 ? -4.059 14.609 16.812 1 78.75 180 ARG A N 1
ATOM 1337 C CA . ARG A 1 180 ? -4.492 14.234 15.469 1 78.75 180 ARG A CA 1
ATOM 1338 C C . ARG A 1 180 ? -3.949 12.867 15.07 1 78.75 180 ARG A C 1
ATOM 1340 O O . ARG A 1 180 ? -4.695 12.016 14.578 1 78.75 180 ARG A O 1
ATOM 1347 N N . ASN A 1 181 ? -2.723 12.711 15.297 1 75.25 181 ASN A N 1
ATOM 1348 C CA . ASN A 1 181 ? -2.115 11.422 14.984 1 75.25 181 ASN A CA 1
ATOM 1349 C C . ASN A 1 181 ? -2.77 10.297 15.773 1 75.25 181 ASN A C 1
ATOM 1351 O O . ASN A 1 181 ? -2.994 9.203 15.242 1 75.25 181 ASN A O 1
ATOM 1355 N N . GLN A 1 182 ? -3.023 10.617 16.938 1 77.94 182 GLN A N 1
ATOM 1356 C CA . GLN A 1 182 ? -3.713 9.633 17.766 1 77.94 182 GLN A CA 1
ATOM 1357 C C . GLN A 1 182 ? -5.098 9.312 17.203 1 77.94 182 GLN A C 1
ATOM 1359 O O . GLN A 1 182 ? -5.5 8.148 17.156 1 77.94 182 GLN A O 1
ATOM 1364 N N . TRP A 1 183 ? -5.727 10.328 16.781 1 81.44 183 TRP A N 1
ATOM 1365 C CA . TRP A 1 183 ? -7.043 10.148 16.188 1 81.44 183 TRP A CA 1
ATOM 1366 C C . TRP A 1 183 ? -6.961 9.25 14.953 1 81.44 183 TRP A C 1
ATOM 1368 O O . TRP A 1 183 ? -7.699 8.273 14.844 1 81.44 183 TRP A O 1
ATOM 1378 N N . ILE A 1 184 ? -6.023 9.477 14.172 1 73.5 184 ILE A N 1
ATOM 1379 C CA . ILE A 1 184 ? -5.852 8.719 12.938 1 73.5 184 ILE A CA 1
ATOM 1380 C C . ILE A 1 184 ? -5.52 7.262 13.273 1 73.5 184 ILE A C 1
ATOM 1382 O O . ILE A 1 184 ? -6.102 6.34 12.695 1 73.5 184 ILE A O 1
A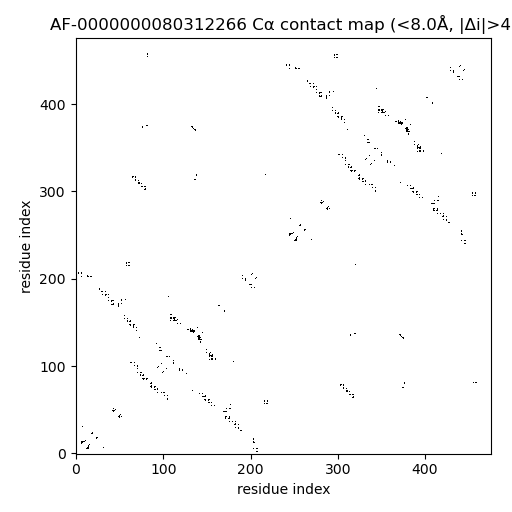TOM 1386 N N . ARG A 1 185 ? -4.656 7.078 14.203 1 73.56 185 ARG A N 1
ATOM 1387 C CA . ARG A 1 185 ? -4.273 5.73 14.609 1 73.56 185 ARG A CA 1
ATOM 1388 C C . ARG A 1 185 ? -5.473 4.953 15.141 1 73.56 185 ARG A C 1
ATOM 1390 O O . ARG A 1 185 ? -5.664 3.785 14.805 1 73.56 185 ARG A O 1
ATOM 1397 N N . VAL A 1 186 ? -6.223 5.633 15.945 1 76.12 186 VAL A N 1
ATOM 1398 C CA . VAL A 1 186 ? -7.371 4.996 16.578 1 76.12 186 VAL A CA 1
ATOM 1399 C C . VAL A 1 186 ? -8.422 4.664 15.523 1 76.12 186 VAL A C 1
ATOM 1401 O O . VAL A 1 186 ? -8.977 3.562 15.516 1 76.12 186 VAL A O 1
ATOM 1404 N N . VAL A 1 187 ? -8.664 5.57 14.656 1 76.12 187 VAL A N 1
ATOM 1405 C CA . VAL A 1 187 ? -9.648 5.336 13.602 1 76.12 187 VAL A CA 1
ATOM 1406 C C . VAL A 1 187 ? -9.219 4.141 12.75 1 76.12 187 VAL A C 1
ATOM 1408 O O . VAL A 1 187 ? -10.039 3.27 12.438 1 76.12 187 VAL A O 1
ATOM 1411 N N . ASN A 1 188 ? -7.953 4.066 12.461 1 71.44 188 ASN A N 1
ATOM 1412 C CA . ASN A 1 188 ? -7.441 2.943 11.68 1 71.44 188 ASN A CA 1
ATOM 1413 C C . ASN A 1 188 ? -7.527 1.635 12.461 1 71.44 188 ASN A C 1
ATOM 1415 O O . ASN A 1 188 ? -7.805 0.581 11.891 1 71.44 188 ASN A O 1
ATOM 1419 N N . SER A 1 189 ? -7.238 1.699 13.727 1 70.38 189 SER A N 1
ATOM 1420 C CA . SER A 1 189 ? -7.359 0.527 14.586 1 70.38 189 SER A CA 1
ATOM 1421 C C . SER A 1 189 ? -8.797 0.022 14.641 1 70.38 189 SER A C 1
ATOM 1423 O O . SER A 1 189 ? -9.039 -1.186 14.594 1 70.38 189 SER A O 1
ATOM 1425 N N . VAL A 1 190 ? -9.711 0.917 14.719 1 75.31 190 VAL A N 1
ATOM 1426 C CA . VAL A 1 190 ? -11.125 0.556 14.75 1 75.31 190 VAL A CA 1
ATOM 1427 C C . VAL A 1 190 ? -11.539 -0.049 13.414 1 75.31 190 VAL A C 1
ATOM 1429 O O . VAL A 1 190 ? -12.258 -1.053 13.375 1 75.31 190 VAL A O 1
ATOM 1432 N N . ALA A 1 191 ? -11 0.447 12.391 1 73.56 191 ALA A N 1
ATOM 1433 C CA . ALA A 1 191 ? -11.273 -0.101 11.062 1 73.56 191 ALA A CA 1
ATOM 1434 C C . ALA A 1 191 ? -10.758 -1.53 10.945 1 73.56 191 ALA A C 1
ATOM 1436 O O . ALA A 1 191 ? -11.445 -2.406 10.414 1 73.56 191 ALA A O 1
ATOM 1437 N N . ALA A 1 192 ? -9.586 -1.682 11.422 1 66.44 192 ALA A N 1
ATOM 1438 C CA . ALA A 1 192 ? -8.992 -3.016 11.383 1 66.44 192 ALA A CA 1
ATOM 1439 C C . ALA A 1 192 ? -9.805 -4 12.219 1 66.44 192 ALA A C 1
ATOM 1441 O O . ALA A 1 192 ? -9.977 -5.16 11.828 1 66.44 192 ALA A O 1
ATOM 1442 N N . TYR A 1 193 ? -10.289 -3.52 13.344 1 64.5 193 TYR A N 1
ATOM 1443 C CA . TYR A 1 193 ? -11.125 -4.34 14.211 1 64.5 193 TYR A CA 1
ATOM 1444 C C . TYR A 1 193 ? -12.406 -4.754 13.508 1 64.5 193 TYR A C 1
ATOM 1446 O O . TYR A 1 193 ? -12.781 -5.93 13.523 1 64.5 193 TYR A O 1
ATOM 1454 N N . LEU A 1 194 ? -13.031 -3.836 12.906 1 73 194 LEU A N 1
ATOM 1455 C CA . LEU A 1 194 ? -14.266 -4.105 12.188 1 73 194 LEU A CA 1
ATOM 1456 C C . LEU A 1 194 ? -14.031 -5.086 11.047 1 73 194 LEU A C 1
ATOM 1458 O O . LEU A 1 194 ? -14.805 -6.031 10.859 1 73 194 LEU A O 1
ATOM 1462 N N . ALA A 1 195 ? -12.945 -4.906 10.391 1 67.06 195 ALA A N 1
ATOM 1463 C CA . ALA A 1 195 ? -12.602 -5.793 9.281 1 67.06 195 ALA A CA 1
ATOM 1464 C C . ALA A 1 195 ? -12.383 -7.223 9.773 1 67.06 195 ALA A C 1
ATOM 1466 O O . ALA A 1 195 ? -12.82 -8.18 9.141 1 67.06 195 ALA A O 1
ATOM 1467 N N . ALA A 1 196 ? -11.75 -7.309 10.852 1 61.81 196 ALA A N 1
ATOM 1468 C CA . ALA A 1 196 ? -11.469 -8.617 11.438 1 61.81 196 ALA A CA 1
ATOM 1469 C C . ALA A 1 196 ? -12.758 -9.32 11.844 1 61.81 196 ALA A C 1
ATOM 1471 O O . ALA A 1 196 ? -12.836 -10.555 11.828 1 61.81 196 ALA A O 1
ATOM 1472 N N . GLU A 1 197 ? -13.828 -8.438 12.203 1 63.38 197 GLU A N 1
ATOM 1473 C CA . GLU A 1 197 ? -15.117 -8.977 12.602 1 63.38 197 GLU A CA 1
ATOM 1474 C C . GLU A 1 197 ? -16.031 -9.172 11.391 1 63.38 197 GLU A C 1
ATOM 1476 O O . GLU A 1 197 ? -17.188 -9.586 11.539 1 63.38 197 GLU A O 1
ATOM 1481 N N . GLY A 1 198 ? -15.5 -8.766 10.25 1 66.56 198 GLY A N 1
ATOM 1482 C CA . GLY A 1 198 ? -16.281 -8.898 9.031 1 66.56 198 GLY A CA 1
ATOM 1483 C C . GLY A 1 198 ? -17.359 -7.836 8.891 1 66.56 198 GLY A C 1
ATOM 1484 O O . GLY A 1 198 ? -18.359 -8.047 8.211 1 66.56 198 GLY A O 1
ATOM 1485 N N . ILE A 1 199 ? -17.234 -6.84 9.594 1 71.31 199 ILE A N 1
ATOM 1486 C CA . ILE A 1 199 ? -18.219 -5.762 9.578 1 71.31 199 ILE A CA 1
ATOM 1487 C C . ILE A 1 199 ? -17.75 -4.66 8.625 1 71.31 199 ILE A C 1
ATOM 1489 O O . ILE A 1 199 ? -16.594 -4.23 8.672 1 71.31 199 ILE A O 1
ATOM 1493 N N . ASP A 1 200 ? -18.656 -4.281 7.844 1 73.62 200 ASP A N 1
ATOM 1494 C CA . ASP A 1 200 ? -18.406 -3.148 6.957 1 73.62 200 ASP A CA 1
ATOM 1495 C C . ASP A 1 200 ? -18.234 -1.855 7.75 1 73.62 200 ASP A C 1
ATOM 1497 O O . ASP A 1 200 ? -19.094 -1.495 8.555 1 73.62 200 ASP A O 1
ATOM 1501 N N . GLU A 1 201 ? -17.094 -1.24 7.457 1 77.12 201 GLU A N 1
ATOM 1502 C CA . GLU A 1 201 ? -16.812 -0.059 8.273 1 77.12 201 GLU A CA 1
ATOM 1503 C C . GLU A 1 201 ? -17.562 1.158 7.746 1 77.12 201 GLU A C 1
ATOM 1505 O O . GLU A 1 201 ? -17.719 2.156 8.453 1 77.12 201 GLU A O 1
ATOM 1510 N N . GLU A 1 202 ? -18.078 1.172 6.578 1 75.25 202 GLU A N 1
ATOM 1511 C CA . GLU A 1 202 ? -18.594 2.357 5.902 1 75.25 202 GLU A CA 1
ATOM 1512 C C . GLU A 1 202 ? -19.719 3 6.703 1 75.25 202 GLU A C 1
ATOM 1514 O O . GLU A 1 202 ? -19.719 4.211 6.93 1 75.25 202 GLU A O 1
ATOM 1519 N N . PRO A 1 203 ? -20.625 2.25 7.219 1 72.62 203 PRO A N 1
ATOM 1520 C CA . PRO A 1 203 ? -21.703 2.867 7.984 1 72.62 203 PRO A CA 1
ATOM 1521 C C . PRO A 1 203 ? -21.234 3.484 9.297 1 72.62 203 PRO A C 1
ATOM 1523 O O . PRO A 1 203 ? -21.922 4.332 9.867 1 72.62 203 PRO A O 1
ATOM 1526 N N . ILE A 1 204 ? -20.094 3.059 9.688 1 74.12 204 ILE A N 1
ATOM 1527 C CA . ILE A 1 204 ? -19.609 3.488 10.992 1 74.12 204 ILE A CA 1
ATOM 1528 C C . ILE A 1 204 ? -18.547 4.574 10.82 1 74.12 204 ILE A C 1
ATOM 1530 O O . ILE A 1 204 ? -18.625 5.641 11.43 1 74.12 204 ILE A O 1
ATOM 1534 N N . LEU A 1 205 ? -17.625 4.266 9.906 1 77.06 205 LEU A N 1
ATOM 1535 C CA . LEU A 1 205 ? -16.453 5.129 9.797 1 77.06 205 LEU A CA 1
ATOM 1536 C C . LEU A 1 205 ? -16.5 5.969 8.531 1 77.06 205 LEU A C 1
ATOM 1538 O O . LEU A 1 205 ? -15.672 6.859 8.328 1 77.06 205 LEU A O 1
ATOM 1542 N N . GLY A 1 206 ? -17.438 5.77 7.762 1 73.62 206 GLY A N 1
ATOM 1543 C CA . GLY A 1 206 ? -17.5 6.473 6.492 1 73.62 206 GLY A CA 1
ATOM 1544 C C . GLY A 1 206 ? -17.422 7.98 6.637 1 73.62 206 GLY A C 1
ATOM 1545 O O . GLY A 1 206 ? -16.672 8.641 5.93 1 73.62 206 GLY A O 1
ATOM 1546 N N . ALA A 1 207 ? -18.141 8.492 7.559 1 67.12 207 ALA A N 1
ATOM 1547 C CA . ALA A 1 207 ? -18.188 9.938 7.77 1 67.12 207 ALA A CA 1
ATOM 1548 C C . ALA A 1 207 ? -16.844 10.461 8.273 1 67.12 207 ALA A C 1
ATOM 1550 O O . ALA A 1 207 ? -16.406 11.555 7.898 1 67.12 207 ALA A O 1
ATOM 1551 N N . ILE A 1 208 ? -16.234 9.617 9.047 1 70.69 208 ILE A N 1
ATOM 1552 C CA . ILE A 1 208 ? -14.93 10 9.578 1 70.69 208 ILE A CA 1
ATOM 1553 C C . ILE A 1 208 ? -13.898 10.016 8.453 1 70.69 208 ILE A C 1
ATOM 1555 O O . ILE A 1 208 ? -13.133 10.977 8.305 1 70.69 208 ILE A O 1
ATOM 1559 N N . ARG A 1 209 ? -13.992 9.008 7.633 1 72.19 209 ARG A N 1
ATOM 1560 C CA . ARG A 1 209 ? -13.078 8.93 6.5 1 72.19 209 ARG A CA 1
ATOM 1561 C C . ARG A 1 209 ? -13.305 10.078 5.531 1 72.19 209 ARG A C 1
ATOM 1563 O O . ARG A 1 209 ? -12.352 10.656 5.008 1 72.19 209 ARG A O 1
ATOM 1570 N N . ALA A 1 210 ? -14.539 10.469 5.395 1 63.84 210 ALA A N 1
ATOM 1571 C CA . ALA A 1 210 ? -14.875 11.586 4.512 1 63.84 210 ALA A CA 1
ATOM 1572 C C . ALA A 1 210 ? -14.352 12.906 5.074 1 63.84 210 ALA A C 1
ATOM 1574 O O . ALA A 1 210 ? -13.828 13.742 4.336 1 63.84 210 ALA A O 1
ATOM 1575 N N . ALA A 1 211 ? -14.5 13.008 6.312 1 62.62 211 ALA A N 1
ATOM 1576 C CA . ALA A 1 211 ? -14.023 14.227 6.965 1 62.62 211 ALA A CA 1
ATOM 1577 C C . ALA A 1 211 ? -12.508 14.328 6.891 1 62.62 211 ALA A C 1
ATOM 1579 O O . ALA A 1 211 ? -11.961 15.406 6.648 1 62.62 211 ALA A O 1
ATOM 1580 N N . GLU A 1 212 ? -11.938 13.219 7.109 1 65.44 212 GLU A N 1
ATOM 1581 C CA . GLU A 1 212 ? -10.477 13.188 7.031 1 65.44 212 GLU A CA 1
ATOM 1582 C C . GLU A 1 212 ? -10 13.5 5.617 1 65.44 212 GLU A C 1
ATOM 1584 O O . GLU A 1 212 ? -9.055 14.273 5.434 1 65.44 212 GLU A O 1
ATOM 1589 N N . ALA A 1 213 ? -10.734 13 4.723 1 63.38 213 ALA A N 1
ATOM 1590 C CA . ALA A 1 213 ? -10.406 13.258 3.322 1 63.38 213 ALA A CA 1
ATOM 1591 C C . ALA A 1 213 ? -10.609 14.734 2.975 1 63.38 213 ALA A C 1
ATOM 1593 O O . ALA A 1 213 ? -9.797 15.32 2.262 1 63.38 213 ALA A O 1
ATOM 1594 N N . ALA A 1 214 ? -11.641 15.258 3.523 1 57.94 214 ALA A N 1
ATOM 1595 C CA . ALA A 1 214 ? -11.938 16.672 3.277 1 57.94 214 ALA A CA 1
ATOM 1596 C C . ALA A 1 214 ? -10.883 17.578 3.908 1 57.94 214 ALA A C 1
ATOM 1598 O O . ALA A 1 214 ? -10.469 18.562 3.305 1 57.94 214 ALA A O 1
ATOM 1599 N N . ALA A 1 215 ? -10.547 17.188 5.07 1 58.69 215 ALA A N 1
ATOM 1600 C CA . ALA A 1 215 ? -9.516 17.953 5.762 1 58.69 215 ALA A CA 1
ATOM 1601 C C . ALA A 1 215 ? -8.188 17.906 5.0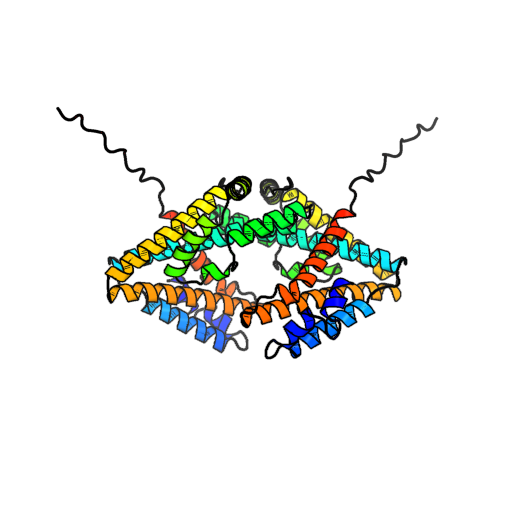04 1 58.69 215 ALA A C 1
ATOM 1603 O O . ALA A 1 215 ? -7.492 18.922 4.887 1 58.69 215 ALA A O 1
ATOM 1604 N N . GLU A 1 216 ? -7.938 16.812 4.457 1 57.19 216 GLU A N 1
ATOM 1605 C CA . GLU A 1 216 ? -6.707 16.625 3.688 1 57.19 216 GLU A CA 1
ATOM 1606 C C . GLU A 1 216 ? -6.742 17.453 2.4 1 57.19 216 GLU A C 1
ATOM 1608 O O . GLU A 1 216 ? -5.73 18.031 2.002 1 57.19 216 GLU A O 1
ATOM 1613 N N . ARG A 1 217 ? -7.918 17.609 1.852 1 55.06 217 ARG A N 1
ATOM 1614 C CA . ARG A 1 217 ? -8.109 18.391 0.636 1 55.06 217 ARG A CA 1
ATOM 1615 C C . ARG A 1 217 ? -7.988 19.891 0.922 1 55.06 217 ARG A C 1
ATOM 1617 O O . ARG A 1 217 ? -7.422 20.641 0.122 1 55.06 217 ARG A O 1
ATOM 1624 N N . GLY A 1 218 ? -8.664 20.281 1.888 1 52.47 218 GLY A N 1
ATOM 1625 C CA . GLY A 1 218 ? -8.594 21.672 2.279 1 52.47 218 GLY A CA 1
ATOM 1626 C C . GLY A 1 218 ? -7.18 22.141 2.592 1 52.47 218 GLY A C 1
ATOM 1627 O O . GLY A 1 218 ? -6.805 23.266 2.275 1 52.47 218 GLY A O 1
ATOM 1628 N N . ALA A 1 219 ? -6.5 21.297 3.119 1 49.59 219 ALA A N 1
ATOM 1629 C CA . ALA A 1 219 ? -5.109 21.641 3.424 1 49.59 219 ALA A CA 1
ATOM 1630 C C . ALA A 1 219 ? -4.281 21.75 2.148 1 49.59 219 ALA A C 1
ATOM 1632 O O . ALA A 1 219 ? -3.354 22.562 2.074 1 49.59 219 ALA A O 1
ATOM 1633 N N . SER A 1 220 ? -4.602 21.016 1.135 1 48.19 220 SER A N 1
ATOM 1634 C CA . SER A 1 220 ? -3.877 21.031 -0.132 1 48.19 220 SER A CA 1
ATOM 1635 C C . SER A 1 220 ? -4.27 22.234 -0.978 1 48.19 220 SER A C 1
ATOM 1637 O O . SER A 1 220 ? -3.463 22.734 -1.761 1 48.19 220 SER A O 1
ATOM 1639 N N . SER A 1 221 ? -5.461 22.672 -0.995 1 45.03 221 SER A N 1
ATOM 1640 C CA . SER A 1 221 ? -5.949 23.766 -1.826 1 45.03 221 SER A CA 1
ATOM 1641 C C . SER A 1 221 ? -5.41 25.109 -1.346 1 45.03 221 SER A C 1
ATOM 1643 O O . SER A 1 221 ? -5.309 26.062 -2.125 1 45.03 221 SER A O 1
ATOM 1645 N N . ASP A 1 222 ? -5.211 25.344 -0.172 1 41.03 222 ASP A N 1
ATOM 1646 C CA . ASP A 1 222 ? -4.77 26.672 0.245 1 41.03 222 ASP A CA 1
ATOM 1647 C C . ASP A 1 222 ? -3.385 27 -0.311 1 41.03 222 ASP A C 1
ATOM 1649 O O . ASP A 1 222 ? -2.867 28.094 -0.111 1 41.03 222 ASP A O 1
ATOM 1653 N N . THR A 1 223 ? -2.676 26.156 -0.871 1 38.66 223 THR A N 1
ATOM 1654 C CA . THR A 1 223 ? -1.426 26.609 -1.469 1 38.66 223 THR A CA 1
ATOM 1655 C C . THR A 1 223 ? -1.671 27.188 -2.857 1 38.66 223 THR A C 1
ATOM 1657 O O . THR A 1 223 ? -1.886 26.438 -3.818 1 38.66 223 THR A O 1
ATOM 1660 N N . ASP A 1 224 ? -2.408 28.281 -2.99 1 33.59 224 ASP A N 1
ATOM 1661 C CA . ASP A 1 224 ? -2.381 29.125 -4.172 1 33.59 224 ASP A CA 1
ATOM 1662 C C . ASP A 1 224 ? -0.949 29.344 -4.656 1 33.59 224 ASP A C 1
ATOM 1664 O O . ASP A 1 224 ? -0.103 29.844 -3.906 1 33.59 224 ASP A O 1
ATOM 1668 N N . PRO A 1 225 ? -0.541 28.672 -5.672 1 38.16 225 PRO A N 1
ATOM 1669 C CA . PRO A 1 225 ? 0.77 28.953 -6.262 1 38.16 225 PRO A CA 1
ATOM 1670 C C . PRO A 1 225 ? 0.999 30.438 -6.512 1 38.16 225 PRO A C 1
ATOM 1672 O O . PRO A 1 225 ? 2.051 30.828 -7.023 1 38.16 225 PRO A O 1
ATOM 1675 N N . GLY A 1 226 ? -0.053 31.25 -6.523 1 34.06 226 GLY A N 1
ATOM 1676 C CA . GLY A 1 226 ? 0.096 32.5 -7.266 1 34.06 226 GLY A CA 1
ATOM 1677 C C . GLY A 1 226 ? 1.074 33.469 -6.621 1 34.06 226 GLY A C 1
ATOM 1678 O O . GLY A 1 226 ? 1.212 34.594 -7.066 1 34.06 226 GLY A O 1
ATOM 1679 N N . VAL A 1 227 ? 1.34 33.375 -5.359 1 33.72 227 VAL A N 1
ATOM 1680 C CA . VAL A 1 227 ? 1.993 34.656 -5.062 1 33.72 227 VAL A CA 1
ATOM 1681 C C . VAL A 1 227 ? 3.422 34.656 -5.598 1 33.72 227 VAL A C 1
ATOM 1683 O O . VAL A 1 227 ? 4.293 33.969 -5.043 1 33.72 227 VAL A O 1
ATOM 1686 N N . THR A 1 228 ? 3.586 34.531 -6.938 1 33.97 228 THR A N 1
ATOM 1687 C CA . THR A 1 228 ? 4.883 34.906 -7.488 1 33.97 228 THR A CA 1
ATOM 1688 C C . THR A 1 228 ? 5.273 36.312 -7.027 1 33.97 228 THR A C 1
ATOM 1690 O O . THR A 1 228 ? 4.562 37.281 -7.293 1 33.97 228 THR A O 1
ATOM 1693 N N . PRO A 1 229 ? 5.961 36.438 -5.977 1 33.75 229 PRO A N 1
ATOM 1694 C CA . PRO A 1 229 ? 6.363 37.812 -5.672 1 33.75 229 PRO A CA 1
ATOM 1695 C C . PRO A 1 229 ? 6.957 38.531 -6.879 1 33.75 229 PRO A C 1
ATOM 1697 O O . PRO A 1 229 ? 7.691 37.906 -7.664 1 33.75 229 PRO A O 1
ATOM 1700 N N . ALA A 1 230 ? 6.238 39.531 -7.395 1 33.97 230 ALA A N 1
ATOM 1701 C CA . ALA A 1 230 ? 6.699 40.406 -8.469 1 33.97 230 ALA A CA 1
ATOM 1702 C C . ALA A 1 230 ? 8.141 40.844 -8.234 1 33.97 230 ALA A C 1
ATOM 1704 O O . ALA A 1 230 ? 8.547 41.094 -7.098 1 33.97 230 ALA A O 1
ATOM 1705 N N . PRO A 1 231 ? 9.039 40.406 -9.109 1 35.91 231 PRO A N 1
ATOM 1706 C CA . PRO A 1 231 ? 10.422 40.875 -9 1 35.91 231 PRO A CA 1
ATOM 1707 C C . PRO A 1 231 ? 10.5 42.406 -8.781 1 35.91 231 PRO A C 1
ATOM 1709 O O . PRO A 1 231 ? 9.742 43.156 -9.383 1 35.91 231 PRO A O 1
ATOM 1712 N N . GLY A 1 232 ? 10.664 42.781 -7.504 1 33.62 232 GLY A N 1
ATOM 1713 C CA . GLY A 1 232 ? 10.922 44.188 -7.203 1 33.62 232 GLY A CA 1
ATOM 1714 C C . GLY A 1 232 ? 11.82 44.875 -8.227 1 33.62 232 GLY A C 1
ATOM 1715 O O . GLY A 1 232 ? 12.867 44.344 -8.594 1 33.62 232 GLY A O 1
ATOM 1716 N N . GLY A 1 233 ? 11.164 45.531 -9.242 1 33.91 233 GLY A N 1
ATOM 1717 C CA . GLY A 1 233 ? 11.789 46.406 -10.219 1 33.91 233 GLY A CA 1
ATOM 1718 C C . GLY A 1 233 ? 12.844 47.312 -9.617 1 33.91 233 GLY A C 1
ATOM 1719 O O . GLY A 1 233 ? 12.602 47.969 -8.609 1 33.91 233 GLY A O 1
ATOM 1720 N N . ASP A 1 234 ? 14.156 46.875 -9.703 1 36.94 234 ASP A N 1
ATOM 1721 C CA . ASP A 1 234 ? 15.328 47.719 -9.414 1 36.94 234 ASP A CA 1
ATOM 1722 C C . ASP A 1 234 ? 15.156 49.125 -9.969 1 36.94 234 ASP A C 1
ATOM 1724 O O . ASP A 1 234 ? 14.945 49.281 -11.172 1 36.94 234 ASP A O 1
ATOM 1728 N N . THR A 1 235 ? 14.5 50 -9.25 1 35.5 235 THR A N 1
ATOM 1729 C CA . THR A 1 235 ? 14.492 51.406 -9.562 1 35.5 235 THR A CA 1
ATOM 1730 C C . THR A 1 235 ? 15.906 51.906 -9.891 1 35.5 235 THR A C 1
ATOM 1732 O O . THR A 1 235 ? 16.828 51.719 -9.102 1 35.5 235 THR A O 1
ATOM 1735 N N . PRO A 1 236 ? 16.172 52.062 -11.188 1 39.06 236 PRO A N 1
ATOM 1736 C CA . PRO A 1 236 ? 17.453 52.656 -11.594 1 39.06 236 PRO A CA 1
ATOM 1737 C C . PRO A 1 236 ? 17.812 53.906 -10.789 1 39.06 236 PRO A C 1
ATOM 1739 O O . PRO A 1 236 ? 16.969 54.75 -10.562 1 39.06 236 PRO A O 1
ATOM 1742 N N . ALA A 1 237 ? 18.688 53.719 -9.758 1 40.66 237 ALA A N 1
ATOM 1743 C CA . ALA A 1 237 ? 19.25 54.906 -9.094 1 40.66 237 ALA A CA 1
ATOM 1744 C C . ALA A 1 237 ? 19.703 55.938 -10.125 1 40.66 237 ALA A C 1
ATOM 1746 O O . ALA A 1 237 ? 20.406 55.594 -11.07 1 40.66 237 ALA A O 1
ATOM 1747 N N . SER A 1 238 ? 18.953 57.062 -10.312 1 32.62 238 SER A N 1
ATOM 1748 C CA . SER A 1 238 ? 19.469 58.219 -11 1 32.62 238 SER A CA 1
ATOM 1749 C C . SER A 1 238 ? 20.812 58.656 -10.422 1 32.62 238 SER A C 1
ATOM 1751 O O . SER A 1 238 ? 21.016 58.594 -9.203 1 32.62 238 SER A O 1
ATOM 1753 N N . MET B 1 1 ? 13.766 -23.109 -3.217 1 47.47 1 MET B N 1
ATOM 1754 C CA . MET B 1 1 ? 13.586 -24.078 -2.139 1 47.47 1 MET B CA 1
ATOM 1755 C C . MET B 1 1 ? 14.883 -24.281 -1.358 1 47.47 1 MET B C 1
ATOM 1757 O O . MET B 1 1 ? 14.859 -24.391 -0.132 1 47.47 1 MET B O 1
ATOM 1761 N N . GLU B 1 2 ? 15.859 -24.109 -2.188 1 47.56 2 GLU B N 1
ATOM 1762 C CA . GLU B 1 2 ? 17.156 -24.391 -1.577 1 47.56 2 GLU B CA 1
ATOM 1763 C C . GLU B 1 2 ? 17.516 -23.328 -0.534 1 47.56 2 GLU B C 1
ATOM 1765 O O . GLU B 1 2 ? 17.984 -23.656 0.56 1 47.56 2 GLU B O 1
ATOM 1770 N N . LEU B 1 3 ? 17.109 -22.234 -0.912 1 51.03 3 LEU B N 1
ATOM 1771 C CA . LEU B 1 3 ? 17.547 -21.141 -0.04 1 51.03 3 LEU B CA 1
ATOM 1772 C C . LEU B 1 3 ? 16.75 -21.125 1.257 1 51.03 3 LEU B C 1
ATOM 1774 O O . LEU B 1 3 ? 17.281 -20.812 2.32 1 51.03 3 LEU B O 1
ATOM 1778 N N . THR B 1 4 ? 15.547 -21.594 1.203 1 59.28 4 THR B N 1
ATOM 1779 C CA . THR B 1 4 ? 14.734 -21.688 2.408 1 59.28 4 THR B CA 1
ATOM 1780 C C . THR B 1 4 ? 15.242 -22.781 3.326 1 59.28 4 THR B C 1
ATOM 1782 O O . THR B 1 4 ? 15.227 -22.641 4.551 1 59.28 4 THR B O 1
ATOM 1785 N N . ALA B 1 5 ? 15.859 -23.672 2.645 1 59.59 5 ALA B N 1
ATOM 1786 C CA . ALA B 1 5 ? 16.406 -24.797 3.416 1 59.59 5 ALA B CA 1
ATOM 1787 C C . ALA B 1 5 ? 17.594 -24.359 4.25 1 59.59 5 ALA B C 1
ATOM 1789 O O . ALA B 1 5 ? 17.766 -24.781 5.395 1 59.59 5 ALA B O 1
ATOM 1790 N N . GLU B 1 6 ? 18.25 -23.422 3.652 1 62 6 GLU B N 1
ATOM 1791 C CA . GLU B 1 6 ? 19.438 -22.938 4.363 1 62 6 GLU B CA 1
ATOM 1792 C C . GLU B 1 6 ? 19.047 -22.094 5.57 1 62 6 GLU B C 1
ATOM 1794 O O . GLU B 1 6 ? 19.703 -22.141 6.613 1 62 6 GLU B O 1
ATOM 1799 N N . LEU B 1 7 ? 18.031 -21.344 5.41 1 62.59 7 LEU B N 1
ATOM 1800 C CA . LEU B 1 7 ? 17.547 -20.516 6.52 1 62.59 7 LEU B CA 1
ATOM 1801 C C . LEU B 1 7 ? 17.156 -21.391 7.711 1 62.59 7 LEU B C 1
ATOM 1803 O O . LEU B 1 7 ? 17.344 -20.984 8.859 1 62.59 7 LEU B O 1
ATOM 1807 N N . LEU B 1 8 ? 16.766 -22.641 7.387 1 67.38 8 LEU B N 1
ATOM 1808 C CA . LEU B 1 8 ? 16.172 -23.438 8.461 1 67.38 8 LEU B CA 1
ATOM 1809 C C . LEU B 1 8 ? 17.109 -24.562 8.891 1 67.38 8 LEU B C 1
ATOM 1811 O O . LEU B 1 8 ? 16.766 -25.328 9.797 1 67.38 8 LEU B O 1
ATOM 1815 N N . ALA B 1 9 ? 18.234 -24.406 8.117 1 71.94 9 ALA B N 1
ATOM 1816 C CA . ALA B 1 9 ? 19.188 -25.453 8.508 1 71.94 9 ALA B CA 1
ATOM 1817 C C . ALA B 1 9 ? 19.672 -25.234 9.945 1 71.94 9 ALA B C 1
ATOM 1819 O O . ALA B 1 9 ? 19.984 -24.109 10.336 1 71.94 9 ALA B O 1
ATOM 1820 N N . PRO B 1 10 ? 19.656 -26.359 10.641 1 67.69 10 PRO B N 1
ATOM 1821 C CA . PRO B 1 10 ? 20.188 -26.25 12 1 67.69 10 PRO B CA 1
ATOM 1822 C C . PRO B 1 10 ? 21.609 -25.734 12.031 1 67.69 10 PRO B C 1
ATOM 1824 O O . PRO B 1 10 ? 22.469 -26.203 11.281 1 67.69 10 PRO B O 1
ATOM 1827 N N . GLY B 1 11 ? 21.891 -24.609 12.75 1 67.81 11 GLY B N 1
ATOM 1828 C CA . GLY B 1 11 ? 23.219 -24.062 12.898 1 67.81 11 GLY B CA 1
ATOM 1829 C C . GLY B 1 11 ? 23.531 -22.984 11.875 1 67.81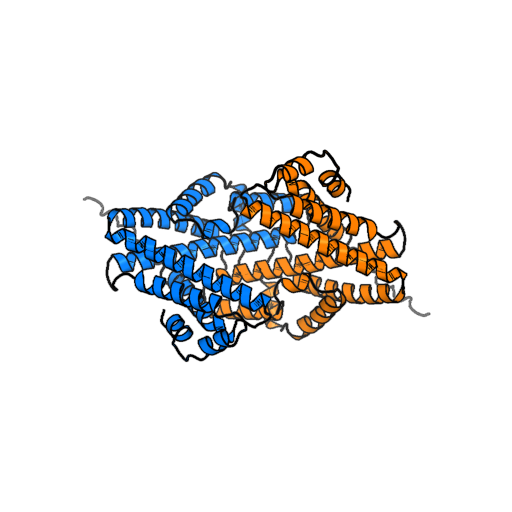 11 GLY B C 1
ATOM 1830 O O . GLY B 1 11 ? 24.625 -22.391 11.898 1 67.81 11 GLY B O 1
ATOM 1831 N N . GLY B 1 12 ? 22.609 -22.828 10.992 1 74.19 12 GLY B N 1
ATOM 1832 C CA . GLY B 1 12 ? 22.844 -21.797 9.992 1 74.19 12 GLY B CA 1
ATOM 1833 C C . GLY B 1 12 ? 22.859 -20.391 10.57 1 74.19 12 GLY B C 1
ATOM 1834 O O . GLY B 1 12 ? 22.281 -20.156 11.633 1 74.19 12 GLY B O 1
ATOM 1835 N N . LYS B 1 13 ? 23.594 -19.578 9.953 1 76.94 13 LYS B N 1
ATOM 1836 C CA . LYS B 1 13 ? 23.781 -18.219 10.43 1 76.94 13 LYS B CA 1
ATOM 1837 C C . LYS B 1 13 ? 22.438 -17.5 10.586 1 76.94 13 LYS B C 1
ATOM 1839 O O . LYS B 1 13 ? 22.219 -16.797 11.578 1 76.94 13 LYS B O 1
ATOM 1844 N N . ARG B 1 14 ? 21.578 -17.719 9.719 1 77.88 14 ARG B N 1
ATOM 1845 C CA . ARG B 1 14 ? 20.312 -17 9.742 1 77.88 14 ARG B CA 1
ATOM 1846 C C . ARG B 1 14 ? 19.391 -17.547 10.844 1 77.88 14 ARG B C 1
ATOM 1848 O O . ARG B 1 14 ? 18.703 -16.781 11.516 1 77.88 14 ARG B O 1
ATOM 1855 N N . ARG B 1 15 ? 19.484 -18.828 10.961 1 79 15 ARG B N 1
ATOM 1856 C CA . ARG B 1 15 ? 18.719 -19.438 12.047 1 79 15 ARG B CA 1
ATOM 1857 C C . ARG B 1 15 ? 19.219 -18.953 13.406 1 79 15 ARG B C 1
ATOM 1859 O O . ARG B 1 15 ? 18.422 -18.609 14.281 1 79 15 ARG B O 1
ATOM 1866 N N . LYS B 1 16 ? 20.438 -18.812 13.531 1 79.19 16 LYS B N 1
ATOM 1867 C CA . LYS B 1 16 ? 21.031 -18.359 14.781 1 79.19 16 LYS B CA 1
ATOM 1868 C C . LYS B 1 16 ? 20.625 -16.922 15.078 1 79.19 16 LYS B C 1
ATOM 1870 O O . LYS B 1 16 ? 20.375 -16.562 16.234 1 79.19 16 LYS B O 1
ATOM 1875 N N . ALA B 1 17 ? 20.609 -16.234 14.047 1 80.5 17 ALA B N 1
ATOM 1876 C CA . ALA B 1 17 ? 20.219 -14.836 14.211 1 80.5 17 ALA B CA 1
ATOM 1877 C C . ALA B 1 17 ? 18.781 -14.734 14.727 1 80.5 17 ALA B C 1
ATOM 1879 O O . ALA B 1 17 ? 18.469 -13.906 15.578 1 80.5 17 ALA B O 1
ATOM 1880 N N . LEU B 1 18 ? 17.969 -15.516 14.219 1 80.62 18 LEU B N 1
ATOM 1881 C CA . LEU B 1 18 ? 16.578 -15.508 14.656 1 80.62 18 LEU B CA 1
ATOM 1882 C C . LEU B 1 18 ? 16.453 -16.078 16.062 1 80.62 18 LEU B C 1
ATOM 1884 O O . LEU B 1 18 ? 15.688 -15.555 16.875 1 80.62 18 LEU B O 1
ATOM 1888 N N . GLU B 1 19 ? 17.281 -17.062 16.328 1 81.75 19 GLU B N 1
ATOM 1889 C CA . GLU B 1 19 ? 17.266 -17.703 17.641 1 81.75 19 GLU B CA 1
ATOM 1890 C C . GLU B 1 19 ? 17.719 -16.734 18.734 1 81.75 19 GLU B C 1
ATOM 1892 O O . GLU B 1 19 ? 17.328 -16.859 19.891 1 81.75 19 GLU B O 1
ATOM 1897 N N . ALA B 1 20 ? 18.453 -15.734 18.266 1 80.19 20 ALA B N 1
ATOM 1898 C CA . ALA B 1 20 ? 19 -14.766 19.203 1 80.19 20 ALA B CA 1
ATOM 1899 C C . ALA B 1 20 ? 17.969 -13.711 19.578 1 80.19 20 ALA B C 1
ATOM 1901 O O . ALA B 1 20 ? 18.125 -12.992 20.562 1 80.19 20 ALA B O 1
ATOM 1902 N N . VAL B 1 21 ? 17.031 -13.672 18.75 1 75.38 21 VAL B N 1
ATOM 1903 C CA . VAL B 1 21 ? 15.992 -12.695 19.031 1 75.38 21 VAL B CA 1
ATOM 1904 C C . VAL B 1 21 ? 15.109 -13.188 20.172 1 75.38 21 VAL B C 1
ATOM 1906 O O . VAL B 1 21 ? 14.609 -14.32 20.141 1 75.38 21 VAL B O 1
ATOM 1909 N N . ARG B 1 22 ? 14.961 -12.289 21.188 1 75.56 22 ARG B N 1
ATOM 1910 C CA . ARG B 1 22 ? 14.141 -12.641 22.344 1 75.56 22 ARG B CA 1
ATOM 1911 C C . ARG B 1 22 ? 12.703 -12.953 21.922 1 75.56 22 ARG B C 1
ATOM 1913 O O . ARG B 1 22 ? 12.07 -12.164 21.219 1 75.56 22 ARG B O 1
ATOM 1920 N N . GLY B 1 23 ? 12.242 -14.18 22.266 1 71.25 23 GLY B N 1
ATOM 1921 C CA . GLY B 1 23 ? 10.852 -14.531 22.016 1 71.25 23 GLY B CA 1
ATOM 1922 C C . GLY B 1 23 ? 10.609 -15.055 20.609 1 71.25 23 GLY B C 1
ATOM 1923 O O . GLY B 1 23 ? 9.461 -15.227 20.188 1 71.25 23 GLY B O 1
ATOM 1924 N N . ALA B 1 24 ? 11.727 -15.344 19.859 1 75.12 24 ALA B N 1
ATOM 1925 C CA . ALA B 1 24 ? 11.562 -15.727 18.469 1 75.12 24 ALA B CA 1
ATOM 1926 C C . ALA B 1 24 ? 11.383 -17.234 18.328 1 75.12 24 ALA B C 1
ATOM 1928 O O . ALA B 1 24 ? 11.305 -17.75 17.203 1 75.12 24 ALA B O 1
ATOM 1929 N N . GLU B 1 25 ? 11.281 -17.969 19.422 1 77.31 25 GLU B N 1
ATOM 1930 C CA . GLU B 1 25 ? 11.094 -19.406 19.359 1 77.31 25 GLU B CA 1
ATOM 1931 C C . GLU B 1 25 ? 9.789 -19.766 18.641 1 77.31 25 GLU B C 1
ATOM 1933 O O . GLU B 1 25 ? 9.766 -20.688 17.812 1 77.31 25 GLU B O 1
ATOM 1938 N N . GLY B 1 26 ? 8.75 -19.031 18.984 1 73.25 26 GLY B N 1
ATOM 1939 C CA . GLY B 1 26 ? 7.477 -19.25 18.328 1 73.25 26 GLY B CA 1
ATOM 1940 C C . GLY B 1 26 ? 7.535 -19.016 16.828 1 73.25 26 GLY B C 1
ATOM 1941 O O . GLY B 1 26 ? 7.289 -19.922 16.047 1 73.25 26 GLY B O 1
ATOM 1942 N N . PRO B 1 27 ? 7.969 -17.766 16.469 1 75 27 PRO B N 1
ATOM 1943 C CA . PRO B 1 27 ? 8.117 -17.469 15.047 1 75 27 PRO B CA 1
ATOM 1944 C C . PRO B 1 27 ? 8.992 -18.484 14.32 1 75 27 PRO B C 1
ATOM 1946 O O . PRO B 1 27 ? 8.68 -18.875 13.195 1 75 27 PRO B O 1
ATOM 1949 N N . LEU B 1 28 ? 10.008 -18.969 14.906 1 77 28 LEU B N 1
ATOM 1950 C CA . LEU B 1 28 ? 10.891 -19.969 14.305 1 77 28 LEU B CA 1
ATOM 1951 C C . LEU B 1 28 ? 10.164 -21.297 14.109 1 77 28 LEU B C 1
ATOM 1953 O O . LEU B 1 28 ? 10.273 -21.906 13.047 1 77 28 LEU B O 1
ATOM 1957 N N . GLY B 1 29 ? 9.508 -21.75 15.062 1 78.88 29 GLY B N 1
ATOM 1958 C CA . GLY B 1 29 ? 8.719 -22.969 14.93 1 78.88 29 GLY B CA 1
ATOM 1959 C C . GLY B 1 29 ? 7.695 -22.906 13.82 1 78.88 29 GLY B C 1
ATOM 1960 O O . GLY B 1 29 ? 7.504 -23.875 13.086 1 78.88 29 GLY B O 1
ATOM 1961 N N . GLN B 1 30 ? 7.059 -21.719 13.695 1 78 30 GLN B N 1
ATOM 1962 C CA . GLN B 1 30 ? 6.094 -21.547 12.617 1 78 30 GLN B CA 1
ATOM 1963 C C . GLN B 1 30 ? 6.766 -21.625 11.25 1 78 30 GLN B C 1
ATOM 1965 O O . GLN B 1 30 ? 6.23 -22.234 10.328 1 78 30 GLN B O 1
ATOM 1970 N N . LEU B 1 31 ? 7.91 -21.047 11.156 1 81.31 31 LEU B N 1
ATOM 1971 C CA . LEU B 1 31 ? 8.656 -21.062 9.906 1 81.31 31 LEU B CA 1
ATOM 1972 C C . LEU B 1 31 ? 9.047 -22.484 9.508 1 81.31 31 LEU B C 1
ATOM 1974 O O . LEU B 1 31 ? 8.898 -22.875 8.352 1 81.31 31 LEU B O 1
ATOM 1978 N N . GLU B 1 32 ? 9.469 -23.25 10.5 1 81.69 32 GLU B N 1
ATOM 1979 C CA . GLU B 1 32 ? 9.875 -24.641 10.25 1 81.69 32 GLU B CA 1
ATOM 1980 C C . GLU B 1 32 ? 8.688 -25.484 9.805 1 81.69 32 GLU B C 1
ATOM 1982 O O . GLU B 1 32 ? 8.789 -26.25 8.844 1 81.69 32 GLU B O 1
ATOM 1987 N N . ARG B 1 33 ? 7.645 -25.266 10.453 1 83.06 33 ARG B N 1
ATOM 1988 C CA . ARG B 1 33 ? 6.449 -26.031 10.094 1 83.06 33 ARG B CA 1
ATOM 1989 C C . ARG B 1 33 ? 5.961 -25.672 8.695 1 83.06 33 ARG B C 1
ATOM 1991 O O . ARG B 1 33 ? 5.582 -26.547 7.918 1 83.06 33 ARG B O 1
ATOM 1998 N N . ALA B 1 34 ? 5.93 -24.391 8.453 1 82.62 34 ALA B N 1
ATOM 1999 C CA . ALA B 1 34 ? 5.5 -23.953 7.129 1 82.62 34 ALA B CA 1
ATOM 2000 C C . ALA B 1 34 ? 6.422 -24.5 6.043 1 82.62 34 ALA B C 1
ATOM 2002 O O . ALA B 1 34 ? 5.961 -24.891 4.965 1 82.62 34 ALA B O 1
ATOM 2003 N N . TYR B 1 35 ? 7.664 -24.562 6.344 1 81.69 35 TYR B N 1
ATOM 2004 C CA . TYR B 1 35 ? 8.641 -25.094 5.391 1 81.69 35 TYR B CA 1
ATOM 2005 C C . TYR B 1 35 ? 8.414 -26.578 5.148 1 81.69 35 TYR B C 1
ATOM 2007 O O . TYR B 1 35 ? 8.398 -27.031 4 1 81.69 35 TYR B O 1
ATOM 2015 N N . ASP B 1 36 ? 8.281 -27.281 6.211 1 83 36 ASP B N 1
ATOM 2016 C CA . ASP B 1 36 ? 8.023 -28.719 6.105 1 83 36 ASP B CA 1
ATOM 2017 C C . ASP B 1 36 ? 6.758 -28.984 5.297 1 83 36 ASP B C 1
ATOM 2019 O O . ASP B 1 36 ? 6.719 -29.922 4.488 1 83 36 ASP B O 1
ATOM 2023 N N . GLY B 1 37 ? 5.82 -28.172 5.578 1 83.44 37 GLY B N 1
ATOM 2024 C CA . GLY B 1 37 ? 4.594 -28.281 4.809 1 83.44 37 GLY B CA 1
ATOM 2025 C C . GLY B 1 37 ? 4.801 -28.047 3.322 1 83.44 37 GLY B C 1
ATOM 2026 O O . GLY B 1 37 ? 4.227 -28.766 2.494 1 83.44 37 GLY B O 1
ATOM 2027 N N . MET B 1 38 ? 5.617 -27.109 2.982 1 81.94 38 MET B N 1
ATOM 2028 C CA . MET B 1 38 ? 5.934 -26.812 1.589 1 81.94 38 MET B CA 1
ATOM 2029 C C . MET B 1 38 ? 6.648 -27.984 0.933 1 81.94 38 MET B C 1
ATOM 2031 O O . MET B 1 38 ? 6.32 -28.375 -0.192 1 81.94 38 MET B O 1
ATOM 2035 N N . ILE B 1 39 ? 7.547 -28.562 1.628 1 80.56 39 ILE B N 1
ATOM 2036 C CA . ILE B 1 39 ? 8.312 -29.688 1.099 1 80.56 39 ILE B CA 1
ATOM 2037 C C . ILE B 1 39 ? 7.395 -30.891 0.902 1 80.56 39 ILE B C 1
ATOM 2039 O O . ILE B 1 39 ? 7.438 -31.547 -0.138 1 80.56 39 ILE B O 1
ATOM 2043 N N . ALA B 1 40 ? 6.574 -31.109 1.87 1 83.56 40 ALA B N 1
ATOM 2044 C CA . ALA B 1 40 ? 5.691 -32.25 1.848 1 83.56 40 ALA B CA 1
ATOM 2045 C C . ALA B 1 40 ? 4.66 -32.156 0.729 1 83.56 40 ALA B C 1
ATOM 2047 O O . ALA B 1 40 ? 4.172 -33.156 0.217 1 83.56 40 ALA B O 1
ATOM 2048 N N . ALA B 1 41 ? 4.395 -30.969 0.393 1 84.06 41 ALA B N 1
ATOM 2049 C CA . ALA B 1 41 ? 3.316 -30.734 -0.565 1 84.06 41 ALA B CA 1
ATOM 2050 C C . ALA B 1 41 ? 3.848 -30.719 -1.995 1 84.06 41 ALA B C 1
ATOM 2052 O O . ALA B 1 41 ? 3.076 -30.594 -2.949 1 84.06 41 ALA B O 1
ATOM 2053 N N . GLN B 1 42 ? 5.086 -30.938 -2.152 1 80.81 42 GLN B N 1
ATOM 2054 C CA . GLN B 1 42 ? 5.676 -30.875 -3.486 1 80.81 42 GLN B CA 1
ATOM 2055 C C . GLN B 1 42 ? 5.391 -32.156 -4.27 1 80.81 42 GLN B C 1
ATOM 2057 O O . GLN B 1 42 ? 5.641 -33.25 -3.777 1 80.81 42 GLN B O 1
ATOM 2062 N N . PRO B 1 43 ? 4.867 -31.922 -5.418 1 80.62 43 PRO B N 1
ATOM 2063 C CA . PRO B 1 43 ? 4.699 -33.125 -6.238 1 80.62 43 PRO B CA 1
ATOM 2064 C C . PRO B 1 43 ? 6.027 -33.688 -6.746 1 80.62 43 PRO B C 1
ATOM 2066 O O . PRO B 1 43 ? 7.031 -32.969 -6.789 1 80.62 43 PRO B O 1
ATOM 2069 N N . PRO B 1 44 ? 5.992 -35.031 -7.16 1 79.56 44 PRO B N 1
ATOM 2070 C CA . PRO B 1 44 ? 7.199 -35.594 -7.785 1 79.56 44 PRO B CA 1
ATOM 2071 C C . PRO B 1 44 ? 7.605 -34.844 -9.055 1 79.56 44 PRO B C 1
ATOM 2073 O O . PRO B 1 44 ? 6.742 -34.438 -9.844 1 79.56 44 PRO B O 1
ATOM 2076 N N . PRO B 1 45 ? 8.836 -34.625 -9.133 1 80.44 45 PRO B N 1
ATOM 2077 C CA . PRO B 1 45 ? 9.312 -33.844 -10.273 1 80.44 45 PRO B CA 1
ATOM 2078 C C . PRO B 1 45 ? 8.992 -34.5 -11.609 1 80.44 45 PRO B C 1
ATOM 2080 O O . PRO B 1 45 ? 8.844 -35.75 -11.688 1 80.44 45 PRO B O 1
ATOM 2083 N N . ASN B 1 46 ? 8.852 -33.719 -12.641 1 80.5 46 ASN B N 1
ATOM 2084 C CA . ASN B 1 46 ? 8.695 -34.125 -14.023 1 80.5 46 ASN B CA 1
ATOM 2085 C C . ASN B 1 46 ? 7.402 -34.938 -14.219 1 80.5 46 ASN B C 1
ATOM 2087 O O . ASN B 1 46 ? 7.363 -35.875 -15 1 80.5 46 ASN B O 1
ATOM 2091 N N . THR B 1 47 ? 6.398 -34.812 -13.406 1 83.69 47 THR B N 1
ATOM 2092 C CA . THR B 1 47 ? 5.066 -35.375 -13.562 1 83.69 47 THR B CA 1
ATOM 2093 C C . THR B 1 47 ? 4.09 -34.344 -14.102 1 83.69 47 THR B C 1
ATOM 2095 O O . THR B 1 47 ? 4.395 -33.125 -14.102 1 83.69 47 THR B O 1
ATOM 2098 N N . ALA B 1 48 ? 3.045 -34.844 -14.633 1 81.56 48 ALA B N 1
ATOM 2099 C CA . ALA B 1 48 ? 1.978 -33.969 -15.078 1 81.56 48 ALA B CA 1
ATOM 2100 C C . ALA B 1 48 ? 1.488 -33.094 -13.938 1 81.56 48 ALA B C 1
ATOM 2102 O O . ALA B 1 48 ? 1.162 -31.906 -14.156 1 81.56 48 ALA B O 1
ATOM 2103 N N . LEU B 1 49 ? 1.609 -33.625 -12.812 1 84.06 49 LEU B N 1
ATOM 2104 C CA . LEU B 1 49 ? 1.186 -32.906 -11.617 1 84.06 49 LEU B CA 1
ATOM 2105 C C . LEU B 1 49 ? 2.16 -31.766 -11.289 1 84.06 49 LEU B C 1
ATOM 2107 O O . LEU B 1 49 ? 1.741 -30.656 -10.984 1 84.06 49 LEU B O 1
ATOM 2111 N N . ALA B 1 50 ? 3.387 -32.094 -11.367 1 84.06 50 ALA B N 1
ATOM 2112 C CA . ALA B 1 50 ? 4.418 -31.094 -11.109 1 84.06 50 ALA B CA 1
ATOM 2113 C C . ALA B 1 50 ? 4.316 -29.938 -12.094 1 84.06 50 ALA B C 1
ATOM 2115 O O . ALA B 1 50 ? 4.48 -28.766 -11.719 1 84.06 50 ALA B O 1
ATOM 2116 N N . LYS B 1 51 ? 3.984 -30.312 -13.305 1 85.44 51 LYS B N 1
ATOM 2117 C CA . LYS B 1 51 ? 3.834 -29.281 -14.328 1 85.44 51 LYS B CA 1
ATOM 2118 C C . LYS B 1 51 ? 2.625 -28.391 -14.047 1 85.44 51 LYS B C 1
ATOM 2120 O O . LYS B 1 51 ? 2.695 -27.172 -14.203 1 85.44 51 LYS B O 1
ATOM 2125 N N . LEU B 1 52 ? 1.587 -29.047 -13.625 1 87.94 52 LEU B N 1
ATOM 2126 C CA . LEU B 1 52 ? 0.384 -28.281 -13.305 1 87.94 52 LEU B CA 1
ATOM 2127 C C . LEU B 1 52 ? 0.618 -27.359 -12.109 1 87.94 52 LEU B C 1
ATOM 2129 O O . LEU B 1 52 ? 0.185 -26.203 -12.117 1 87.94 52 LEU B O 1
ATOM 2133 N N . VAL B 1 53 ? 1.309 -27.875 -11.164 1 84.75 53 VAL B N 1
ATOM 2134 C CA . VAL B 1 53 ? 1.629 -27.078 -9.984 1 84.75 53 VAL B CA 1
ATOM 2135 C C . VAL B 1 53 ? 2.473 -25.875 -10.391 1 84.75 53 VAL B C 1
ATOM 2137 O O . VAL B 1 53 ? 2.207 -24.75 -9.961 1 84.75 53 VAL B O 1
ATOM 2140 N N . THR B 1 54 ? 3.412 -26.125 -11.203 1 83.88 54 THR B N 1
ATOM 2141 C CA . THR B 1 54 ? 4.277 -25.047 -11.672 1 83.88 54 THR B CA 1
ATOM 2142 C C . THR B 1 54 ? 3.479 -24.016 -12.453 1 83.88 54 THR B C 1
ATOM 2144 O O . THR B 1 54 ? 3.641 -22.812 -12.242 1 83.88 54 THR B O 1
ATOM 2147 N N . GLU B 1 55 ? 2.633 -24.5 -13.273 1 86.88 55 GLU B N 1
ATOM 2148 C CA . GLU B 1 55 ? 1.795 -23.609 -14.078 1 86.88 55 GLU B CA 1
ATOM 2149 C C . GLU B 1 55 ? 0.875 -22.766 -13.195 1 86.88 55 GLU B C 1
ATOM 2151 O O . GLU B 1 55 ? 0.807 -21.547 -13.352 1 86.88 55 GLU B O 1
ATOM 2156 N N . MET B 1 56 ? 0.307 -23.422 -12.258 1 87.38 56 MET B N 1
ATOM 2157 C CA . MET B 1 56 ? -0.643 -22.734 -11.383 1 87.38 56 MET B CA 1
ATOM 2158 C C . MET B 1 56 ? 0.068 -21.719 -10.492 1 87.38 56 MET B C 1
ATOM 2160 O O . MET B 1 56 ? -0.457 -20.641 -10.242 1 87.38 56 MET B O 1
ATOM 2164 N N . THR B 1 57 ? 1.216 -22.062 -10.07 1 84.38 57 THR B N 1
ATOM 2165 C CA . THR B 1 57 ? 2.01 -21.156 -9.242 1 84.38 57 THR B CA 1
ATOM 2166 C C . THR B 1 57 ? 2.375 -19.891 -10.016 1 84.38 57 THR B C 1
ATOM 2168 O O . THR B 1 57 ? 2.285 -18.781 -9.477 1 84.38 57 THR B O 1
ATOM 2171 N N . SER B 1 58 ? 2.727 -20.094 -11.211 1 86.38 58 SER B N 1
ATOM 2172 C CA . SER B 1 58 ? 3.09 -18.953 -12.055 1 86.38 58 SER B CA 1
ATOM 2173 C C . SER B 1 58 ? 1.884 -18.078 -12.336 1 86.38 58 SER B C 1
ATOM 2175 O O . SER B 1 58 ? 1.989 -16.844 -12.297 1 86.38 58 SER B O 1
ATOM 2177 N N . LEU B 1 59 ? 0.802 -18.672 -12.586 1 89.75 59 LEU B N 1
ATOM 2178 C CA . LEU B 1 59 ? -0.427 -17.938 -12.852 1 89.75 59 LEU B CA 1
ATOM 2179 C C . LEU B 1 59 ? -0.859 -17.141 -11.617 1 89.75 59 LEU B C 1
ATOM 2181 O O . LEU B 1 59 ? -1.265 -15.984 -11.727 1 89.75 59 LEU B O 1
ATOM 2185 N N . ASP B 1 60 ? -0.722 -17.75 -10.531 1 89.5 60 ASP B N 1
ATOM 2186 C CA . ASP B 1 60 ? -1.066 -17.109 -9.266 1 89.5 60 ASP B CA 1
ATOM 2187 C C . ASP B 1 60 ? -0.174 -15.906 -9 1 89.5 60 ASP B C 1
ATOM 2189 O O . ASP B 1 60 ? -0.665 -14.828 -8.648 1 89.5 60 ASP B O 1
ATOM 2193 N N . ALA B 1 61 ? 1.076 -16.078 -9.211 1 86.56 61 ALA B N 1
ATOM 2194 C CA . ALA B 1 61 ? 2.021 -14.977 -9.023 1 86.56 61 ALA B CA 1
ATOM 2195 C C . ALA B 1 61 ? 1.695 -13.805 -9.938 1 86.56 61 ALA B C 1
ATOM 2197 O O . ALA B 1 61 ? 1.772 -12.648 -9.531 1 86.56 61 ALA B O 1
ATOM 2198 N N . ARG B 1 62 ? 1.351 -14.109 -11.117 1 91.06 62 ARG B N 1
ATOM 2199 C CA . ARG B 1 62 ? 0.994 -13.078 -12.086 1 91.06 62 ARG B CA 1
ATOM 2200 C C . ARG B 1 62 ? -0.292 -12.367 -11.68 1 91.06 62 ARG B C 1
ATOM 2202 O O . ARG B 1 62 ? -0.378 -11.141 -11.742 1 91.06 62 ARG B O 1
ATOM 2209 N N . HIS B 1 63 ? -1.184 -13.156 -11.32 1 94.31 63 HIS B N 1
ATOM 2210 C CA . HIS B 1 63 ? -2.443 -12.602 -10.836 1 94.31 63 HIS B CA 1
ATOM 2211 C C . HIS B 1 63 ? -2.215 -11.656 -9.664 1 94.31 63 HIS B C 1
ATOM 2213 O O . HIS B 1 63 ? -2.664 -10.508 -9.695 1 94.31 63 HIS B O 1
ATOM 2219 N N . ASP B 1 64 ? -1.456 -12.109 -8.727 1 91.31 64 ASP B N 1
ATOM 2220 C CA . ASP B 1 64 ? -1.169 -11.328 -7.527 1 91.31 64 ASP B CA 1
ATOM 2221 C C . ASP B 1 64 ? -0.436 -10.039 -7.875 1 91.31 64 ASP B C 1
ATOM 2223 O O . ASP B 1 64 ? -0.734 -8.977 -7.316 1 91.31 64 ASP B O 1
ATOM 2227 N N . ALA B 1 65 ? 0.521 -10.148 -8.773 1 91.56 65 ALA B N 1
ATOM 2228 C CA . ALA B 1 65 ? 1.302 -8.984 -9.18 1 91.56 65 ALA B CA 1
ATOM 2229 C C . ALA B 1 65 ? 0.412 -7.934 -9.836 1 91.56 65 ALA B C 1
ATOM 2231 O O . ALA B 1 65 ? 0.54 -6.738 -9.547 1 91.56 65 ALA B O 1
ATOM 2232 N N . CYS B 1 66 ? -0.483 -8.398 -10.625 1 96 66 CYS B N 1
ATOM 2233 C CA . CYS B 1 66 ? -1.39 -7.469 -11.297 1 96 66 CYS B CA 1
ATOM 2234 C C . CYS B 1 66 ? -2.311 -6.785 -10.289 1 96 66 CYS B C 1
ATOM 2236 O O . CYS B 1 66 ? -2.537 -5.578 -10.375 1 96 66 CYS B O 1
ATOM 2238 N N . VAL B 1 67 ? -2.756 -7.543 -9.391 1 95.88 67 VAL B N 1
ATOM 2239 C CA . VAL B 1 67 ? -3.619 -6.984 -8.352 1 95.88 67 VAL B CA 1
ATOM 2240 C C . VAL B 1 67 ? -2.869 -5.902 -7.582 1 95.88 67 VAL B C 1
ATOM 2242 O O . VAL B 1 67 ? -3.342 -4.77 -7.477 1 95.88 67 VAL B O 1
ATOM 2245 N N . ARG B 1 68 ? -1.735 -6.203 -7.125 1 93.75 68 ARG B N 1
ATOM 2246 C CA . ARG B 1 68 ? -0.963 -5.285 -6.293 1 93.75 68 ARG B CA 1
ATOM 2247 C C . ARG B 1 68 ? -0.561 -4.043 -7.082 1 93.75 68 ARG B C 1
ATOM 2249 O O . ARG B 1 68 ? -0.688 -2.92 -6.586 1 93.75 68 ARG B O 1
ATOM 2256 N N . ALA B 1 69 ? -0.143 -4.242 -8.281 1 96.25 69 ALA B N 1
ATOM 2257 C CA . ALA B 1 69 ? 0.291 -3.115 -9.102 1 96.25 69 ALA B CA 1
ATOM 2258 C C . ALA B 1 69 ? -0.852 -2.131 -9.328 1 96.25 69 ALA B C 1
ATOM 2260 O O . ALA B 1 69 ? -0.678 -0.92 -9.172 1 96.25 69 ALA B O 1
ATOM 2261 N N . LEU B 1 70 ? -1.957 -2.688 -9.672 1 97.81 70 LEU B N 1
ATOM 2262 C CA . LEU B 1 70 ? -3.102 -1.831 -9.961 1 97.81 70 LEU B CA 1
ATOM 2263 C C . LEU B 1 70 ? -3.613 -1.161 -8.688 1 97.81 70 LEU B C 1
ATOM 2265 O O . LEU B 1 70 ? -3.973 0.019 -8.703 1 97.81 70 LEU B O 1
ATOM 2269 N N . LEU B 1 71 ? -3.617 -1.906 -7.625 1 95.88 71 LEU B N 1
ATOM 2270 C CA . LEU B 1 71 ? -4.055 -1.338 -6.355 1 95.88 71 LEU B CA 1
ATOM 2271 C C . LEU B 1 71 ? -3.127 -0.209 -5.918 1 95.88 71 LEU B C 1
ATOM 2273 O O . LEU B 1 71 ? -3.588 0.89 -5.598 1 95.88 71 LEU B O 1
ATOM 2277 N N . TYR B 1 72 ? -1.852 -0.506 -5.938 1 95.06 72 TYR B N 1
ATOM 2278 C CA . TYR B 1 72 ? -0.876 0.505 -5.543 1 95.06 72 TYR B CA 1
ATOM 2279 C C . TYR B 1 72 ? -0.979 1.737 -6.434 1 95.06 72 TYR B C 1
ATOM 2281 O O . TYR B 1 72 ? -0.967 2.869 -5.945 1 95.06 72 TYR B O 1
ATOM 2289 N N . ARG B 1 73 ? -1.113 1.529 -7.676 1 97.12 73 ARG B N 1
ATOM 2290 C CA . ARG B 1 73 ? -1.201 2.621 -8.641 1 97.12 73 ARG B CA 1
ATOM 2291 C C . ARG B 1 73 ? -2.422 3.492 -8.367 1 97.12 73 ARG B C 1
ATOM 2293 O O . ARG B 1 73 ? -2.312 4.719 -8.305 1 97.12 73 ARG B O 1
ATOM 2300 N N . LEU B 1 74 ? -3.477 2.852 -8.188 1 97.31 74 LEU B N 1
ATOM 2301 C CA . LEU B 1 74 ? -4.719 3.588 -7.973 1 97.31 74 LEU B CA 1
ATOM 2302 C C . LEU B 1 74 ? -4.707 4.285 -6.617 1 97.31 74 LEU B C 1
ATOM 2304 O O . LEU B 1 74 ? -5.133 5.438 -6.504 1 97.31 74 LEU B O 1
ATOM 2308 N N . ASP B 1 75 ? -4.203 3.605 -5.633 1 93.31 75 ASP B N 1
ATOM 2309 C CA . ASP B 1 75 ? -4.102 4.227 -4.316 1 93.31 75 ASP B CA 1
ATOM 2310 C C . ASP B 1 75 ? -3.207 5.461 -4.355 1 93.31 75 ASP B C 1
ATOM 2312 O O . ASP B 1 75 ? -3.529 6.488 -3.756 1 93.31 75 ASP B O 1
ATOM 2316 N N . GLY B 1 76 ? -2.129 5.332 -5.09 1 93.56 76 GLY B N 1
ATOM 2317 C CA . GLY B 1 76 ? -1.253 6.48 -5.262 1 93.56 76 GLY B CA 1
ATOM 2318 C C . GLY B 1 76 ? -1.929 7.648 -5.957 1 93.56 76 GLY B C 1
ATOM 2319 O O . GLY B 1 76 ? -1.766 8.797 -5.547 1 93.56 76 GLY B O 1
ATOM 2320 N N . GLU B 1 77 ? -2.719 7.348 -6.949 1 95.56 77 GLU B N 1
ATOM 2321 C CA . GLU B 1 77 ? -3.457 8.383 -7.672 1 95.56 77 GLU B CA 1
ATOM 2322 C C . GLU B 1 77 ? -4.484 9.055 -6.77 1 95.56 77 GLU B C 1
ATOM 2324 O O . GLU B 1 77 ? -4.645 10.281 -6.812 1 95.56 77 GLU B O 1
ATOM 2329 N N . ILE B 1 78 ? -5.133 8.289 -5.992 1 92.94 78 ILE B N 1
ATOM 2330 C CA . ILE B 1 78 ? -6.219 8.781 -5.145 1 92.94 78 ILE B CA 1
ATOM 2331 C C . ILE B 1 78 ? -5.66 9.75 -4.102 1 92.94 78 ILE B C 1
ATOM 2333 O O . ILE B 1 78 ? -6.242 10.812 -3.859 1 92.94 78 ILE B O 1
ATOM 2337 N N . VAL B 1 79 ? -4.504 9.367 -3.572 1 90.31 79 VAL B N 1
ATOM 2338 C CA . VAL B 1 79 ? -3.949 10.133 -2.459 1 90.31 79 VAL B CA 1
ATOM 2339 C C . VAL B 1 79 ? -3.52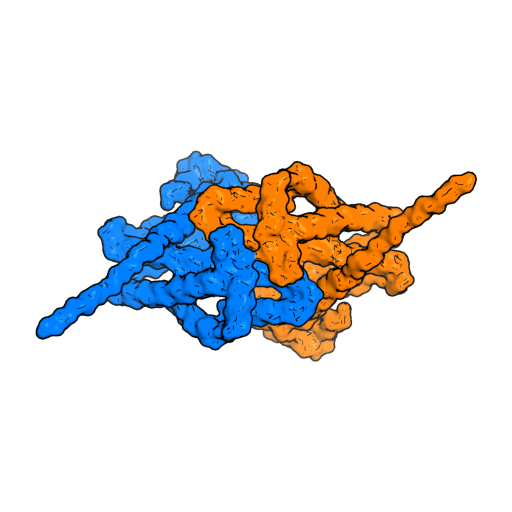7 11.516 -2.943 1 90.31 79 VAL B C 1
ATOM 2341 O O . VAL B 1 79 ? -3.615 12.492 -2.197 1 90.31 79 VAL B O 1
ATOM 2344 N N . ILE B 1 80 ? -3.195 11.664 -4.246 1 91.31 80 ILE B N 1
ATOM 2345 C CA . ILE B 1 80 ? -2.65 12.938 -4.695 1 91.31 80 ILE B CA 1
ATOM 2346 C C . ILE B 1 80 ? -3.65 13.633 -5.613 1 91.31 80 ILE B C 1
ATOM 2348 O O . ILE B 1 80 ? -3.336 14.664 -6.223 1 91.31 80 ILE B O 1
ATOM 2352 N N . ALA B 1 81 ? -4.82 13.062 -5.727 1 90.44 81 ALA B N 1
ATOM 2353 C CA . ALA B 1 81 ? -5.824 13.672 -6.59 1 90.44 81 ALA B CA 1
ATOM 2354 C C . ALA B 1 81 ? -6.133 15.102 -6.152 1 90.44 81 ALA B C 1
ATOM 2356 O O . ALA B 1 81 ? -6.34 15.359 -4.965 1 90.44 81 ALA B O 1
ATOM 2357 N N . GLU B 1 82 ? -6.25 15.969 -7.109 1 83.38 82 GLU B N 1
ATOM 2358 C CA . GLU B 1 82 ? -6.398 17.391 -6.805 1 83.38 82 GLU B CA 1
ATOM 2359 C C . GLU B 1 82 ? -7.859 17.75 -6.562 1 83.38 82 GLU B C 1
ATOM 2361 O O . GLU B 1 82 ? -8.156 18.75 -5.898 1 83.38 82 GLU B O 1
ATOM 2366 N N . THR B 1 83 ? -8.727 17 -7.227 1 86.06 83 THR B N 1
ATOM 2367 C CA . THR B 1 83 ? -10.148 17.312 -7.094 1 86.06 83 THR B CA 1
ATOM 2368 C C . THR B 1 83 ? -10.906 16.156 -6.449 1 86.06 83 THR B C 1
ATOM 2370 O O . THR B 1 83 ? -10.5 15 -6.574 1 86.06 83 THR B O 1
ATOM 2373 N N . ASP B 1 84 ? -11.992 16.531 -5.859 1 82.75 84 ASP B N 1
ATOM 2374 C CA . ASP B 1 84 ? -12.852 15.516 -5.262 1 82.75 84 ASP B CA 1
ATOM 2375 C C . ASP B 1 84 ? -13.445 14.602 -6.332 1 82.75 84 ASP B C 1
ATOM 2377 O O . ASP B 1 84 ? -13.586 13.398 -6.109 1 82.75 84 ASP B O 1
ATOM 2381 N N . GLU B 1 85 ? -13.672 15.211 -7.391 1 84.81 85 GLU B N 1
ATOM 2382 C CA . GLU B 1 85 ? -14.242 14.422 -8.484 1 84.81 85 GLU B CA 1
ATOM 2383 C C . GLU B 1 85 ? -13.273 13.344 -8.953 1 84.81 85 GLU B C 1
ATOM 2385 O O . GLU B 1 85 ? -13.664 12.195 -9.148 1 84.81 85 GLU B O 1
ATOM 2390 N N . ALA B 1 86 ? -12.07 13.719 -9.109 1 90.75 86 ALA B N 1
ATOM 2391 C CA . ALA B 1 86 ? -11.047 12.758 -9.516 1 90.75 86 ALA B CA 1
ATOM 2392 C C . ALA B 1 86 ? -10.852 11.68 -8.461 1 90.75 86 ALA B C 1
ATOM 2394 O O . ALA B 1 86 ? -10.758 10.492 -8.781 1 90.75 86 ALA B O 1
ATOM 2395 N N . ARG B 1 87 ? -10.867 12.062 -7.238 1 90.31 87 ARG B N 1
ATOM 2396 C CA . ARG B 1 87 ? -10.695 11.133 -6.125 1 90.31 87 ARG B CA 1
ATOM 2397 C C . ARG B 1 87 ? -11.82 10.102 -6.09 1 90.31 87 ARG B C 1
ATOM 2399 O O . ARG B 1 87 ? -11.562 8.906 -5.98 1 90.31 87 ARG B O 1
ATOM 2406 N N . VAL B 1 88 ? -12.969 10.609 -6.207 1 87.75 88 VAL B N 1
ATOM 2407 C CA . VAL B 1 88 ? -14.133 9.734 -6.145 1 87.75 88 VAL B CA 1
ATOM 2408 C C . VAL B 1 88 ? -14.141 8.789 -7.344 1 87.75 88 VAL B C 1
ATOM 2410 O O . VAL B 1 88 ? -14.352 7.582 -7.188 1 87.75 88 VAL B O 1
ATOM 2413 N N . SER B 1 89 ? -13.859 9.336 -8.469 1 92.94 89 SER B N 1
ATOM 2414 C CA . SER B 1 89 ? -13.852 8.523 -9.68 1 92.94 89 SER B CA 1
ATOM 2415 C C . SER B 1 89 ? -12.797 7.422 -9.602 1 92.94 89 SER B C 1
ATOM 2417 O O . SER B 1 89 ? -13.07 6.27 -9.945 1 92.94 89 SER B O 1
ATOM 2419 N N . LEU B 1 90 ? -11.688 7.75 -9.125 1 95.5 90 LEU B N 1
ATOM 2420 C CA . LEU B 1 90 ? -10.609 6.773 -8.984 1 95.5 90 LEU B CA 1
ATOM 2421 C C . LEU B 1 90 ? -10.938 5.75 -7.91 1 95.5 90 LEU B C 1
ATOM 2423 O O . LEU B 1 90 ? -10.617 4.566 -8.055 1 95.5 90 LEU B O 1
ATOM 2427 N N . GLY B 1 91 ? -11.555 6.188 -6.871 1 93.94 91 GLY B N 1
ATOM 2428 C CA . GLY B 1 91 ? -12.016 5.27 -5.844 1 93.94 91 GLY B CA 1
ATOM 2429 C C . GLY B 1 91 ? -13.039 4.266 -6.352 1 93.94 91 GLY B C 1
ATOM 2430 O O . GLY B 1 91 ? -12.961 3.078 -6.027 1 93.94 91 GLY B O 1
ATOM 2431 N N . LEU B 1 92 ? -13.922 4.777 -7.117 1 92.19 92 LEU B N 1
ATOM 2432 C CA . LEU B 1 92 ? -14.93 3.9 -7.707 1 92.19 92 LEU B CA 1
ATOM 2433 C C . LEU B 1 92 ? -14.281 2.867 -8.625 1 92.19 92 LEU B C 1
ATOM 2435 O O . LEU B 1 92 ? -14.68 1.7 -8.633 1 92.19 92 LEU B O 1
ATOM 2439 N N . LEU B 1 93 ? -13.328 3.289 -9.359 1 97.06 93 LEU B N 1
ATOM 2440 C CA . LEU B 1 93 ? -12.586 2.365 -10.211 1 97.06 93 LEU B CA 1
ATOM 2441 C C . LEU B 1 93 ? -11.883 1.301 -9.375 1 97.06 93 LEU B C 1
ATOM 2443 O O . LEU B 1 93 ? -11.984 0.108 -9.672 1 97.06 93 LEU B O 1
ATOM 2447 N N . ARG B 1 94 ? -11.211 1.697 -8.359 1 96.75 94 ARG B N 1
ATOM 2448 C CA . ARG B 1 94 ? -10.516 0.768 -7.477 1 96.75 94 ARG B CA 1
ATOM 2449 C C . ARG B 1 94 ? -11.484 -0.255 -6.887 1 96.75 94 ARG B C 1
ATOM 2451 O O . ARG B 1 94 ? -11.203 -1.456 -6.895 1 96.75 94 ARG B O 1
ATOM 2458 N N . ASP B 1 95 ? -12.633 0.213 -6.48 1 92.56 95 ASP B N 1
ATOM 2459 C CA . ASP B 1 95 ? -13.609 -0.647 -5.824 1 92.56 95 ASP B CA 1
ATOM 2460 C C . ASP B 1 95 ? -14.266 -1.599 -6.824 1 92.56 95 ASP B C 1
ATOM 2462 O O . ASP B 1 95 ? -14.641 -2.717 -6.469 1 92.56 95 ASP B O 1
ATOM 2466 N N . ALA B 1 96 ? -14.398 -1.1 -7.977 1 95.5 96 ALA B N 1
ATOM 2467 C CA . ALA B 1 96 ? -14.93 -1.972 -9.023 1 95.5 96 ALA B CA 1
ATOM 2468 C C . ALA B 1 96 ? -13.953 -3.098 -9.344 1 95.5 96 ALA B C 1
ATOM 2470 O O . ALA B 1 96 ? -14.359 -4.238 -9.578 1 95.5 96 ALA B O 1
ATOM 2471 N N . LEU B 1 97 ? -12.703 -2.768 -9.375 1 97.5 97 LEU B N 1
ATOM 2472 C CA . LEU B 1 97 ? -11.68 -3.756 -9.68 1 97.5 97 LEU B CA 1
ATOM 2473 C C . LEU B 1 97 ? -11.477 -4.711 -8.508 1 97.5 97 LEU B C 1
ATOM 2475 O O . LEU B 1 97 ? -11.336 -5.922 -8.703 1 97.5 97 LEU B O 1
ATOM 2479 N N . PHE B 1 98 ? -11.453 -4.129 -7.309 1 95.5 98 PHE B N 1
ATOM 2480 C CA . PHE B 1 98 ? -11.07 -4.906 -6.137 1 95.5 98 PHE B CA 1
ATOM 2481 C C . PHE B 1 98 ? -11.969 -4.582 -4.953 1 95.5 98 PHE B C 1
ATOM 2483 O O . PHE B 1 98 ? -11.539 -3.945 -3.99 1 95.5 98 PHE B O 1
ATOM 2490 N N . PRO B 1 99 ? -13.148 -5.145 -4.926 1 90.25 99 PRO B N 1
ATOM 2491 C CA . PRO B 1 99 ? -14.094 -4.828 -3.852 1 90.25 99 PRO B CA 1
ATOM 2492 C C . PRO B 1 99 ? -13.578 -5.242 -2.475 1 90.25 99 PRO B C 1
ATOM 2494 O O . PRO B 1 99 ? -13.945 -4.637 -1.466 1 90.25 99 PRO B O 1
ATOM 2497 N N . THR B 1 100 ? -12.727 -6.238 -2.443 1 85.44 100 THR B N 1
ATOM 2498 C CA . THR B 1 100 ? -12.211 -6.715 -1.166 1 85.44 100 THR B CA 1
ATOM 2499 C C . THR B 1 100 ? -10.75 -6.309 -0.988 1 85.44 100 THR B C 1
ATOM 2501 O O . THR B 1 100 ? -10.047 -6.855 -0.137 1 85.44 100 THR B O 1
ATOM 2504 N N . GLY B 1 101 ? -10.336 -5.426 -1.823 1 89.25 101 GLY B N 1
ATOM 2505 C CA . GLY B 1 101 ? -8.953 -4.973 -1.751 1 89.25 101 GLY B CA 1
ATOM 2506 C C . GLY B 1 101 ? -7.949 -6.066 -2.053 1 89.25 101 GLY B C 1
ATOM 2507 O O . GLY B 1 101 ? -8.18 -6.906 -2.924 1 89.25 101 GLY B O 1
ATOM 2508 N N . ALA B 1 102 ? -6.84 -6.027 -1.271 1 83.06 102 ALA B N 1
ATOM 2509 C CA . ALA B 1 102 ? -5.73 -6.941 -1.526 1 83.06 102 ALA B CA 1
ATOM 2510 C C . ALA B 1 102 ? -6.059 -8.352 -1.031 1 83.06 102 ALA B C 1
ATOM 2512 O O . ALA B 1 102 ? -5.363 -9.312 -1.376 1 83.06 102 ALA B O 1
ATOM 2513 N N . ALA B 1 103 ? -7.137 -8.547 -0.349 1 81.44 103 ALA B N 1
ATOM 2514 C CA . ALA B 1 103 ? -7.48 -9.844 0.227 1 81.44 103 ALA B CA 1
ATOM 2515 C C . ALA B 1 103 ? -7.797 -10.859 -0.865 1 81.44 103 ALA B C 1
ATOM 2517 O O . ALA B 1 103 ? -7.781 -12.07 -0.619 1 81.44 103 ALA B O 1
ATOM 2518 N N . ILE B 1 104 ? -8.062 -10.359 -2.039 1 88.06 104 ILE B N 1
ATOM 2519 C CA . ILE B 1 104 ? -8.414 -11.227 -3.156 1 88.06 104 ILE B CA 1
ATOM 2520 C C . ILE B 1 104 ? -7.254 -12.172 -3.463 1 88.06 104 ILE B C 1
ATOM 2522 O O . ILE B 1 104 ? -7.465 -13.297 -3.928 1 88.06 104 ILE B O 1
ATOM 2526 N N . VAL B 1 105 ? -6.004 -11.773 -3.094 1 86.12 105 VAL B N 1
ATOM 2527 C CA . VAL B 1 105 ? -4.848 -12.578 -3.473 1 86.12 105 VAL B CA 1
ATOM 2528 C C . VAL B 1 105 ? -4.707 -13.766 -2.518 1 86.12 105 VAL B C 1
ATOM 2530 O O . VAL B 1 105 ? -3.92 -14.68 -2.766 1 86.12 105 VAL B O 1
ATOM 2533 N N . GLN B 1 106 ? -5.527 -13.812 -1.519 1 78.44 106 GLN B N 1
ATOM 2534 C CA . GLN B 1 106 ? -5.484 -14.891 -0.532 1 78.44 106 GLN B CA 1
ATOM 2535 C C . GLN B 1 106 ? -6.621 -15.883 -0.754 1 78.44 106 GLN B C 1
ATOM 2537 O O . GLN B 1 106 ? -6.746 -16.859 -0.015 1 78.44 106 GLN B O 1
ATOM 2542 N N . ARG B 1 107 ? -7.398 -15.672 -1.751 1 83.62 107 ARG B N 1
ATOM 2543 C CA . ARG B 1 107 ? -8.547 -16.531 -2.018 1 83.62 107 ARG B CA 1
ATOM 2544 C C . ARG B 1 107 ? -8.133 -17.75 -2.828 1 83.62 107 ARG B C 1
ATOM 2546 O O . ARG B 1 107 ? -7.012 -17.812 -3.344 1 83.62 107 ARG B O 1
ATOM 2553 N N . SER B 1 108 ? -9.07 -18.719 -2.846 1 85.69 108 SER B N 1
ATOM 2554 C CA . SER B 1 108 ? -8.82 -19.906 -3.664 1 85.69 108 SER B CA 1
ATOM 2555 C C . SER B 1 108 ? -8.812 -19.547 -5.148 1 85.69 108 SER B C 1
ATOM 2557 O O . SER B 1 108 ? -9.391 -18.547 -5.559 1 85.69 108 SER B O 1
ATOM 2559 N N . TYR B 1 109 ? -8.258 -20.453 -5.934 1 89.69 109 TYR B N 1
ATOM 2560 C CA . TYR B 1 109 ? -8.188 -20.219 -7.375 1 89.69 109 TYR B CA 1
ATOM 2561 C C . TYR B 1 109 ? -9.578 -20.156 -7.988 1 89.69 109 TYR B C 1
ATOM 2563 O O . TYR B 1 109 ? -9.82 -19.391 -8.914 1 89.69 109 TYR B O 1
ATOM 2571 N N . VAL B 1 110 ? -10.445 -21 -7.43 1 90.44 110 VAL B N 1
ATOM 2572 C CA . VAL B 1 110 ? -11.82 -21 -7.914 1 90.44 110 VAL B CA 1
ATOM 2573 C C . VAL B 1 110 ? -12.477 -19.656 -7.617 1 90.44 110 VAL B C 1
ATOM 2575 O O . VAL B 1 110 ? -13.156 -19.078 -8.469 1 90.44 110 VAL B O 1
ATOM 2578 N N . GLU B 1 111 ? -12.258 -19.141 -6.492 1 91.19 111 GLU B N 1
ATOM 2579 C CA . GLU B 1 111 ? -12.82 -17.844 -6.102 1 91.19 111 GLU B CA 1
ATOM 2580 C C . GLU B 1 111 ? -12.203 -16.719 -6.914 1 91.19 111 GLU B C 1
ATOM 2582 O O . GLU B 1 111 ? -12.898 -15.773 -7.305 1 91.19 111 GLU B O 1
ATOM 2587 N N . GLU B 1 112 ? -10.906 -16.797 -7.105 1 94 112 GLU B N 1
ATOM 2588 C CA . GLU B 1 112 ? -10.242 -15.789 -7.918 1 94 112 GLU B CA 1
ATOM 2589 C C . GLU B 1 112 ? -10.781 -15.781 -9.344 1 94 112 GLU B C 1
ATOM 2591 O O . GLU B 1 112 ? -11.023 -14.719 -9.922 1 94 112 GLU B O 1
ATOM 2596 N N . ALA B 1 113 ? -10.992 -16.969 -9.898 1 95.06 113 ALA B N 1
ATOM 2597 C CA . ALA B 1 113 ? -11.578 -17.094 -11.227 1 95.06 113 ALA B CA 1
ATOM 2598 C C . ALA B 1 113 ? -12.992 -16.5 -11.25 1 95.06 113 ALA B C 1
ATOM 2600 O O . ALA B 1 113 ? -13.359 -15.789 -12.188 1 95.06 113 ALA B O 1
ATOM 2601 N N . GLY B 1 114 ? -13.742 -16.859 -10.289 1 95.88 114 GLY B N 1
ATOM 2602 C CA . GLY B 1 114 ? -15.086 -16.312 -10.18 1 95.88 114 GLY B CA 1
ATOM 2603 C C . GLY B 1 114 ? -15.102 -14.797 -10.086 1 95.8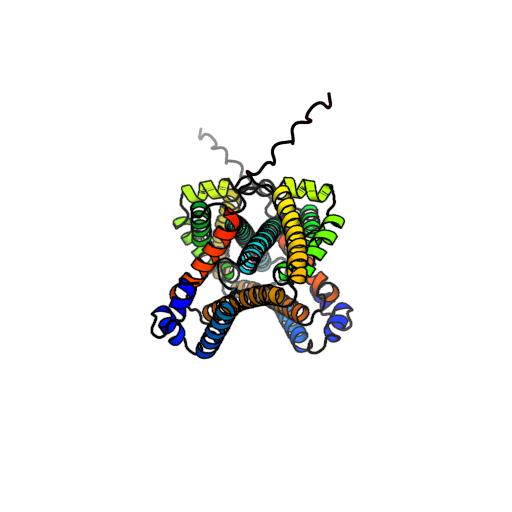8 114 GLY B C 1
ATOM 2604 O O . GLY B 1 114 ? -15.898 -14.141 -10.742 1 95.88 114 GLY B O 1
ATOM 2605 N N . GLU B 1 115 ? -14.195 -14.281 -9.273 1 95.81 115 GLU B N 1
ATOM 2606 C CA . GLU B 1 115 ? -14.078 -12.836 -9.148 1 95.81 115 GLU B CA 1
ATOM 2607 C C . GLU B 1 115 ? -13.68 -12.195 -10.477 1 95.81 115 GLU B C 1
ATOM 2609 O O . GLU B 1 115 ? -14.109 -11.086 -10.797 1 95.81 115 GLU B O 1
ATOM 2614 N N . GLY B 1 116 ? -12.789 -12.891 -11.195 1 96.69 116 GLY B N 1
ATOM 2615 C CA . GLY B 1 116 ? -12.445 -12.398 -12.523 1 96.69 116 GLY B CA 1
ATOM 2616 C C . GLY B 1 116 ? -13.648 -12.18 -13.414 1 96.69 116 GLY B C 1
ATOM 2617 O O . GLY B 1 116 ? -13.742 -11.156 -14.102 1 96.69 116 GLY B O 1
ATOM 2618 N N . LYS B 1 117 ? -14.602 -13.07 -13.406 1 95.75 117 LYS B N 1
ATOM 2619 C CA . LYS B 1 117 ? -15.812 -12.945 -14.203 1 95.75 117 LYS B CA 1
ATOM 2620 C C . LYS B 1 117 ? -16.672 -11.781 -13.727 1 95.75 117 LYS B C 1
ATOM 2622 O O . LYS B 1 117 ? -17.172 -11 -14.539 1 95.75 117 LYS B O 1
ATOM 2627 N N . LEU B 1 118 ? -16.812 -11.688 -12.445 1 96.44 118 LEU B N 1
ATOM 2628 C CA . LEU B 1 118 ? -17.625 -10.609 -11.875 1 96.44 118 LEU B CA 1
ATOM 2629 C C . LEU B 1 118 ? -17 -9.25 -12.18 1 96.44 118 LEU B C 1
ATOM 2631 O O . LEU B 1 118 ? -17.703 -8.297 -12.5 1 96.44 118 LEU B O 1
ATOM 2635 N N . ARG B 1 119 ? -15.727 -9.195 -12.047 1 97 119 ARG B N 1
ATOM 2636 C CA . ARG B 1 119 ? -14.992 -7.957 -12.312 1 97 119 ARG B CA 1
ATOM 2637 C C . ARG B 1 119 ? -15.188 -7.504 -13.75 1 97 119 ARG B C 1
ATOM 2639 O O . ARG B 1 119 ? -15.344 -6.309 -14.016 1 97 119 ARG B O 1
ATOM 2646 N N . GLU B 1 120 ? -15.141 -8.398 -14.648 1 95.31 120 GLU B N 1
ATOM 2647 C CA . GLU B 1 120 ? -15.359 -8.07 -16.062 1 95.31 120 GLU B CA 1
ATOM 2648 C C . GLU B 1 120 ? -16.734 -7.43 -16.266 1 95.31 120 GLU B C 1
ATOM 2650 O O . GLU B 1 120 ? -16.875 -6.516 -17.078 1 95.31 120 GLU B O 1
ATOM 2655 N N . ALA B 1 121 ? -17.641 -7.887 -15.516 1 94.81 121 ALA B N 1
ATOM 2656 C CA . ALA B 1 121 ? -19 -7.371 -15.633 1 94.81 121 ALA B CA 1
ATOM 2657 C C . ALA B 1 121 ? -19.125 -5.992 -14.992 1 94.81 121 ALA B C 1
ATOM 2659 O O . ALA B 1 121 ? -19.938 -5.172 -15.422 1 94.81 121 ALA B O 1
ATOM 2660 N N . ARG B 1 122 ? -18.328 -5.672 -14.039 1 96.31 122 ARG B N 1
ATOM 2661 C CA . ARG B 1 122 ? -18.422 -4.434 -13.273 1 96.31 122 ARG B CA 1
ATOM 2662 C C . ARG B 1 122 ? -17.672 -3.301 -13.984 1 96.31 122 ARG B C 1
ATOM 2664 O O . ARG B 1 122 ? -18.047 -2.133 -13.852 1 96.31 122 ARG B O 1
ATOM 2671 N N . VAL B 1 123 ? -16.641 -3.629 -14.688 1 97.44 123 VAL B N 1
ATOM 2672 C CA . VAL B 1 123 ? -15.75 -2.613 -15.25 1 97.44 123 VAL B CA 1
ATOM 2673 C C . VAL B 1 123 ? -16.344 -2.062 -16.547 1 97.44 123 VAL B C 1
ATOM 2675 O O . VAL B 1 123 ? -16.562 -2.811 -17.5 1 97.44 123 VAL B O 1
ATOM 2678 N N . THR B 1 124 ? -16.562 -0.79 -16.562 1 96.69 124 THR B N 1
ATOM 2679 C CA . THR B 1 124 ? -17.188 -0.117 -17.688 1 96.69 124 THR B CA 1
ATOM 2680 C C . THR B 1 124 ? -16.156 0.36 -18.688 1 96.69 124 THR B C 1
ATOM 2682 O O . THR B 1 124 ? -14.961 0.422 -18.375 1 96.69 124 THR B O 1
ATOM 2685 N N . PRO B 1 125 ? -16.641 0.788 -19.922 1 96.5 125 PRO B N 1
ATOM 2686 C CA . PRO B 1 125 ? -15.711 1.343 -20.906 1 96.5 125 PRO B CA 1
ATOM 2687 C C . PRO B 1 125 ? -15.008 2.605 -20.406 1 96.5 125 PRO B C 1
ATOM 2689 O O . PRO B 1 125 ? -13.836 2.824 -20.719 1 96.5 125 PRO B O 1
ATOM 2692 N N . ALA B 1 126 ? -15.688 3.4 -19.656 1 96.5 126 ALA B N 1
ATOM 2693 C CA . ALA B 1 126 ? -15.086 4.609 -19.109 1 96.5 126 ALA B CA 1
ATOM 2694 C C . ALA B 1 126 ? -13.953 4.27 -18.141 1 96.5 126 ALA B C 1
ATOM 2696 O O . ALA B 1 126 ? -12.898 4.91 -18.156 1 96.5 126 ALA B O 1
ATOM 2697 N N . MET B 1 127 ? -14.18 3.256 -17.359 1 97.25 127 MET B N 1
ATOM 2698 C CA . MET B 1 127 ? -13.148 2.799 -16.438 1 97.25 127 MET B CA 1
ATOM 2699 C C . MET B 1 127 ? -11.938 2.25 -17.172 1 97.25 127 MET B C 1
ATOM 2701 O O . MET B 1 127 ? -10.797 2.51 -16.797 1 97.25 127 MET B O 1
ATOM 2705 N N . ARG B 1 128 ? -12.195 1.593 -18.281 1 97.81 128 ARG B N 1
ATOM 2706 C CA . ARG B 1 128 ? -11.109 1.052 -19.094 1 97.81 128 ARG B CA 1
ATOM 2707 C C . ARG B 1 128 ? -10.281 2.172 -19.719 1 97.81 128 ARG B C 1
ATOM 2709 O O . ARG B 1 128 ? -9.062 2.051 -19.844 1 97.81 128 ARG B O 1
ATOM 2716 N N . ARG B 1 129 ? -10.914 3.264 -20.047 1 97.5 129 ARG B N 1
ATOM 2717 C CA . ARG B 1 129 ? -10.188 4.41 -20.594 1 97.5 129 ARG B CA 1
ATOM 2718 C C . ARG B 1 129 ? -9.266 5.02 -19.531 1 97.5 129 ARG B C 1
ATOM 2720 O O . ARG B 1 129 ? -8.156 5.453 -19.859 1 97.5 129 ARG B O 1
ATOM 2727 N N . THR B 1 130 ? -9.758 5.039 -18.312 1 97.5 130 THR B N 1
ATOM 2728 C CA . THR B 1 130 ? -8.914 5.527 -17.234 1 97.5 130 THR B CA 1
ATOM 2729 C C . THR B 1 130 ? -7.719 4.602 -17.016 1 97.5 130 THR B C 1
ATOM 2731 O O . THR B 1 130 ? -6.59 5.07 -16.875 1 97.5 130 THR B O 1
ATOM 2734 N N . LEU B 1 131 ? -7.957 3.326 -17.078 1 98.19 131 LEU B N 1
ATOM 2735 C CA . LEU B 1 131 ? -6.879 2.355 -16.922 1 98.19 131 LEU B CA 1
ATOM 2736 C C . LEU B 1 131 ? -5.836 2.539 -18.031 1 98.19 131 LEU B C 1
ATOM 2738 O O . LEU B 1 131 ? -4.633 2.426 -17.766 1 98.19 131 LEU B O 1
ATOM 2742 N N . ALA B 1 132 ? -6.289 2.863 -19.188 1 98 132 ALA B N 1
ATOM 2743 C CA . ALA B 1 132 ? -5.387 3.027 -20.328 1 98 132 ALA B CA 1
ATOM 2744 C C . ALA B 1 132 ? -4.461 4.223 -20.125 1 98 132 ALA B C 1
ATOM 2746 O O . ALA B 1 132 ? -3.377 4.281 -20.703 1 98 132 ALA B O 1
ATOM 2747 N N . LYS B 1 133 ? -4.844 5.121 -19.281 1 97 133 LYS B N 1
ATOM 2748 C CA . LYS B 1 133 ? -4.051 6.32 -19.031 1 97 133 LYS B CA 1
ATOM 2749 C C . LYS B 1 133 ? -2.992 6.062 -17.953 1 97 133 LYS B C 1
ATOM 2751 O O . LYS B 1 133 ? -2.066 6.855 -17.797 1 97 133 LYS B O 1
ATOM 2756 N N . LEU B 1 134 ? -3.15 5.012 -17.203 1 97.44 134 LEU B N 1
ATOM 2757 C CA . LEU B 1 134 ? -2.154 4.648 -16.203 1 97.44 134 LEU B CA 1
ATOM 2758 C C . LEU B 1 134 ? -0.937 4.004 -16.859 1 97.44 134 LEU B C 1
ATOM 2760 O O . LEU B 1 134 ? -0.98 2.832 -17.234 1 97.44 134 LEU B O 1
ATOM 2764 N N . LYS B 1 135 ? 0.159 4.73 -16.891 1 95.88 135 LYS B N 1
ATOM 2765 C CA . LYS B 1 135 ? 1.359 4.227 -17.547 1 95.88 135 LYS B CA 1
ATOM 2766 C C . LYS B 1 135 ? 2.387 3.742 -16.531 1 95.88 135 LYS B C 1
ATOM 2768 O O . LYS B 1 135 ? 2.65 4.426 -15.539 1 95.88 135 LYS B O 1
ATOM 2773 N N . PHE B 1 136 ? 2.9 2.6 -16.797 1 95.88 136 PHE B N 1
ATOM 2774 C CA . PHE B 1 136 ? 3.975 2.039 -15.984 1 95.88 136 PHE B CA 1
ATOM 2775 C C . PHE B 1 136 ? 5.32 2.195 -16.688 1 95.88 136 PHE B C 1
ATOM 2777 O O . PHE B 1 136 ? 5.375 2.508 -17.875 1 95.88 136 PHE B O 1
ATOM 2784 N N . LEU B 1 137 ? 6.355 2.018 -16.016 1 94.31 137 LEU B N 1
ATOM 2785 C CA . LEU B 1 137 ? 7.691 2.299 -16.531 1 94.31 137 LEU B CA 1
ATOM 2786 C C . LEU B 1 137 ? 8.094 1.274 -17.578 1 94.31 137 LEU B C 1
ATOM 2788 O O . LEU B 1 137 ? 8.891 1.576 -18.469 1 94.31 137 LEU B O 1
ATOM 2792 N N . ASP B 1 138 ? 7.512 0.137 -17.469 1 91.75 138 ASP B N 1
ATOM 2793 C CA . ASP B 1 138 ? 7.898 -0.894 -18.438 1 91.75 138 ASP B CA 1
ATOM 2794 C C . ASP B 1 138 ? 7.109 -0.76 -19.734 1 91.75 138 ASP B C 1
ATOM 2796 O O . ASP B 1 138 ? 7.246 -1.587 -20.641 1 91.75 138 ASP B O 1
ATOM 2800 N N . GLY B 1 139 ? 6.281 0.247 -19.812 1 92.5 139 GLY B N 1
ATOM 2801 C CA . GLY B 1 139 ? 5.57 0.551 -21.047 1 92.5 139 GLY B CA 1
ATOM 2802 C C . GLY B 1 139 ? 4.129 0.08 -21.031 1 92.5 139 GLY B C 1
ATOM 2803 O O . GLY B 1 139 ? 3.322 0.51 -21.859 1 92.5 139 GLY B O 1
ATOM 2804 N N . ARG B 1 140 ? 3.773 -0.728 -20.141 1 95.44 140 ARG B N 1
ATOM 2805 C CA . ARG B 1 140 ? 2.402 -1.221 -20.062 1 95.44 140 ARG B CA 1
ATOM 2806 C C . ARG B 1 140 ? 1.47 -0.155 -19.5 1 95.44 140 ARG B C 1
ATOM 2808 O O . ARG B 1 140 ? 1.913 0.758 -18.797 1 95.44 140 ARG B O 1
ATOM 2815 N N . THR B 1 141 ? 0.249 -0.378 -19.875 1 97.62 141 THR B N 1
ATOM 2816 C CA . THR B 1 141 ? -0.8 0.466 -19.312 1 97.62 141 THR B CA 1
ATOM 2817 C C . THR B 1 141 ? -1.623 -0.308 -18.281 1 97.62 141 THR B C 1
ATOM 2819 O O . THR B 1 141 ? -1.526 -1.534 -18.203 1 97.62 141 THR B O 1
ATOM 2822 N N . GLY B 1 142 ? -2.406 0.445 -17.547 1 98.12 142 GLY B N 1
ATOM 2823 C CA . GLY B 1 142 ? -3.348 -0.202 -16.641 1 98.12 142 GLY B CA 1
ATOM 2824 C C . GLY B 1 142 ? -4.32 -1.123 -17.359 1 98.12 142 GLY B C 1
ATOM 2825 O O . GLY B 1 142 ? -4.699 -2.168 -16.828 1 98.12 142 GLY B O 1
ATOM 2826 N N . GLU B 1 143 ? -4.633 -0.778 -18.547 1 98.25 143 GLU B N 1
ATOM 2827 C CA . GLU B 1 143 ? -5.539 -1.61 -19.328 1 98.25 143 GLU B CA 1
ATOM 2828 C C . GLU B 1 143 ? -4.891 -2.941 -19.703 1 98.25 143 GLU B C 1
ATOM 2830 O O . GLU B 1 143 ? -5.547 -3.984 -19.672 1 98.25 143 GLU B O 1
ATOM 2835 N N . GLU B 1 144 ? -3.67 -2.867 -20.031 1 97.75 144 GLU B N 1
ATOM 2836 C CA . GLU B 1 144 ? -2.945 -4.094 -20.344 1 97.75 144 GLU B CA 1
ATOM 2837 C C . GLU B 1 144 ? -2.783 -4.977 -19.109 1 97.75 144 GLU B C 1
ATOM 2839 O O . GLU B 1 144 ? -2.916 -6.199 -19.203 1 97.75 144 GLU B O 1
ATOM 2844 N N . LEU B 1 145 ? -2.559 -4.367 -17.953 1 97.81 145 LEU B N 1
ATOM 2845 C CA . LEU B 1 145 ? -2.471 -5.129 -16.719 1 97.81 145 LEU B CA 1
ATOM 2846 C C . LEU B 1 145 ? -3.826 -5.723 -16.344 1 97.81 145 LEU B C 1
ATOM 2848 O O . LEU B 1 145 ? -3.898 -6.836 -15.828 1 97.81 145 LEU B O 1
ATOM 2852 N N . PHE B 1 146 ? -4.832 -4.965 -16.625 1 98.19 146 PHE B N 1
ATOM 2853 C CA . PHE B 1 146 ? -6.18 -5.469 -16.391 1 98.19 146 PHE B CA 1
ATOM 2854 C C . PHE B 1 146 ? -6.453 -6.695 -17.25 1 98.19 146 PHE B C 1
ATOM 2856 O O . PHE B 1 146 ? -7 -7.691 -16.766 1 98.19 146 PHE B O 1
ATOM 2863 N N . ALA B 1 147 ? -6.039 -6.629 -18.469 1 98 147 ALA B N 1
ATOM 2864 C CA . ALA B 1 147 ? -6.219 -7.766 -19.359 1 98 147 ALA B CA 1
ATOM 2865 C C . ALA B 1 147 ? -5.445 -8.984 -18.875 1 98 147 ALA B C 1
ATOM 2867 O O . ALA B 1 147 ? -5.957 -10.109 -18.906 1 98 147 ALA B O 1
ATOM 2868 N N . LEU B 1 148 ? -4.293 -8.734 -18.438 1 97.12 148 LEU B N 1
ATOM 2869 C CA . LEU B 1 148 ? -3.467 -9.812 -17.906 1 97.12 148 LEU B CA 1
ATOM 2870 C C . LEU B 1 148 ? -4.086 -10.398 -16.641 1 97.12 148 LEU B C 1
ATOM 2872 O O . LEU B 1 148 ? -4.078 -11.617 -16.438 1 97.12 148 LEU B O 1
ATOM 2876 N N . LEU B 1 149 ? -4.594 -9.539 -15.82 1 97.69 149 LEU B N 1
ATOM 2877 C CA . LEU B 1 149 ? -5.289 -9.953 -14.602 1 97.69 149 LEU B CA 1
ATOM 2878 C C . LEU B 1 149 ? -6.457 -10.883 -14.938 1 97.69 149 LEU B C 1
ATOM 2880 O O . LEU B 1 149 ? -6.582 -11.961 -14.352 1 97.69 149 LEU B O 1
ATOM 2884 N N . GLN B 1 150 ? -7.215 -10.484 -15.898 1 97.75 150 GLN B N 1
ATOM 2885 C CA . GLN B 1 150 ? -8.391 -11.258 -16.297 1 97.75 150 GLN B CA 1
ATOM 2886 C C . GLN B 1 150 ? -7.984 -12.594 -16.922 1 97.75 150 GLN B C 1
ATOM 2888 O O . GLN B 1 150 ? -8.586 -13.625 -16.625 1 97.75 150 GLN B O 1
ATOM 2893 N N . SER B 1 151 ? -7.008 -12.508 -17.75 1 97.69 151 SER B N 1
ATOM 2894 C CA . SER B 1 151 ? -6.547 -13.734 -18.391 1 97.69 151 SER B CA 1
ATOM 2895 C C . SER B 1 151 ? -5.984 -14.711 -17.359 1 97.69 151 SER B C 1
ATOM 2897 O O . SER B 1 151 ? -6.215 -15.922 -17.469 1 97.69 151 SER B O 1
ATOM 2899 N N . SER B 1 152 ? -5.285 -14.172 -16.422 1 96.44 152 SER B N 1
ATOM 2900 C CA . SER B 1 152 ? -4.723 -15.023 -15.375 1 96.44 152 SER B CA 1
ATOM 2901 C C . SER B 1 152 ? -5.82 -15.633 -14.508 1 96.44 152 SER B C 1
ATOM 2903 O O . SER B 1 152 ? -5.754 -16.812 -14.148 1 96.44 152 SER B O 1
ATOM 2905 N N . ALA B 1 153 ? -6.789 -14.867 -14.18 1 96.88 153 ALA B N 1
ATOM 2906 C CA . ALA B 1 153 ? -7.914 -15.367 -13.398 1 96.88 153 ALA B CA 1
ATOM 2907 C C . ALA B 1 153 ? -8.633 -16.5 -14.133 1 96.88 153 ALA B C 1
ATOM 2909 O O . ALA B 1 153 ? -8.93 -17.531 -13.547 1 96.88 153 ALA B O 1
ATOM 2910 N N . ARG B 1 154 ? -8.859 -16.297 -15.367 1 96.81 154 ARG B N 1
ATOM 2911 C CA . ARG B 1 154 ? -9.508 -17.328 -16.188 1 96.81 154 ARG B CA 1
ATOM 2912 C C . ARG B 1 154 ? -8.656 -18.594 -16.25 1 96.81 154 ARG B C 1
ATOM 2914 O O . ARG B 1 154 ? -9.172 -19.703 -16.094 1 96.81 154 ARG B O 1
ATOM 2921 N N . ALA B 1 155 ? -7.395 -18.375 -16.484 1 96.75 155 ALA B N 1
ATOM 2922 C CA . ALA B 1 155 ? -6.477 -19.516 -16.594 1 96.75 155 ALA B CA 1
ATOM 2923 C C . ALA B 1 155 ? -6.406 -20.297 -15.289 1 96.75 155 ALA B C 1
ATOM 2925 O O . ALA B 1 155 ? -6.281 -21.516 -15.297 1 96.75 155 ALA B O 1
ATOM 2926 N N . LEU B 1 156 ? -6.484 -19.594 -14.188 1 94.44 156 LEU B N 1
ATOM 2927 C CA . LEU B 1 156 ? -6.527 -20.266 -12.891 1 94.44 156 LEU B CA 1
ATOM 2928 C C . LEU B 1 156 ? -7.77 -21.141 -12.766 1 94.44 156 LEU B C 1
ATOM 2930 O O . LEU B 1 156 ? -7.691 -22.266 -12.281 1 94.44 156 LEU B O 1
ATOM 2934 N N . GLY B 1 157 ? -8.859 -20.594 -13.227 1 94.5 157 GLY B N 1
ATOM 2935 C CA . GLY B 1 157 ? -10.078 -21.391 -13.242 1 94.5 157 GLY B CA 1
ATOM 2936 C C . GLY B 1 157 ? -9.953 -22.641 -14.086 1 94.5 157 GLY B C 1
ATOM 2937 O O . GLY B 1 157 ? -10.391 -23.719 -13.672 1 94.5 157 GLY B O 1
ATOM 2938 N N . GLU B 1 158 ? -9.391 -22.5 -15.227 1 94.75 158 GLU B N 1
ATOM 2939 C CA . GLU B 1 158 ? -9.18 -23.656 -16.109 1 94.75 158 GLU B CA 1
ATOM 2940 C C . GLU B 1 158 ? -8.234 -24.672 -15.469 1 94.75 158 GLU B C 1
ATOM 2942 O O . GLU B 1 158 ? -8.43 -25.875 -15.602 1 94.75 158 GLU B O 1
ATOM 2947 N N . GLY B 1 159 ? -7.191 -24.078 -14.836 1 92.75 159 GLY B N 1
ATOM 2948 C CA . GLY B 1 159 ? -6.277 -24.953 -14.117 1 92.75 159 GLY B CA 1
ATOM 2949 C C . GLY B 1 159 ? -6.957 -25.75 -13.023 1 92.75 159 GLY B C 1
ATOM 2950 O O . GLY B 1 159 ? -6.625 -26.922 -12.805 1 92.75 159 GLY B O 1
ATOM 2951 N N . GLU B 1 160 ? -7.918 -25.172 -12.359 1 91.44 160 GLU B N 1
ATOM 2952 C CA . GLU B 1 160 ? -8.672 -25.859 -11.312 1 91.44 160 GLU B CA 1
ATOM 2953 C C . GLU B 1 160 ? -9.508 -27 -11.883 1 91.44 160 GLU B C 1
ATOM 2955 O O . GLU B 1 160 ? -9.656 -28.047 -11.258 1 91.44 160 GLU B O 1
ATOM 2960 N N . VAL B 1 161 ? -10.023 -26.75 -13.031 1 91.38 161 VAL B N 1
ATOM 2961 C CA . VAL B 1 161 ? -10.789 -27.797 -13.703 1 91.38 161 VAL B CA 1
ATOM 2962 C C . VAL B 1 161 ? -9.867 -28.969 -14.039 1 91.38 161 VAL B C 1
ATOM 2964 O O . VAL B 1 161 ? -10.219 -30.125 -13.812 1 91.38 161 VAL B O 1
ATOM 2967 N N . LYS B 1 162 ? -8.703 -28.656 -14.562 1 90.94 162 LYS B N 1
ATOM 2968 C CA . LYS B 1 162 ? -7.711 -29.688 -14.859 1 90.94 162 LYS B CA 1
ATOM 2969 C C . LYS B 1 162 ? -7.324 -30.453 -13.602 1 90.94 162 LYS B C 1
ATOM 2971 O O . LYS B 1 162 ? -7.219 -31.688 -13.633 1 90.94 162 LYS B O 1
ATOM 2976 N N . ARG B 1 163 ? -7.09 -29.688 -12.547 1 89.31 163 ARG B N 1
ATOM 2977 C CA . ARG B 1 163 ? -6.734 -30.297 -11.266 1 89.31 163 ARG B CA 1
ATOM 2978 C C . ARG B 1 163 ? -7.82 -31.25 -10.797 1 89.31 163 ARG B C 1
ATOM 2980 O O . ARG B 1 163 ? -7.523 -32.375 -10.359 1 89.31 163 ARG B O 1
ATOM 2987 N N . ALA B 1 164 ? -9.039 -30.828 -10.867 1 87.5 164 ALA B N 1
ATOM 2988 C CA . ALA B 1 164 ? -10.164 -31.641 -10.422 1 87.5 164 ALA B CA 1
ATOM 2989 C C . ALA B 1 164 ? -10.266 -32.938 -11.227 1 87.5 164 ALA B C 1
ATOM 2991 O O . ALA B 1 164 ? -10.617 -34 -10.688 1 87.5 164 ALA B O 1
ATOM 2992 N N . ALA B 1 165 ? -9.859 -32.875 -12.445 1 88.62 165 ALA B N 1
ATOM 2993 C CA . ALA B 1 165 ? -9.938 -34.031 -13.328 1 88.62 165 ALA B CA 1
ATOM 2994 C C . ALA B 1 165 ? -8.898 -35.094 -12.938 1 88.62 165 ALA B C 1
ATOM 2996 O O . ALA B 1 165 ? -9.031 -36.281 -13.289 1 88.62 165 ALA B O 1
ATOM 2997 N N . LEU B 1 166 ? -7.906 -34.656 -12.211 1 86 166 LEU B N 1
ATOM 2998 C CA . LEU B 1 166 ? -6.844 -35.562 -11.805 1 86 166 LEU B CA 1
ATOM 2999 C C . LEU B 1 166 ? -7.234 -36.344 -10.547 1 86 166 LEU B C 1
ATOM 3001 O O . LEU B 1 166 ? -6.473 -37.188 -10.078 1 86 166 LEU B O 1
ATOM 3005 N N . GLY B 1 167 ? -8.406 -36.094 -9.992 1 82.19 167 GLY B N 1
ATOM 3006 C CA . GLY B 1 167 ? -8.914 -36.812 -8.844 1 82.19 167 GLY B CA 1
ATOM 3007 C C . GLY B 1 167 ? -8.062 -36.656 -7.602 1 82.19 167 GLY B C 1
ATOM 3008 O O . GLY B 1 167 ? -7.73 -35.531 -7.207 1 82.19 167 GLY B O 1
ATOM 3009 N N . ALA B 1 168 ? -7.609 -37.719 -7.039 1 80 168 ALA B N 1
ATOM 3010 C CA . ALA B 1 168 ? -6.859 -37.719 -5.785 1 80 168 ALA B CA 1
ATOM 3011 C C . ALA B 1 168 ? -5.5 -37.062 -5.953 1 80 168 ALA B C 1
ATOM 3013 O O . ALA B 1 168 ? -5.027 -36.375 -5.051 1 80 168 ALA B O 1
ATOM 3014 N N . GLU B 1 169 ? -5.008 -37.25 -7.168 1 79.25 169 GLU B N 1
ATOM 3015 C CA . GLU B 1 169 ? -3.695 -36.656 -7.426 1 79.25 169 GLU B CA 1
ATOM 3016 C C . GLU B 1 169 ? -3.771 -35.125 -7.473 1 79.25 169 GLU B C 1
ATOM 3018 O O . GLU B 1 169 ? -2.836 -34.438 -7.059 1 79.25 169 GLU B O 1
ATOM 3023 N N . GLY B 1 170 ? -4.93 -34.719 -7.859 1 81.5 170 GLY B N 1
ATOM 3024 C CA . GLY B 1 170 ? -5.133 -33.281 -7.98 1 81.5 170 GLY B CA 1
ATOM 3025 C C . GLY B 1 170 ? -5.164 -32.562 -6.645 1 81.5 170 GLY B C 1
ATOM 3026 O O . GLY B 1 170 ? -4.953 -31.359 -6.574 1 81.5 170 GLY B O 1
ATOM 3027 N N . GLN B 1 171 ? -5.371 -33.344 -5.672 1 81.94 171 GLN B N 1
ATOM 3028 C CA . GLN B 1 171 ? -5.422 -32.75 -4.336 1 81.94 171 GLN B CA 1
ATOM 3029 C C . GLN B 1 171 ? -4.051 -32.25 -3.906 1 81.94 171 GLN B C 1
ATOM 3031 O O . GLN B 1 171 ? -3.957 -31.312 -3.102 1 81.94 171 GLN B O 1
ATOM 3036 N N . LEU B 1 172 ? -3.039 -32.781 -4.551 1 78.94 172 LEU B N 1
ATOM 3037 C CA . LEU B 1 172 ? -1.686 -32.344 -4.23 1 78.94 172 LEU B CA 1
ATOM 3038 C C . LEU B 1 172 ? -1.443 -30.922 -4.73 1 78.94 172 LEU B C 1
ATOM 3040 O O . LEU B 1 172 ? -0.682 -30.172 -4.125 1 78.94 172 LEU B O 1
ATOM 3044 N N . VAL B 1 173 ? -2.156 -30.594 -5.715 1 77.81 173 VAL B N 1
ATOM 3045 C CA . VAL B 1 173 ? -2.039 -29.25 -6.238 1 77.81 173 VAL B CA 1
ATOM 3046 C C . VAL B 1 173 ? -2.57 -28.25 -5.211 1 77.81 173 VAL B C 1
ATOM 3048 O O . VAL B 1 173 ? -1.92 -27.234 -4.918 1 77.81 173 VAL B O 1
ATOM 3051 N N . LEU B 1 174 ? -3.637 -28.578 -4.676 1 79.62 174 LEU B N 1
ATOM 3052 C CA . LEU B 1 174 ? -4.242 -27.734 -3.658 1 79.62 174 LEU B CA 1
ATOM 3053 C C . LEU B 1 174 ? -3.342 -27.625 -2.43 1 79.62 174 LEU B C 1
ATOM 3055 O O . LEU B 1 174 ? -3.16 -26.547 -1.877 1 79.62 174 LEU B O 1
ATOM 3059 N N . LYS B 1 175 ? -2.838 -28.719 -2.178 1 80.5 175 LYS B N 1
ATOM 3060 C CA . LYS B 1 175 ? -1.976 -28.75 -1 1 80.5 175 LYS B CA 1
ATOM 3061 C C . LYS B 1 175 ? -0.719 -27.922 -1.215 1 80.5 175 LYS B C 1
ATOM 3063 O O . LYS B 1 175 ? -0.269 -27.219 -0.303 1 80.5 175 LYS B O 1
ATOM 3068 N N . SER B 1 176 ? -0.248 -28.047 -2.363 1 81.44 176 SER B N 1
ATOM 3069 C CA . SER B 1 176 ? 0.945 -27.266 -2.684 1 81.44 176 SER B CA 1
ATOM 3070 C C . SER B 1 176 ? 0.658 -25.766 -2.637 1 81.44 176 SER B C 1
ATOM 3072 O O . SER B 1 176 ? 1.446 -25 -2.086 1 81.44 176 SER B O 1
ATOM 3074 N N . GLY B 1 177 ? -0.465 -25.391 -3.121 1 77.62 177 GLY B N 1
ATOM 3075 C CA . GLY B 1 177 ? -0.862 -24 -3.07 1 77.62 177 GLY B CA 1
ATOM 3076 C C . GLY B 1 177 ? -1.096 -23.484 -1.659 1 77.62 177 GLY B C 1
ATOM 3077 O O . GLY B 1 177 ? -0.648 -22.391 -1.302 1 77.62 177 GLY B O 1
ATOM 3078 N N . ALA B 1 178 ? -1.72 -24.281 -0.944 1 79.62 178 ALA B N 1
ATOM 3079 C CA . ALA B 1 178 ? -2.004 -23.922 0.443 1 79.62 178 ALA B CA 1
ATOM 3080 C C . ALA B 1 178 ? -0.717 -23.797 1.251 1 79.62 178 ALA B C 1
ATOM 3082 O O . ALA B 1 178 ? -0.581 -22.875 2.068 1 79.62 178 ALA B O 1
ATOM 3083 N N . ALA B 1 179 ? 0.128 -24.703 0.986 1 82.31 179 ALA B N 1
ATOM 3084 C CA . ALA B 1 179 ? 1.408 -24.672 1.688 1 82.31 179 ALA B CA 1
ATOM 3085 C C . ALA B 1 179 ? 2.205 -23.422 1.326 1 82.31 179 ALA B C 1
ATOM 3087 O O . ALA B 1 179 ? 2.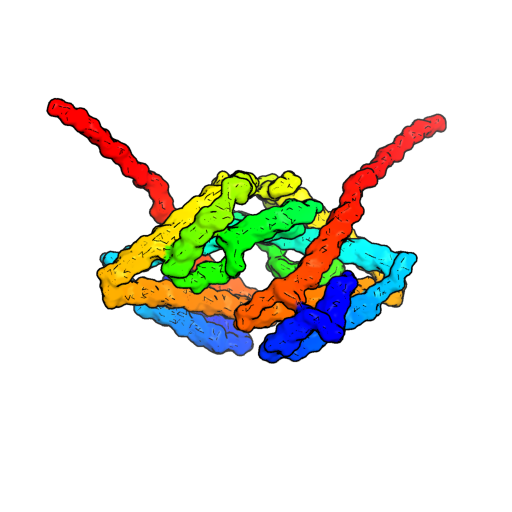816 -22.797 2.195 1 82.31 179 ALA B O 1
ATOM 3088 N N . ARG B 1 180 ? 2.123 -23.078 0.186 1 78.44 180 ARG B N 1
ATOM 3089 C CA . ARG B 1 180 ? 2.816 -21.875 -0.268 1 78.44 180 ARG B CA 1
ATOM 3090 C C . ARG B 1 180 ? 2.225 -20.625 0.376 1 78.44 180 ARG B C 1
ATOM 3092 O O . ARG B 1 180 ? 2.959 -19.781 0.884 1 78.44 180 ARG B O 1
ATOM 3099 N N . ASN B 1 181 ? 0.964 -20.562 0.324 1 74.94 181 ASN B N 1
ATOM 3100 C CA . ASN B 1 181 ? 0.299 -19.422 0.947 1 74.94 181 ASN B CA 1
ATOM 3101 C C . ASN B 1 181 ? 0.607 -19.344 2.439 1 74.94 181 ASN B C 1
ATOM 3103 O O . ASN B 1 181 ? 0.825 -18.25 2.973 1 74.94 181 ASN B O 1
ATOM 3107 N N . GLN B 1 182 ? 0.638 -20.438 2.975 1 77.5 182 GLN B N 1
ATOM 3108 C CA . GLN B 1 182 ? 0.985 -20.484 4.391 1 77.5 182 GLN B CA 1
ATOM 3109 C C . GLN B 1 182 ? 2.416 -20.016 4.621 1 77.5 182 GLN B C 1
ATOM 3111 O O . GLN B 1 182 ? 2.682 -19.266 5.562 1 77.5 182 GLN B O 1
ATOM 3116 N N . TRP B 1 183 ? 3.229 -20.422 3.758 1 81 183 TRP B N 1
ATOM 3117 C CA . TRP B 1 183 ? 4.621 -20 3.84 1 81 183 TRP B CA 1
ATOM 3118 C C . TRP B 1 183 ? 4.73 -18.484 3.732 1 81 183 TRP B C 1
ATOM 3120 O O . TRP B 1 183 ? 5.352 -17.844 4.578 1 81 183 TRP B O 1
ATOM 3130 N N . ILE B 1 184 ? 4.031 -17.938 2.859 1 73.06 184 ILE B N 1
ATOM 3131 C CA . ILE B 1 184 ? 4.074 -16.5 2.625 1 73.06 184 ILE B CA 1
ATOM 3132 C C . ILE B 1 184 ? 3.504 -15.766 3.836 1 73.06 184 ILE B C 1
ATOM 3134 O O . ILE B 1 184 ? 4.09 -14.789 4.309 1 73.06 184 ILE B O 1
ATOM 3138 N N . ARG B 1 185 ? 2.436 -16.234 4.332 1 73.25 185 ARG B N 1
ATOM 3139 C CA . ARG B 1 185 ? 1.807 -15.625 5.496 1 73.25 185 ARG B CA 1
ATOM 3140 C C . ARG B 1 185 ? 2.742 -15.648 6.703 1 73.25 185 ARG B C 1
ATOM 3142 O O . ARG B 1 185 ? 2.869 -14.648 7.414 1 73.25 185 ARG B O 1
ATOM 3149 N N . VAL B 1 186 ? 3.359 -16.781 6.875 1 75.38 186 VAL B N 1
ATOM 3150 C CA . VAL B 1 186 ? 4.238 -16.953 8.023 1 75.38 186 VAL B CA 1
ATOM 3151 C C . VAL B 1 186 ? 5.469 -16.062 7.883 1 75.38 186 VAL B C 1
ATOM 3153 O O . VAL B 1 186 ? 5.875 -15.391 8.836 1 75.38 186 VAL B O 1
ATOM 3156 N N . VAL B 1 187 ? 6.012 -16.016 6.73 1 75.94 187 VAL B N 1
ATOM 3157 C CA . VAL B 1 187 ? 7.184 -15.18 6.496 1 75.94 187 VAL B CA 1
ATOM 3158 C C . VAL B 1 187 ? 6.836 -13.719 6.754 1 75.94 187 VAL B C 1
ATOM 3160 O O . VAL B 1 187 ? 7.598 -13 7.41 1 75.94 187 VAL B O 1
ATOM 3163 N N . ASN B 1 188 ? 5.672 -13.336 6.324 1 71 188 ASN B N 1
ATOM 3164 C CA . ASN B 1 188 ? 5.234 -11.969 6.559 1 71 188 ASN B CA 1
ATOM 3165 C C . ASN B 1 188 ? 4.977 -11.703 8.039 1 71 188 ASN B C 1
ATOM 3167 O O . ASN B 1 188 ? 5.262 -10.617 8.539 1 71 188 ASN B O 1
ATOM 3171 N N . SER B 1 189 ? 4.402 -12.648 8.711 1 69.31 189 SER B N 1
ATOM 3172 C CA . SER B 1 189 ? 4.176 -12.547 10.148 1 69.31 189 SER B CA 1
ATOM 3173 C C . SER B 1 189 ? 5.492 -12.406 10.914 1 69.31 189 SER B C 1
ATOM 3175 O O . SER B 1 189 ? 5.594 -11.602 11.844 1 69.31 189 SER B O 1
ATOM 3177 N N . VAL B 1 190 ? 6.465 -13.156 10.516 1 74.94 190 VAL B N 1
ATOM 3178 C CA . VAL B 1 190 ? 7.773 -13.102 11.156 1 74.94 190 VAL B CA 1
ATOM 3179 C C . VAL B 1 190 ? 8.43 -11.75 10.883 1 74.94 190 VAL B C 1
ATOM 3181 O O . VAL B 1 190 ? 9.016 -11.141 11.781 1 74.94 190 VAL B O 1
ATOM 3184 N N . ALA B 1 191 ? 8.211 -11.242 9.734 1 73.12 191 ALA B N 1
ATOM 3185 C CA . ALA B 1 191 ? 8.727 -9.922 9.391 1 73.12 191 ALA B CA 1
ATOM 3186 C C . ALA B 1 191 ? 8.094 -8.836 10.258 1 73.12 191 ALA B C 1
ATOM 3188 O O . ALA B 1 191 ? 8.789 -7.945 10.758 1 73.12 191 ALA B O 1
ATOM 3189 N N . ALA B 1 192 ? 6.844 -8.961 10.391 1 65.81 192 ALA B N 1
ATOM 3190 C CA . ALA B 1 192 ? 6.129 -7.992 11.219 1 65.81 192 ALA B CA 1
ATOM 3191 C C . ALA B 1 192 ? 6.594 -8.062 12.664 1 65.81 192 ALA B C 1
ATOM 3193 O O . ALA B 1 192 ? 6.723 -7.035 13.336 1 65.81 192 ALA B O 1
ATOM 3194 N N . TYR B 1 193 ? 6.848 -9.273 13.125 1 64.81 193 TYR B N 1
ATOM 3195 C CA . TYR B 1 193 ? 7.344 -9.477 14.477 1 64.81 193 TYR B CA 1
ATOM 3196 C C . TYR B 1 193 ? 8.703 -8.82 14.664 1 64.81 193 TYR B C 1
ATOM 3198 O O . TYR B 1 193 ? 8.93 -8.102 15.641 1 64.81 193 TYR B O 1
ATOM 3206 N N . LEU B 1 194 ? 9.562 -9.047 13.766 1 72.62 194 LEU B N 1
ATOM 3207 C CA . LEU B 1 194 ? 10.906 -8.477 13.828 1 72.62 194 LEU B CA 1
ATOM 3208 C C . LEU B 1 194 ? 10.844 -6.949 13.797 1 72.62 194 LEU B C 1
ATOM 3210 O O . LEU B 1 194 ? 11.523 -6.281 14.578 1 72.62 194 LEU B O 1
ATOM 3214 N N . ALA B 1 195 ? 9.969 -6.465 12.984 1 66.38 195 ALA B N 1
ATOM 3215 C CA . ALA B 1 195 ? 9.805 -5.02 12.883 1 66.38 195 ALA B CA 1
ATOM 3216 C C . ALA B 1 195 ? 9.305 -4.426 14.195 1 66.38 195 ALA B C 1
ATOM 3218 O O . ALA B 1 195 ? 9.773 -3.369 14.625 1 66.38 195 ALA B O 1
ATOM 3219 N N . ALA B 1 196 ? 8.43 -5.109 14.781 1 61.56 196 ALA B N 1
ATOM 3220 C CA . ALA B 1 196 ? 7.875 -4.66 16.047 1 61.56 196 ALA B CA 1
ATOM 3221 C C . ALA B 1 196 ? 8.938 -4.652 17.141 1 61.56 196 ALA B C 1
ATOM 3223 O O . ALA B 1 196 ? 8.883 -3.836 18.062 1 61.56 196 ALA B O 1
ATOM 3224 N N . GLU B 1 197 ? 9.969 -5.602 16.953 1 63.25 197 GLU B N 1
ATOM 3225 C CA . GLU B 1 197 ? 11.062 -5.688 17.922 1 63.25 197 GLU B CA 1
ATOM 3226 C C . GLU B 1 197 ? 12.211 -4.762 17.547 1 63.25 197 GLU B C 1
ATOM 3228 O O . GLU B 1 197 ? 13.234 -4.723 18.234 1 63.25 197 GLU B O 1
ATOM 3233 N N . GLY B 1 198 ? 12.008 -4.109 16.406 1 66.12 198 GLY B N 1
ATOM 3234 C CA . GLY B 1 198 ? 13.039 -3.195 15.945 1 66.12 198 GLY B CA 1
ATOM 3235 C C . GLY B 1 198 ? 14.234 -3.904 15.328 1 66.12 198 GLY B C 1
ATOM 3236 O O . GLY B 1 198 ? 15.344 -3.365 15.312 1 66.12 198 GLY B O 1
ATOM 3237 N N . ILE B 1 199 ? 14.047 -5.074 15.008 1 71 199 ILE B N 1
ATOM 3238 C CA . ILE B 1 199 ? 15.125 -5.875 14.438 1 71 199 ILE B CA 1
ATOM 3239 C C . ILE B 1 199 ? 15.055 -5.832 12.914 1 71 199 ILE B C 1
ATOM 3241 O O . ILE B 1 199 ? 13.984 -6.012 12.328 1 71 199 ILE B O 1
ATOM 3245 N N . ASP B 1 200 ? 16.172 -5.605 12.367 1 73.31 200 ASP B N 1
ATOM 3246 C CA . ASP B 1 200 ? 16.281 -5.656 10.914 1 73.31 200 ASP B CA 1
ATOM 3247 C C . ASP B 1 200 ? 16.062 -7.078 10.391 1 73.31 200 ASP B C 1
ATOM 3249 O O . ASP B 1 200 ? 16.734 -8.008 10.836 1 73.31 200 ASP B O 1
ATOM 3253 N N . GLU B 1 201 ? 15.109 -7.133 9.469 1 77.06 201 GLU B N 1
ATOM 3254 C CA . GLU B 1 201 ? 14.781 -8.477 9.016 1 77.06 201 GLU B CA 1
ATOM 3255 C C . GLU B 1 201 ? 15.781 -8.969 7.969 1 77.06 201 GLU B C 1
ATOM 3257 O O . GLU B 1 201 ? 15.859 -10.172 7.699 1 77.06 201 GLU B O 1
ATOM 3262 N N . GLU B 1 202 ? 16.562 -8.18 7.363 1 75.06 202 GLU B N 1
ATOM 3263 C CA . GLU B 1 202 ? 17.359 -8.516 6.191 1 75.06 202 GLU B CA 1
ATOM 3264 C C . GLU B 1 202 ? 18.328 -9.656 6.488 1 75.06 202 GLU B C 1
ATOM 3266 O O . GLU B 1 202 ? 18.406 -10.617 5.719 1 75.06 202 GLU B O 1
ATOM 3271 N N . PRO B 1 203 ? 18.984 -9.641 7.598 1 72.69 203 PRO B N 1
ATOM 3272 C CA . PRO B 1 203 ? 19.906 -10.742 7.883 1 72.69 203 PRO B CA 1
ATOM 3273 C C . PRO B 1 203 ? 19.203 -12.07 8.117 1 72.69 203 PRO B C 1
ATOM 3275 O O . PRO B 1 203 ? 19.812 -13.133 8.023 1 72.69 203 PRO B O 1
ATOM 3278 N N . ILE B 1 204 ? 17.938 -11.961 8.391 1 74.12 204 ILE B N 1
ATOM 3279 C CA . ILE B 1 204 ? 17.203 -13.164 8.75 1 74.12 204 ILE B CA 1
ATOM 3280 C C . ILE B 1 204 ? 16.359 -13.625 7.566 1 74.12 204 ILE B C 1
ATOM 3282 O O . ILE B 1 204 ? 16.422 -14.789 7.168 1 74.12 204 ILE B O 1
ATOM 3286 N N . LEU B 1 205 ? 15.656 -12.617 6.996 1 76.81 205 LEU B N 1
ATOM 3287 C CA . LEU B 1 205 ? 14.664 -12.977 5.992 1 76.81 205 LEU B CA 1
ATOM 3288 C C . LEU B 1 205 ? 15.133 -12.586 4.594 1 76.81 205 LEU B C 1
ATOM 3290 O O . LEU B 1 205 ? 14.484 -12.922 3.602 1 76.81 205 LEU B O 1
ATOM 3294 N N . GLY B 1 206 ? 16.203 -11.984 4.52 1 73.06 206 GLY B N 1
ATOM 3295 C CA . GLY B 1 206 ? 16.656 -11.5 3.225 1 73.06 206 GLY B CA 1
ATOM 3296 C C . GLY B 1 206 ? 16.703 -12.586 2.166 1 73.06 206 GLY B C 1
ATOM 3297 O O . GLY B 1 206 ? 16.219 -12.398 1.048 1 73.06 206 GLY B O 1
ATOM 3298 N N . ALA B 1 207 ? 17.219 -13.695 2.518 1 66.81 207 ALA B N 1
ATOM 3299 C CA . ALA B 1 207 ? 17.359 -14.797 1.569 1 66.81 207 ALA B CA 1
ATOM 3300 C C . ALA B 1 207 ? 16 -15.352 1.162 1 66.81 207 ALA B C 1
ATOM 3302 O O . ALA B 1 207 ? 15.805 -15.734 0.007 1 66.81 207 ALA B O 1
ATOM 3303 N N . ILE B 1 208 ? 15.133 -15.312 2.102 1 70.88 208 ILE B N 1
ATOM 3304 C CA . ILE B 1 208 ? 13.789 -15.805 1.821 1 70.88 208 ILE B CA 1
ATOM 3305 C C . ILE B 1 208 ? 13.078 -14.844 0.867 1 70.88 208 ILE B C 1
ATOM 3307 O O . ILE B 1 208 ? 12.477 -15.273 -0.123 1 70.88 208 ILE B O 1
ATOM 3311 N N . ARG B 1 209 ? 13.258 -13.586 1.165 1 71.94 209 ARG B N 1
ATOM 3312 C CA . ARG B 1 209 ? 12.648 -12.578 0.302 1 71.94 209 ARG B CA 1
ATOM 3313 C C . ARG B 1 209 ? 13.242 -12.633 -1.104 1 71.94 209 ARG B C 1
ATOM 3315 O O . ARG B 1 209 ? 12.516 -12.5 -2.092 1 71.94 209 ARG B O 1
ATOM 3322 N N . ALA B 1 210 ? 14.5 -12.93 -1.172 1 63.41 210 ALA B N 1
ATOM 3323 C CA . ALA B 1 210 ? 15.164 -13.047 -2.469 1 63.41 210 ALA B CA 1
ATOM 3324 C C . ALA B 1 210 ? 14.656 -14.266 -3.236 1 63.41 210 ALA B C 1
ATOM 3326 O O . ALA B 1 210 ? 14.422 -14.195 -4.445 1 63.41 210 ALA B O 1
ATOM 3327 N N . ALA B 1 211 ? 14.508 -15.297 -2.514 1 62.66 211 ALA B N 1
ATOM 3328 C CA . ALA B 1 211 ? 14.016 -16.516 -3.139 1 62.66 211 ALA B CA 1
ATOM 3329 C C . ALA B 1 211 ? 12.586 -16.344 -3.629 1 62.66 211 ALA B C 1
ATOM 3331 O O . ALA B 1 211 ? 12.234 -16.797 -4.719 1 62.66 211 ALA B O 1
ATOM 3332 N N . GLU B 1 212 ? 11.867 -15.703 -2.809 1 65.38 212 GLU B N 1
ATOM 3333 C CA . GLU B 1 212 ? 10.484 -15.438 -3.188 1 65.38 212 GLU B CA 1
ATOM 3334 C C . GLU B 1 212 ? 10.406 -14.539 -4.414 1 65.38 212 GLU B C 1
ATOM 3336 O O . GLU B 1 212 ? 9.625 -14.789 -5.328 1 65.38 212 GLU B O 1
ATOM 3341 N N . ALA B 1 213 ? 11.289 -13.617 -4.406 1 62.59 213 ALA B N 1
ATOM 3342 C CA . ALA B 1 213 ? 11.352 -12.711 -5.547 1 62.59 213 ALA B CA 1
ATOM 3343 C C . ALA B 1 213 ? 11.789 -13.445 -6.812 1 62.59 213 ALA B C 1
ATOM 3345 O O . ALA B 1 213 ? 11.25 -13.203 -7.895 1 62.59 213 ALA B O 1
ATOM 3346 N N . ALA B 1 214 ? 12.68 -14.336 -6.613 1 57.38 214 ALA B N 1
ATOM 3347 C CA . ALA B 1 214 ? 13.18 -15.117 -7.742 1 57.38 214 ALA B CA 1
ATOM 3348 C C . ALA B 1 214 ? 12.102 -16.047 -8.289 1 57.38 214 ALA B C 1
ATOM 3350 O O . ALA B 1 214 ? 11.961 -16.203 -9.5 1 57.38 214 ALA B O 1
ATOM 3351 N N . ALA B 1 215 ? 11.445 -16.609 -7.359 1 58.5 215 ALA B N 1
ATOM 3352 C CA . ALA B 1 215 ? 10.367 -17.5 -7.758 1 58.5 215 ALA B CA 1
ATOM 3353 C C . ALA B 1 215 ? 9.273 -16.75 -8.508 1 58.5 215 ALA B C 1
ATOM 3355 O O . ALA B 1 215 ? 8.734 -17.25 -9.5 1 58.5 215 ALA B O 1
ATOM 3356 N N . GLU B 1 216 ? 9.047 -15.602 -8.086 1 57.03 216 GLU B N 1
ATOM 3357 C CA . GLU B 1 216 ? 8.039 -14.758 -8.727 1 57.03 216 GLU B CA 1
ATOM 3358 C C . GLU B 1 216 ? 8.484 -14.344 -10.125 1 57.03 216 GLU B C 1
ATOM 3360 O O . GLU B 1 216 ? 7.672 -14.312 -11.055 1 57.03 216 GLU B O 1
ATOM 3365 N N . ARG B 1 217 ? 9.766 -14.203 -10.305 1 54.62 217 ARG B N 1
ATOM 3366 C CA . ARG B 1 217 ? 10.344 -13.844 -11.594 1 54.62 217 ARG B CA 1
ATOM 3367 C C . ARG B 1 217 ? 10.305 -15.023 -12.562 1 54.62 217 ARG B C 1
ATOM 3369 O O . ARG B 1 217 ? 10.023 -14.852 -13.75 1 54.62 217 ARG B O 1
ATOM 3376 N N . GLY B 1 218 ? 10.719 -16.078 -12.086 1 52.53 218 GLY B N 1
ATOM 3377 C CA . GLY B 1 218 ? 10.695 -17.281 -12.898 1 52.53 218 GLY B CA 1
ATOM 3378 C C . GLY B 1 218 ? 9.312 -17.656 -13.383 1 52.53 218 GLY B C 1
ATOM 3379 O O . GLY B 1 218 ? 9.141 -18.109 -14.516 1 52.53 218 GLY B O 1
ATOM 3380 N N . ALA B 1 219 ? 8.445 -17.406 -12.586 1 50.09 219 ALA B N 1
ATOM 3381 C CA . ALA B 1 219 ? 7.062 -17.688 -12.977 1 50.09 219 ALA B CA 1
ATOM 3382 C C . ALA B 1 219 ? 6.582 -16.719 -14.047 1 50.09 219 ALA B C 1
ATOM 3384 O O . ALA B 1 219 ? 5.781 -17.078 -14.914 1 50.09 219 ALA B O 1
ATOM 3385 N N . SER B 1 220 ? 7.059 -15.523 -14.047 1 48.47 220 SER B N 1
ATOM 3386 C CA . SER B 1 220 ? 6.672 -14.5 -15.016 1 48.47 220 SER B CA 1
ATOM 3387 C C . SER B 1 220 ? 7.387 -14.703 -16.344 1 48.47 220 SER B C 1
ATOM 3389 O O . SER B 1 220 ? 6.852 -14.352 -17.406 1 48.47 220 SER B O 1
ATOM 3391 N N . SER B 1 221 ? 8.586 -15.102 -16.391 1 45.12 221 SER B N 1
ATOM 3392 C CA . SER B 1 221 ? 9.383 -15.25 -17.609 1 45.12 221 SER B CA 1
ATOM 3393 C C . SER B 1 221 ? 8.875 -16.422 -18.453 1 45.12 221 SER B C 1
ATOM 3395 O O . SER B 1 221 ? 9.055 -16.438 -19.672 1 45.12 221 SER B O 1
ATOM 3397 N N . ASP B 1 222 ? 8.43 -17.438 -17.969 1 41.06 222 ASP B N 1
ATOM 3398 C CA . ASP B 1 222 ? 8.039 -18.562 -18.812 1 41.06 222 ASP B CA 1
ATOM 3399 C C . ASP B 1 222 ? 6.867 -18.188 -19.719 1 41.06 222 ASP B C 1
ATOM 3401 O O . ASP B 1 222 ? 6.441 -18.969 -20.562 1 41.06 222 ASP B O 1
ATOM 3405 N N . THR B 1 223 ? 6.223 -17.156 -19.578 1 38.56 223 THR B N 1
ATOM 3406 C CA . THR B 1 223 ? 5.199 -16.844 -20.562 1 38.56 223 THR B CA 1
ATOM 3407 C C . THR B 1 223 ? 5.816 -16.172 -21.781 1 38.56 223 THR B C 1
ATOM 3409 O O . THR B 1 223 ? 6.164 -14.984 -21.734 1 38.56 223 THR B O 1
ATOM 3412 N N . ASP B 1 224 ? 6.676 -16.828 -22.547 1 33.66 224 ASP B N 1
ATOM 3413 C CA . ASP B 1 224 ? 7.031 -16.469 -23.922 1 33.66 224 ASP B CA 1
ATOM 3414 C C . ASP B 1 224 ? 5.793 -16.062 -24.719 1 33.66 224 ASP B C 1
ATOM 3416 O O . ASP B 1 224 ? 4.844 -16.844 -24.844 1 33.66 224 ASP B O 1
ATOM 3420 N N . PRO B 1 225 ? 5.551 -14.828 -24.891 1 38.75 225 PRO B N 1
ATOM 3421 C CA . PRO B 1 225 ? 4.457 -14.406 -25.781 1 38.75 225 PRO B CA 1
ATOM 3422 C C . PRO B 1 225 ? 4.48 -15.125 -27.125 1 38.75 225 PRO B C 1
ATOM 3424 O O . PRO B 1 225 ? 3.633 -14.859 -27.984 1 38.75 225 PRO B O 1
ATOM 3427 N N . GLY B 1 226 ? 5.586 -15.766 -27.484 1 34.28 226 GLY B N 1
ATOM 3428 C CA . GLY B 1 226 ? 5.766 -15.977 -28.922 1 34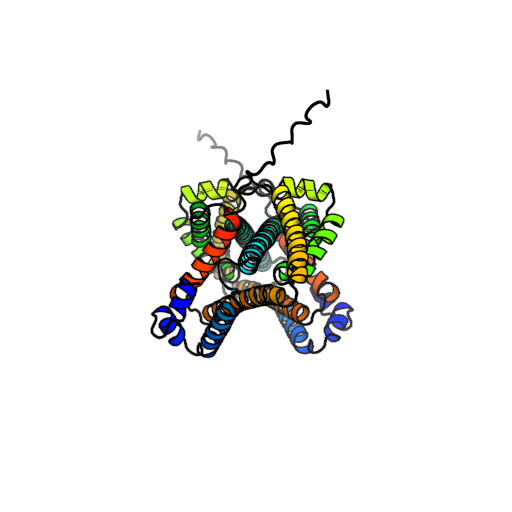.28 226 GLY B CA 1
ATOM 3429 C C . GLY B 1 226 ? 4.785 -16.984 -29.484 1 34.28 226 GLY B C 1
ATOM 3430 O O . GLY B 1 226 ? 4.891 -17.359 -30.656 1 34.28 226 GLY B O 1
ATOM 3431 N N . VAL B 1 227 ? 4.227 -17.859 -28.734 1 33.53 227 VAL B N 1
ATOM 3432 C CA . VAL B 1 227 ? 3.648 -18.828 -29.672 1 33.53 227 VAL B CA 1
ATOM 3433 C C . VAL B 1 227 ? 2.402 -18.234 -30.328 1 33.53 227 VAL B C 1
ATOM 3435 O O . VAL B 1 227 ? 1.363 -18.078 -29.672 1 33.53 227 VAL B O 1
ATOM 3438 N N . THR B 1 228 ? 2.57 -17.141 -31.109 1 34.38 228 THR B N 1
ATOM 3439 C CA . THR B 1 228 ? 1.501 -16.828 -32.062 1 34.38 228 THR B CA 1
ATOM 3440 C C . THR B 1 228 ? 1.13 -18.047 -32.875 1 34.38 228 THR B C 1
ATOM 3442 O O . THR B 1 228 ? 1.973 -18.594 -33.594 1 34.38 228 THR B O 1
ATOM 3445 N N . PRO B 1 229 ? 0.217 -18.781 -32.438 1 34.44 229 PRO B N 1
ATOM 3446 C CA . PRO B 1 229 ? -0.122 -19.875 -33.344 1 34.44 229 PRO B CA 1
ATOM 3447 C C . PRO B 1 229 ? -0.303 -19.406 -34.781 1 34.44 229 PRO B C 1
ATOM 3449 O O . PRO B 1 229 ? -0.855 -18.328 -35.031 1 34.44 229 PRO B O 1
ATOM 3452 N N . ALA B 1 230 ? 0.619 -19.812 -35.688 1 33.78 230 ALA B N 1
ATOM 3453 C CA . ALA B 1 230 ? 0.554 -19.547 -37.125 1 33.78 230 ALA B CA 1
ATOM 3454 C C . ALA B 1 230 ? -0.85 -19.797 -37.688 1 33.78 230 ALA B C 1
ATOM 3456 O O . ALA B 1 230 ? -1.535 -20.719 -37.219 1 33.78 230 ALA B O 1
ATOM 3457 N N . PRO B 1 231 ? -1.492 -18.75 -38.156 1 35.41 231 PRO B N 1
ATOM 3458 C CA . PRO B 1 231 ? -2.799 -18.922 -38.781 1 35.41 231 PRO B CA 1
ATOM 3459 C C . PRO B 1 231 ? -2.824 -20.109 -39.75 1 35.41 231 PRO B C 1
ATOM 3461 O O . PRO B 1 231 ? -1.854 -20.328 -40.469 1 35.41 231 PRO B O 1
ATOM 3464 N N . GLY B 1 232 ? -3.338 -21.266 -39.281 1 34.62 232 GLY B N 1
ATOM 3465 C CA . GLY B 1 232 ? -3.561 -22.406 -40.156 1 34.62 232 GLY B CA 1
ATOM 3466 C C . GLY B 1 232 ? -4.02 -22.016 -41.562 1 34.62 232 GLY B C 1
ATOM 3467 O O . GLY B 1 232 ? -4.934 -21.203 -41.719 1 34.62 232 GLY B O 1
ATOM 3468 N N . GLY B 1 233 ? -3.041 -21.891 -42.5 1 33.97 233 GLY B N 1
ATOM 3469 C CA . GLY B 1 233 ? -3.229 -21.688 -43.938 1 33.97 233 GLY B CA 1
ATOM 3470 C C . GLY B 1 233 ? -4.344 -22.531 -44.5 1 33.97 233 GLY B C 1
ATOM 3471 O O . GLY B 1 233 ? -4.461 -23.719 -44.188 1 33.97 233 GLY B O 1
ATOM 3472 N N . ASP B 1 234 ? -5.539 -21.891 -44.844 1 37.91 234 ASP B N 1
ATOM 3473 C CA . ASP B 1 234 ? -6.695 -22.406 -45.562 1 37.91 234 ASP B CA 1
ATOM 3474 C C . ASP B 1 234 ? -6.258 -23.172 -46.812 1 37.91 234 ASP B C 1
ATOM 3476 O O . ASP B 1 234 ? -5.598 -22.625 -47.688 1 37.91 234 ASP B O 1
ATOM 3480 N N . THR B 1 235 ? -5.84 -24.438 -46.656 1 35.91 235 THR B N 1
ATOM 3481 C CA . THR B 1 235 ? -5.625 -25.281 -47.844 1 35.91 235 THR B CA 1
ATOM 3482 C C . THR B 1 235 ? -6.824 -25.203 -48.781 1 35.91 235 THR B C 1
ATOM 3484 O O . THR B 1 235 ? -7.957 -25.469 -48.375 1 35.91 235 THR B O 1
ATOM 3487 N N . PRO B 1 236 ? -6.695 -24.453 -49.844 1 40.22 236 PRO B N 1
ATOM 3488 C CA . PRO B 1 236 ? -7.758 -24.391 -50.875 1 40.22 236 PRO B CA 1
ATOM 3489 C C . PRO B 1 236 ? -8.242 -25.766 -51.281 1 40.22 236 PRO B C 1
ATOM 3491 O O . PRO B 1 236 ? -7.434 -26.688 -51.438 1 40.22 236 PRO B O 1
ATOM 3494 N N . ALA B 1 237 ? -9.453 -26.203 -50.781 1 43.38 237 ALA B N 1
ATOM 3495 C CA . ALA B 1 237 ? -10.117 -27.406 -51.25 1 43.38 237 ALA B CA 1
ATOM 3496 C C . ALA B 1 237 ? -10.133 -27.469 -52.781 1 43.38 237 ALA B C 1
ATOM 3498 O O . ALA B 1 237 ? -10.562 -26.516 -53.438 1 43.38 237 ALA B O 1
ATOM 3499 N N . SER B 1 238 ? -9.258 -28.25 -53.469 1 32.22 238 SER B N 1
ATOM 3500 C CA . SER B 1 238 ? -9.492 -28.594 -54.844 1 32.22 238 SER B CA 1
ATOM 3501 C C . SER B 1 238 ? -10.875 -29.203 -55.062 1 32.22 238 SER B C 1
ATOM 3503 O O . SER B 1 238 ? -11.344 -29.969 -54.188 1 32.22 238 SER B O 1
#

Nearest PDB structures (foldseek):
  6z0c-assembly4_D  TM=3.452E-01  e=5.403E-01  Escherichia coli
  8d9p-assembly1_A  TM=2.974E-01  e=3.418E-01  synthetic construct
  8sqz-assembly1_D  TM=2.990E-01  e=2.448E+00  Homo sapiens
  8d9p-assembly1_A  TM=2.731E-01  e=4.238E-01  synthetic construct
  5tsb-assembly1_A  TM=2.876E-01  e=2.691E+00  Bordetella bronchiseptica RB50

Foldseek 3Di:
DVLLCQLLPVPHPLVVVQVPDPPSPVLNVLLVVLVVLLVVLADDPPDPLNVLLLLLLLLLLLLLVLLVVLLVLLVVCLVPPPDPVSNVVSVLLNCLQPVPRSCLSVDALQSLLVSLVSSVVSQDPVSLVVQQPAADPVGDTRNVSNVSNSVSSNVSNVSVVVLVVVPPSSVSSVSNVVSVSSNVVSLVVSVVVCVVVVHDCCSNCVSVVVVVVVSNVVSNPVPPVPPPPDPPPPPPDD/DVLLCQLLPPPHPLVVVQVPDPPSPVLNVLLVVLVVLLVVLADDPPDPLNVLLLLLLLLLLLLLVLLVVLLVLLVVCLVPPPDPVSNVVSVLLNCLQPVPRSCLSVDALQVLLVSLVSSVVSQDPVSLVVQQPAADPVGDTRNVSNVSNSVSSNVSNVSVVVLVVVPPSSVSSVSNVVSVSSNVVSLVVSVVVCVVVVHDCCSNCVSVVVVVVVSSVVSPPVPPVPPPPDPPPPPPDD

Sequence (476 aa):
MELTAELLAPGGKRRKALEAVRGAEGPLGQLERAYDGMIAAQPPPNTALAKLVTEMTSLDARHDACVRALLYRLDGEIVIAETDEARVSLGLLRDALFPTGAAIVQRSYVEEAGEGKLREARVTPAMRRTLAKLKFLDGRTGEELFALLQSSARALGEGEVKRAALGAEGQLVLKSGAARNQWIRVVNSVAAYLAAEGIDEEPILGAIRAAEAAAERGASSDTDPGVTPAPGGDTPASMELTAELLAPGGKRRKALEAVRGAEGPLGQLERAYDGMIAAQPPPNTALAKLVTEMTSLDARHDACVRALLYRLDGEIVIAETDEARVSLGLLRDALFPTGAAIVQRSYVEEAGEGKLREARVTPAMRRTLAKLKFLDGRTGEELFALLQSSARALGEGEVKRAALGAEGQLVLKSGAARNQWIRVVNSVAAYLAAEGIDEEPILGAIRAAEAAAERGASSDTDPGVTPAPGGDTPAS